Protein AF-0000000081137338 (afdb_homodimer)

Organism: NCBI:txid267567

Solvent-accessible surface area (backbone atoms only — not comparable to full-atom values): 25484 Å² total; per-residue (Å²): 120,76,67,59,69,59,46,53,68,68,58,26,51,50,37,23,50,54,37,22,51,53,42,36,52,47,49,50,51,37,49,53,54,38,64,75,42,70,89,45,94,57,43,48,71,73,66,56,28,25,48,38,14,48,45,33,32,38,65,74,37,45,81,39,66,45,49,21,58,40,13,46,54,48,18,40,53,52,6,40,52,40,2,50,58,48,37,71,50,55,68,22,77,78,57,96,38,72,67,58,49,70,67,39,55,78,93,57,59,39,44,31,51,59,55,47,26,17,49,22,32,11,52,26,45,22,48,21,36,46,70,25,19,48,23,44,37,25,26,8,39,3,22,48,29,29,67,40,84,69,61,50,75,60,27,51,53,46,51,50,51,44,49,53,50,47,52,53,48,44,35,53,59,39,48,70,37,90,90,46,64,36,68,79,40,52,82,68,59,79,72,79,62,83,64,71,64,58,54,50,52,54,48,46,51,47,44,50,48,46,50,47,48,48,50,47,51,50,51,51,50,62,61,61,49,66,78,72,71,64,73,74,73,76,71,76,74,72,74,72,80,71,83,121,119,77,67,60,69,59,47,54,68,68,56,24,52,49,38,22,50,54,36,23,52,53,43,36,51,47,48,51,51,38,50,53,52,38,65,74,48,69,85,52,95,65,43,49,72,74,67,56,27,26,49,38,13,48,46,33,31,39,62,73,38,46,80,41,67,46,48,21,58,41,13,46,53,48,17,38,53,52,8,41,51,41,2,52,59,46,38,70,51,54,68,20,76,77,55,95,38,70,68,56,48,70,65,38,54,78,92,55,58,40,43,32,51,59,55,46,26,16,47,23,31,10,51,26,45,21,47,22,36,46,69,24,18,48,23,43,38,26,26,7,40,3,22,47,28,28,68,38,85,68,62,48,75,59,26,51,52,47,51,50,51,45,48,53,51,47,52,52,50,44,34,53,60,39,47,69,37,90,92,43,64,37,68,78,39,54,82,69,60,77,71,79,61,83,64,69,65,58,52,51,51,55,45,44,52,45,43,49,47,46,50,46,48,49,50,47,51,50,51,52,52,61,61,61,48,67,78,70,73,67,77,73,73,75,72,76,74,73,75,68,81,70,82,120

Secondary structure (DSSP, 8-state):
-PPPPPPPHHHHHHHHHHHHHHHHHHHHHHHHHHHH-TT-SS-----HHHHHHHHHHHHHSTT-GGGSHHHHHHHHHHHHHHHHHHHTSPEE---SSHHHHHTS-GGG--EEHHHHHHHHHHHHHHHHHHHT---GGGHHHHHHHHH-TT--HHHHHHHHHHHHHHHHHHHHHHHTSTT--S-S--SS------THHHHHHHHHHHHHHHHHHHHHHHHHHHHHS-------------------/-PPPPPPPHHHHHHHHHHHHHHHHHHHHHHHHHHHHSTTSS------HHHHHHHHHHHHHSTT-GGGSHHHHHHHHHHHHHHHHHHHTSPEE---SSHHHHHTS-GGG--EEHHHHHHHHHHHHHHHHHHHT---GGGHHHHHHHHH-TT--HHHHHHHHHHHHHHHHHHHHHHHTSTT--S-S--SS------THHHHHHHHHHHHHHHHHHHHHHHHHHHHHS-------------------

Structure (mmCIF, N/CA/C/O backbone):
data_AF-0000000081137338-model_v1
#
loop_
_entity.id
_entity.type
_entity.pdbx_description
1 polymer 'HPP family transmembrane protein'
#
loop_
_atom_site.group_PDB
_atom_site.id
_atom_site.type_symbol
_atom_site.label_atom_id
_atom_site.label_alt_id
_atom_site.label_comp_id
_atom_site.label_asym_id
_atom_site.label_entity_id
_atom_site.label_seq_id
_atom_site.pdbx_PDB_ins_code
_atom_site.Cartn_x
_atom_site.Cartn_y
_atom_site.Cartn_z
_atom_site.occupancy
_atom_site.B_iso_or_equiv
_atom_site.auth_seq_id
_atom_site.auth_comp_id
_atom_site.auth_asym_id
_atom_site.auth_atom_id
_atom_site.pdbx_PDB_model_num
ATOM 1 N N . MET A 1 1 ? 0.788 13.891 21.281 1 36.94 1 MET A N 1
ATOM 2 C CA . MET A 1 1 ? 0.123 13.703 19.984 1 36.94 1 MET A CA 1
ATOM 3 C C . MET A 1 1 ? -0.801 12.484 20.031 1 36.94 1 MET A C 1
ATOM 5 O O . MET A 1 1 ? -0.457 11.461 20.609 1 36.94 1 MET A O 1
ATOM 9 N N . LYS A 1 2 ? -2.055 12.695 20.094 1 49.38 2 LYS A N 1
ATOM 10 C CA . LYS A 1 2 ? -3.078 11.656 20.125 1 49.38 2 LYS A CA 1
ATOM 11 C C . LYS A 1 2 ? -3.23 10.977 18.766 1 49.38 2 LYS A C 1
ATOM 13 O O . LYS A 1 2 ? -2.863 11.547 17.75 1 49.38 2 LYS A O 1
ATOM 18 N N . GLY A 1 3 ? -3.32 9.703 18.734 1 53.94 3 GLY A N 1
ATOM 19 C CA . GLY A 1 3 ? -3.621 8.953 17.531 1 53.94 3 GLY A CA 1
ATOM 20 C C . GLY A 1 3 ? -4.82 9.5 16.781 1 53.94 3 GLY A C 1
ATOM 21 O O . GLY A 1 3 ? -5.57 10.32 17.312 1 53.94 3 GLY A O 1
ATOM 22 N N . PRO A 1 4 ? -4.891 9.227 15.492 1 61.97 4 PRO A N 1
ATOM 23 C CA . PRO A 1 4 ? -6.004 9.742 14.688 1 61.97 4 PRO A CA 1
ATOM 24 C C . PRO A 1 4 ? -7.367 9.469 15.328 1 61.97 4 PRO A C 1
ATOM 26 O O . PRO A 1 4 ? -7.555 8.43 15.961 1 61.97 4 PRO A O 1
ATOM 29 N N . ALA A 1 5 ? -8.117 10.445 15.25 1 70 5 ALA A N 1
ATOM 30 C CA . ALA A 1 5 ? -9.453 10.422 15.844 1 70 5 ALA A CA 1
ATOM 31 C C . ALA A 1 5 ? -10.375 9.484 15.07 1 70 5 ALA A C 1
ATOM 33 O O . ALA A 1 5 ? -10.219 9.305 13.859 1 70 5 ALA A O 1
ATOM 34 N N . ARG A 1 6 ? -11.266 8.922 15.805 1 84.25 6 ARG A N 1
ATOM 35 C CA . ARG A 1 6 ? -12.344 8.133 15.219 1 84.25 6 ARG A CA 1
ATOM 36 C C . ARG A 1 6 ? -13.273 9 14.375 1 84.25 6 ARG A C 1
ATOM 38 O O . ARG A 1 6 ? -13.547 10.148 14.734 1 84.25 6 ARG A O 1
ATOM 45 N N . MET A 1 7 ? -13.672 8.438 13.25 1 85.25 7 MET A N 1
ATOM 46 C CA . MET A 1 7 ? -14.633 9.141 12.406 1 85.25 7 MET A CA 1
ATOM 47 C C . MET A 1 7 ? -16.062 8.719 12.734 1 85.25 7 MET A C 1
ATOM 49 O O . MET A 1 7 ? -16.281 7.66 13.328 1 85.25 7 MET A O 1
ATOM 53 N N . SER A 1 8 ? -17.016 9.562 12.367 1 90 8 SER A N 1
ATOM 54 C CA . SER A 1 8 ? -18.422 9.297 12.641 1 90 8 SER A CA 1
ATOM 55 C C . SER A 1 8 ? -18.953 8.156 11.773 1 90 8 SER A C 1
ATOM 57 O O . SER A 1 8 ? -18.422 7.898 10.688 1 90 8 SER A O 1
ATOM 59 N N . ALA A 1 9 ? -19.984 7.512 12.258 1 92.75 9 ALA A N 1
ATOM 60 C CA . ALA A 1 9 ? -20.562 6.367 11.547 1 92.75 9 ALA A CA 1
ATOM 61 C C . ALA A 1 9 ? -21.031 6.766 10.148 1 92.75 9 ALA A C 1
ATOM 63 O O . ALA A 1 9 ? -20.781 6.055 9.172 1 92.75 9 ALA A O 1
ATOM 64 N N . PRO A 1 10 ? -21.688 7.918 9.984 1 93.75 10 PRO A N 1
ATOM 65 C CA . PRO A 1 10 ? -22.094 8.32 8.633 1 93.75 10 PRO A CA 1
ATOM 66 C C . PRO A 1 10 ? -20.891 8.555 7.711 1 93.75 10 PRO A C 1
ATOM 68 O O . PRO A 1 10 ? -20.938 8.188 6.535 1 93.75 10 PRO A O 1
ATOM 71 N N . ASP A 1 11 ? -19.875 9.172 8.289 1 93.69 11 ASP A N 1
ATOM 72 C CA . ASP A 1 11 ? -18.672 9.383 7.5 1 93.69 11 ASP A CA 1
ATOM 73 C C . ASP A 1 11 ? -18.062 8.055 7.066 1 93.69 11 ASP A C 1
ATOM 75 O O . ASP A 1 11 ? -17.609 7.914 5.926 1 93.69 11 ASP A O 1
ATOM 79 N N . CYS A 1 12 ? -18.062 7.09 7.973 1 96.88 12 CYS A N 1
ATOM 80 C CA . CYS A 1 12 ? -17.531 5.77 7.66 1 96.88 12 CYS A CA 1
ATOM 81 C C . CYS A 1 12 ? -18.359 5.078 6.594 1 96.88 12 CYS A C 1
ATOM 83 O O . CYS A 1 12 ? -17.828 4.375 5.734 1 96.88 12 CYS A O 1
ATOM 85 N N . ALA A 1 13 ? -19.672 5.273 6.645 1 97.62 13 ALA A N 1
ATOM 86 C CA . ALA A 1 13 ? -20.547 4.688 5.637 1 97.62 13 ALA A CA 1
ATOM 87 C C . ALA A 1 13 ? -20.281 5.289 4.262 1 97.62 13 ALA A C 1
ATOM 89 O O . ALA A 1 13 ? -20.281 4.574 3.256 1 97.62 13 ALA A O 1
ATOM 90 N N . ILE A 1 14 ? -20.078 6.551 4.246 1 97.5 14 ILE A N 1
ATOM 91 C CA . ILE A 1 14 ? -19.781 7.23 2.986 1 97.5 14 ILE A CA 1
ATOM 92 C C . ILE A 1 14 ? -18.453 6.746 2.43 1 97.5 14 ILE A C 1
ATOM 94 O O . ILE A 1 14 ? -18.328 6.477 1.231 1 97.5 14 ILE A O 1
ATOM 98 N N . ILE A 1 15 ? -17.484 6.637 3.299 1 97.62 15 ILE A N 1
ATOM 99 C CA . ILE A 1 15 ? -16.188 6.109 2.906 1 97.62 15 ILE A CA 1
ATOM 100 C C . ILE A 1 15 ? -16.344 4.707 2.324 1 97.62 15 ILE A C 1
ATOM 102 O O . ILE A 1 15 ? -15.789 4.398 1.268 1 97.62 15 ILE A O 1
ATOM 106 N N . PHE A 1 16 ? -17.125 3.889 3.006 1 98.69 16 PHE A N 1
ATOM 107 C CA . PHE A 1 16 ? -17.391 2.533 2.537 1 98.69 16 PHE A CA 1
ATOM 108 C C . PHE A 1 16 ? -17.953 2.549 1.121 1 98.69 16 PHE A C 1
ATOM 110 O O . PHE A 1 16 ? -17.484 1.812 0.251 1 98.69 16 PHE A O 1
ATOM 117 N N . ILE A 1 17 ? -18.859 3.367 0.874 1 98.5 17 ILE A N 1
ATOM 118 C CA . ILE A 1 17 ? -19.547 3.428 -0.413 1 98.5 17 ILE A CA 1
ATOM 119 C C . ILE A 1 17 ? -18.578 3.914 -1.489 1 98.5 17 ILE A C 1
ATOM 121 O O . ILE A 1 17 ? -18.484 3.311 -2.561 1 98.5 17 ILE A O 1
ATOM 125 N N . MET A 1 18 ? -17.859 4.977 -1.233 1 98.56 18 MET A N 1
ATOM 126 C CA . MET A 1 18 ? -16.969 5.559 -2.23 1 98.56 18 MET A CA 1
ATOM 127 C C . MET A 1 18 ? -15.844 4.59 -2.58 1 98.56 18 MET A C 1
ATOM 129 O O . MET A 1 18 ? -15.555 4.367 -3.758 1 98.56 18 MET A O 1
ATOM 133 N N . VAL A 1 19 ? -15.289 3.986 -1.556 1 98.62 19 VAL A N 1
ATOM 134 C CA . VAL A 1 19 ? -14.18 3.061 -1.764 1 98.62 19 VAL A CA 1
ATOM 135 C C . VAL A 1 19 ? -14.664 1.843 -2.547 1 98.62 19 VAL A C 1
ATOM 137 O O . VAL A 1 19 ? -14.008 1.41 -3.5 1 98.62 19 VAL A O 1
ATOM 140 N N . THR A 1 20 ? -15.789 1.317 -2.141 1 98.5 20 THR A N 1
ATOM 141 C CA . THR A 1 20 ? -16.328 0.125 -2.791 1 98.5 20 THR A CA 1
ATOM 142 C C . THR A 1 20 ? -16.672 0.413 -4.246 1 98.5 20 THR A C 1
ATOM 144 O O . THR A 1 20 ? -16.312 -0.36 -5.141 1 98.5 20 THR A O 1
ATOM 147 N N . LEU A 1 21 ? -17.266 1.521 -4.512 1 98.12 21 LEU A N 1
ATOM 148 C CA . LEU A 1 21 ? -17.641 1.889 -5.871 1 98.12 21 LEU A CA 1
ATOM 149 C C . LEU A 1 21 ? -16.406 2.09 -6.746 1 98.12 21 LEU A C 1
ATOM 151 O O . LEU A 1 21 ? -16.375 1.62 -7.883 1 98.12 21 LEU A O 1
ATOM 155 N N . ALA A 1 22 ? -15.508 2.824 -6.246 1 98.19 22 ALA A N 1
ATOM 156 C CA . ALA A 1 22 ? -14.289 3.096 -7.012 1 98.19 22 ALA A CA 1
ATOM 157 C C . ALA A 1 22 ? -13.523 1.808 -7.297 1 98.19 22 ALA A C 1
ATOM 159 O O . ALA A 1 22 ? -13.07 1.584 -8.422 1 98.19 22 ALA A O 1
ATOM 160 N N . MET A 1 23 ? -13.375 0.953 -6.285 1 97 23 MET A N 1
ATOM 161 C CA . MET A 1 23 ? -12.656 -0.308 -6.449 1 97 23 MET A CA 1
ATOM 162 C C . MET A 1 23 ? -13.375 -1.216 -7.445 1 97 23 MET A C 1
ATOM 164 O O . MET A 1 23 ? -12.734 -1.84 -8.297 1 97 23 MET A O 1
ATOM 168 N N . LEU A 1 24 ? -14.703 -1.301 -7.352 1 95.12 24 LEU A N 1
ATOM 169 C CA . LEU A 1 24 ? -15.5 -2.09 -8.281 1 95.12 24 LEU A CA 1
ATOM 170 C C . LEU A 1 24 ? -15.281 -1.625 -9.719 1 95.12 24 LEU A C 1
ATOM 172 O O . LEU A 1 24 ? -15.086 -2.445 -10.617 1 95.12 24 LEU A O 1
ATOM 176 N N . THR A 1 25 ? -15.312 -0.366 -9.906 1 95.81 25 THR A N 1
ATOM 177 C CA . THR A 1 25 ? -15.172 0.207 -11.242 1 95.81 25 THR A CA 1
ATOM 178 C C . THR A 1 25 ? -13.789 -0.104 -11.82 1 95.81 25 THR A C 1
ATOM 180 O O . THR A 1 25 ? -13.672 -0.537 -12.969 1 95.81 25 THR A O 1
ATOM 183 N N . ILE A 1 26 ? -12.812 0.064 -11.055 1 94.94 26 ILE A N 1
ATOM 184 C CA . ILE A 1 26 ? -11.438 -0.099 -11.516 1 94.94 26 ILE A CA 1
ATOM 185 C C . ILE A 1 26 ? -11.156 -1.576 -11.781 1 94.94 26 ILE A C 1
ATOM 187 O O . ILE A 1 26 ? -10.531 -1.925 -12.789 1 94.94 26 ILE A O 1
ATOM 191 N N . LEU A 1 27 ? -11.602 -2.453 -10.898 1 91.38 27 LEU A N 1
ATOM 192 C CA . LEU A 1 27 ? -11.383 -3.879 -11.102 1 91.38 27 LEU A CA 1
ATOM 193 C C . LEU A 1 27 ? -12.172 -4.391 -12.305 1 91.38 27 LEU A C 1
ATOM 195 O O . LEU A 1 27 ? -11.695 -5.25 -13.047 1 91.38 27 LEU A O 1
ATOM 199 N N . ARG A 1 28 ? -13.344 -3.871 -12.469 1 88.38 28 ARG A N 1
ATOM 200 C CA . ARG A 1 28 ? -14.133 -4.246 -13.641 1 88.38 28 ARG A CA 1
ATOM 201 C C . ARG A 1 28 ? -13.461 -3.77 -14.922 1 88.38 28 ARG A C 1
ATOM 203 O O . ARG A 1 28 ? -13.461 -4.477 -15.938 1 88.38 28 ARG A O 1
ATOM 210 N N . MET A 1 29 ? -13 -2.582 -14.891 1 87.94 29 MET A N 1
ATOM 211 C CA . MET A 1 29 ? -12.242 -2.062 -16.031 1 87.94 29 MET A CA 1
ATOM 212 C C . MET A 1 29 ? -11.039 -2.953 -16.344 1 87.94 29 MET A C 1
ATOM 214 O O . MET A 1 29 ? -10.758 -3.234 -17.5 1 87.94 29 MET A O 1
ATOM 218 N N . ASN A 1 30 ? -10.359 -3.346 -15.289 1 85.5 30 ASN A N 1
ATOM 219 C CA . ASN A 1 30 ? -9.211 -4.223 -15.469 1 85.5 30 ASN A CA 1
ATOM 220 C C . ASN A 1 30 ? -9.609 -5.551 -16.109 1 85.5 30 ASN A C 1
ATOM 222 O O . ASN A 1 30 ? -8.914 -6.055 -16.984 1 85.5 30 ASN A O 1
ATOM 226 N N . ASP A 1 31 ? -10.664 -6.117 -15.68 1 81.81 31 ASP A N 1
ATOM 227 C CA . ASP A 1 31 ? -11.164 -7.367 -16.25 1 81.81 31 ASP A CA 1
ATOM 228 C C . ASP A 1 31 ? -11.516 -7.195 -17.719 1 81.81 31 ASP A C 1
ATOM 230 O O . ASP A 1 31 ? -11.242 -8.078 -18.531 1 81.81 31 ASP A O 1
ATOM 234 N N . ALA A 1 32 ? -12.18 -6.141 -18.016 1 79.56 32 ALA A N 1
ATOM 235 C CA . ALA A 1 32 ? -12.57 -5.867 -19.391 1 79.56 32 ALA A CA 1
ATOM 236 C C . ALA A 1 32 ? -11.344 -5.746 -20.297 1 79.56 32 ALA A C 1
ATOM 238 O O . ALA A 1 32 ? -11.367 -6.184 -21.438 1 79.56 32 ALA A O 1
ATOM 239 N N . PHE A 1 33 ? -10.359 -5.129 -19.703 1 77.44 33 PHE A N 1
ATOM 240 C CA . PHE A 1 33 ? -9.117 -4.969 -20.453 1 77.44 33 PHE A CA 1
ATOM 241 C C . PHE A 1 33 ? -8.453 -6.32 -20.703 1 77.44 33 PHE A C 1
ATOM 243 O O . PHE A 1 33 ? -7.914 -6.562 -21.781 1 77.44 33 PHE A O 1
ATOM 250 N N . GLU A 1 34 ? -8.461 -7.203 -19.766 1 76.75 34 GLU A N 1
ATOM 251 C CA . GLU A 1 34 ? -7.887 -8.539 -19.891 1 76.75 34 GLU A CA 1
ATOM 252 C C . GLU A 1 34 ? -8.672 -9.383 -20.891 1 76.75 34 GLU A C 1
ATOM 254 O O . GLU A 1 34 ? -8.086 -10.133 -21.672 1 76.75 34 GLU A O 1
ATOM 259 N N . ASP A 1 35 ? -9.938 -9.273 -20.828 1 75.44 35 ASP A N 1
ATOM 260 C CA . ASP A 1 35 ? -10.797 -10.016 -21.75 1 75.44 35 ASP A CA 1
ATOM 261 C C . ASP A 1 35 ? -10.562 -9.578 -23.188 1 75.44 35 ASP A C 1
ATOM 263 O O . ASP A 1 35 ? -10.648 -10.391 -24.125 1 75.44 35 ASP A O 1
ATOM 267 N N . ALA A 1 36 ? -10.344 -8.383 -23.344 1 75.62 36 ALA A N 1
ATOM 268 C CA . ALA A 1 36 ? -10.172 -7.824 -24.688 1 75.62 36 ALA A CA 1
ATOM 269 C C . ALA A 1 36 ? -8.828 -8.242 -25.281 1 75.62 36 ALA A C 1
ATOM 271 O O . ALA A 1 36 ? -8.617 -8.141 -26.5 1 75.62 36 ALA A O 1
ATOM 272 N N . HIS A 1 37 ? -7.969 -8.672 -24.422 1 72.62 37 HIS A N 1
ATOM 273 C CA . HIS A 1 37 ? -6.645 -9.07 -24.891 1 72.62 37 HIS A CA 1
ATOM 274 C C . HIS A 1 37 ? -6.281 -10.461 -24.391 1 72.62 37 HIS A C 1
ATOM 276 O O . HIS A 1 37 ? -5.32 -10.625 -23.641 1 72.62 37 HIS A O 1
ATOM 282 N N . PRO A 1 38 ? -7.035 -11.602 -24.859 1 62.25 38 PRO A N 1
ATOM 283 C CA . PRO A 1 38 ? -6.82 -12.953 -24.328 1 62.25 38 PRO A CA 1
ATOM 284 C C . PRO A 1 38 ? -5.453 -13.516 -24.703 1 62.25 38 PRO A C 1
ATOM 286 O O . PRO A 1 38 ? -4.918 -14.367 -23.969 1 62.25 38 PRO A O 1
ATOM 289 N N . ASP A 1 39 ? -5.25 -13.445 -25.984 1 55.47 39 ASP A N 1
ATOM 290 C CA . ASP A 1 39 ? -4.062 -14.07 -26.562 1 55.47 39 ASP A CA 1
ATOM 291 C C . ASP A 1 39 ? -2.789 -13.539 -25.906 1 55.47 39 ASP A C 1
ATOM 293 O O . ASP A 1 39 ? -1.696 -14.055 -26.156 1 55.47 39 ASP A O 1
ATOM 297 N N . ASN A 1 40 ? -2.869 -12.703 -24.797 1 52.69 40 ASN A N 1
ATOM 298 C CA . ASN A 1 40 ? -2.039 -11.508 -24.906 1 52.69 40 ASN A CA 1
ATOM 299 C C . ASN A 1 40 ? -0.723 -11.672 -24.141 1 52.69 40 ASN A C 1
ATOM 301 O O . ASN A 1 40 ? -0.701 -12.203 -23.031 1 52.69 40 ASN A O 1
ATOM 305 N N . ILE A 1 41 ? 0.275 -11.742 -24.953 1 53.69 41 ILE A N 1
ATOM 306 C CA . ILE A 1 41 ? 1.7 -11.5 -24.75 1 53.69 41 ILE A CA 1
ATOM 307 C C . ILE A 1 41 ? 1.901 -10.484 -23.625 1 53.69 41 ILE A C 1
ATOM 309 O O . ILE A 1 41 ? 2.883 -10.562 -22.875 1 53.69 41 ILE A O 1
ATOM 313 N N . TYR A 1 42 ? 0.778 -9.68 -23.547 1 55.03 42 TYR A N 1
ATOM 314 C CA . TYR A 1 42 ? 0.918 -8.625 -22.547 1 55.03 42 TYR A CA 1
ATOM 315 C C . TYR A 1 42 ? 0.084 -8.93 -21.312 1 55.03 42 TYR A C 1
ATOM 317 O O . TYR A 1 42 ? -0.995 -9.516 -21.406 1 55.03 42 TYR A O 1
ATOM 325 N N . LYS A 1 43 ? 0.688 -8.82 -20.172 1 63.5 43 LYS A N 1
ATOM 326 C CA . LYS A 1 43 ? 0.023 -9.016 -18.891 1 63.5 43 LYS A CA 1
ATOM 327 C C . LYS A 1 43 ? -0.669 -7.734 -18.422 1 63.5 43 LYS A C 1
ATOM 329 O O . LYS A 1 43 ? -0.032 -6.688 -18.297 1 63.5 43 LYS A O 1
ATOM 334 N N . TRP A 1 44 ? -1.94 -7.727 -18.375 1 60.5 44 TRP A N 1
ATOM 335 C CA . TRP A 1 44 ? -2.721 -6.523 -18.094 1 60.5 44 TRP A CA 1
ATOM 336 C C . TRP A 1 44 ? -3.299 -6.559 -16.688 1 60.5 44 TRP A C 1
ATOM 338 O O . TRP A 1 44 ? -4.207 -5.789 -16.359 1 60.5 44 TRP A O 1
ATOM 348 N N . HIS A 1 45 ? -2.717 -7.293 -15.969 1 75.12 45 HIS A N 1
ATOM 349 C CA . HIS A 1 45 ? -3.295 -7.496 -14.648 1 75.12 45 HIS A CA 1
ATOM 350 C C . HIS A 1 45 ? -2.889 -6.383 -13.695 1 75.12 45 HIS A C 1
ATOM 352 O O . HIS A 1 45 ? -1.709 -6.031 -13.602 1 75.12 45 HIS A O 1
ATOM 358 N N . LEU A 1 46 ? -3.873 -5.727 -13.141 1 79 46 LEU A N 1
ATOM 359 C CA . LEU A 1 46 ? -3.664 -4.805 -12.023 1 79 46 LEU A CA 1
ATOM 360 C C . LEU A 1 46 ? -3.707 -5.543 -10.695 1 79 46 LEU A C 1
ATOM 362 O O . LEU A 1 46 ? -4.684 -6.238 -10.391 1 79 46 LEU A O 1
ATOM 366 N N . ASN A 1 47 ? -2.611 -5.441 -9.984 1 80.38 47 ASN A N 1
ATOM 367 C CA . ASN A 1 47 ? -2.625 -6 -8.641 1 80.38 47 ASN A CA 1
ATOM 368 C C . ASN A 1 47 ? -3.379 -5.102 -7.664 1 80.38 47 ASN A C 1
ATOM 370 O O . ASN A 1 47 ? -2.895 -4.027 -7.305 1 80.38 47 ASN A O 1
ATOM 374 N N . GLY A 1 48 ? -4.477 -5.574 -7.246 1 87.06 48 GLY A N 1
ATOM 375 C CA . GLY A 1 48 ? -5.316 -4.801 -6.348 1 87.06 48 GLY A CA 1
ATOM 376 C C . GLY A 1 48 ? -4.766 -4.73 -4.934 1 87.06 48 GLY A C 1
ATOM 377 O O . GLY A 1 48 ? -5.207 -3.902 -4.133 1 87.06 48 GLY A O 1
ATOM 378 N N . GLY A 1 49 ? -3.793 -5.527 -4.664 1 87.38 49 GLY A N 1
ATOM 379 C CA . GLY A 1 49 ? -3.229 -5.559 -3.326 1 87.38 49 GLY A CA 1
ATOM 380 C C . GLY A 1 49 ? -2.568 -4.254 -2.926 1 87.38 49 GLY A C 1
ATOM 381 O O . GLY A 1 49 ? -3.01 -3.592 -1.982 1 87.38 49 GLY A O 1
ATOM 382 N N . TRP A 1 50 ? -1.61 -3.883 -3.695 1 90.38 50 TRP A N 1
ATOM 383 C CA . TRP A 1 50 ? -0.94 -2.637 -3.34 1 90.38 50 TRP A CA 1
ATOM 384 C C . TRP A 1 50 ? -1.764 -1.431 -3.781 1 90.38 50 TRP A C 1
ATOM 386 O O . TRP A 1 50 ? -1.661 -0.353 -3.191 1 90.38 50 TRP A O 1
ATOM 396 N N . TYR A 1 51 ? -2.688 -1.587 -4.711 1 95.5 51 TYR A N 1
ATOM 397 C CA . TYR A 1 51 ? -3.48 -0.465 -5.203 1 95.5 51 TYR A CA 1
ATOM 398 C C . TYR A 1 51 ? -4.559 -0.078 -4.195 1 95.5 51 TYR A C 1
ATOM 400 O O . TYR A 1 51 ? -5 1.073 -4.16 1 95.5 51 TYR A O 1
ATOM 408 N N . ALA A 1 52 ? -5.051 -1.053 -3.398 1 96.88 52 ALA A N 1
ATOM 409 C CA . ALA A 1 52 ? -6.09 -0.808 -2.4 1 96.88 52 ALA A CA 1
ATOM 410 C C . ALA A 1 52 ? -5.68 0.312 -1.448 1 96.88 52 ALA A C 1
ATOM 412 O O . ALA A 1 52 ? -6.523 1.083 -0.988 1 96.88 52 ALA A O 1
ATOM 413 N N . SER A 1 53 ? -4.41 0.413 -1.168 1 97.44 53 SER A N 1
ATOM 414 C CA . SER A 1 53 ? -3.896 1.466 -0.297 1 97.44 53 SER A CA 1
ATOM 415 C C . SER A 1 53 ? -4.168 2.848 -0.882 1 97.44 53 SER A C 1
ATOM 417 O O . SER A 1 53 ? -4.422 3.801 -0.144 1 97.44 53 SER A O 1
ATOM 419 N N . THR A 1 54 ? -4.102 3.014 -2.189 1 97.88 54 THR A N 1
ATOM 420 C CA . THR A 1 54 ? -4.414 4.266 -2.867 1 97.88 54 THR A CA 1
ATOM 421 C C . THR A 1 54 ? -5.863 4.672 -2.609 1 97.88 54 THR A C 1
ATOM 423 O O . THR A 1 54 ? -6.152 5.848 -2.377 1 97.88 54 THR A O 1
ATOM 426 N N . MET A 1 55 ? -6.77 3.703 -2.559 1 97.62 55 MET A N 1
ATOM 427 C CA . MET A 1 55 ? -8.18 3.965 -2.281 1 97.62 55 MET A CA 1
ATOM 428 C C . MET A 1 55 ? -8.359 4.562 -0.889 1 97.62 55 MET A C 1
ATOM 430 O O . MET A 1 55 ? -9.117 5.512 -0.71 1 97.62 55 MET A O 1
ATOM 434 N N . CYS A 1 56 ? -7.652 3.988 -0.011 1 97.81 56 CYS A N 1
ATOM 435 C CA . CYS A 1 56 ? -7.746 4.43 1.376 1 97.81 56 CYS A CA 1
ATOM 436 C C . CYS A 1 56 ? -7.262 5.867 1.521 1 97.81 56 CYS A C 1
ATOM 438 O O . CYS A 1 56 ? -7.934 6.695 2.143 1 97.81 56 CYS A O 1
ATOM 440 N N . ILE A 1 57 ? -6.168 6.18 0.948 1 97.44 57 ILE A N 1
ATOM 441 C CA . ILE A 1 57 ? -5.602 7.52 1.06 1 97.44 57 ILE A CA 1
ATOM 442 C C . ILE A 1 57 ? -6.535 8.531 0.4 1 97.44 57 ILE A C 1
ATOM 444 O O . ILE A 1 57 ? -6.852 9.562 0.989 1 97.44 57 ILE A O 1
ATOM 448 N N . VAL A 1 58 ? -7.008 8.227 -0.739 1 97.94 58 VAL A N 1
ATOM 449 C CA . VAL A 1 58 ? -7.73 9.203 -1.551 1 97.94 58 VAL A CA 1
ATOM 450 C C . VAL A 1 58 ? -9.109 9.453 -0.946 1 97.94 58 VAL A C 1
ATOM 452 O O . VAL A 1 58 ? -9.562 10.602 -0.881 1 97.94 58 VAL A O 1
ATOM 455 N N . PHE A 1 59 ? -9.742 8.445 -0.442 1 97.88 59 PHE A N 1
ATOM 456 C CA . PHE A 1 59 ? -11.133 8.625 -0.047 1 97.88 59 PHE A CA 1
ATOM 457 C C . PHE A 1 59 ? -11.242 8.859 1.455 1 97.88 59 PHE A C 1
ATOM 459 O O . PHE A 1 59 ? -12.156 9.547 1.917 1 97.88 59 PHE A O 1
ATOM 466 N N . ALA A 1 60 ? -10.367 8.266 2.268 1 96.38 60 ALA A N 1
ATOM 467 C CA . ALA A 1 60 ? -10.453 8.43 3.715 1 96.38 60 ALA A CA 1
ATOM 468 C C . ALA A 1 60 ? -9.531 9.547 4.199 1 96.38 60 ALA A C 1
ATOM 470 O O . ALA A 1 60 ? -9.766 10.141 5.254 1 96.38 60 ALA A O 1
ATOM 471 N N . LEU A 1 61 ? -8.477 9.773 3.488 1 94.88 61 LEU A N 1
ATOM 472 C CA . LEU A 1 61 ? -7.531 10.844 3.791 1 94.88 61 LEU A CA 1
ATOM 473 C C . LEU A 1 61 ? -7.406 11.805 2.613 1 94.88 61 LEU A C 1
ATOM 475 O O . LEU A 1 61 ? -6.297 12.102 2.164 1 94.88 61 LEU A O 1
ATOM 479 N N . SER A 1 62 ? -8.508 12.344 2.191 1 94.25 62 SER A N 1
ATOM 480 C CA . SER A 1 62 ? -8.648 13.016 0.902 1 94.25 62 SER A CA 1
ATOM 481 C C . SER A 1 62 ? -7.84 14.312 0.866 1 94.25 62 SER A C 1
ATOM 483 O O . SER A 1 62 ? -7.527 14.82 -0.211 1 94.25 62 SER A O 1
ATOM 485 N N . SER A 1 63 ? -7.492 14.883 2.012 1 90.56 63 SER A N 1
ATOM 486 C CA . SER A 1 63 ? -6.734 16.125 2.055 1 90.56 63 SER A CA 1
ATOM 487 C C . SER A 1 63 ? -5.234 15.867 2.086 1 90.56 63 SER A C 1
ATOM 489 O O . SER A 1 63 ? -4.43 16.797 1.971 1 90.56 63 SER A O 1
ATOM 491 N N . ALA A 1 64 ? -4.859 14.578 2.236 1 91 64 ALA A N 1
ATOM 492 C CA . ALA A 1 64 ? -3.439 14.234 2.314 1 91 64 ALA A CA 1
ATOM 493 C C . ALA A 1 64 ? -2.717 14.594 1.018 1 91 64 ALA A C 1
ATOM 495 O O . ALA A 1 64 ? -3.164 14.227 -0.071 1 91 64 ALA A O 1
ATOM 496 N N . PRO A 1 65 ? -1.58 15.258 1.115 1 91.69 65 PRO A N 1
ATOM 497 C CA . PRO A 1 65 ? -0.842 15.633 -0.093 1 91.69 65 PRO A CA 1
ATOM 498 C C . PRO A 1 65 ? -0.416 14.43 -0.925 1 91.69 65 PRO A C 1
ATOM 500 O O . PRO A 1 65 ? -0.384 14.5 -2.156 1 91.69 65 PRO A O 1
ATOM 503 N N . VAL A 1 66 ? -0.176 13.344 -0.303 1 94.25 66 VAL A N 1
ATOM 504 C CA . VAL A 1 66 ? 0.363 12.172 -0.986 1 94.25 66 VAL A CA 1
ATOM 505 C C . VAL A 1 66 ? -0.736 11.5 -1.806 1 94.25 66 VAL A C 1
ATOM 507 O O . VAL A 1 66 ? -0.464 10.586 -2.59 1 94.25 66 VAL A O 1
ATOM 510 N N . GLY A 1 67 ? -1.969 11.953 -1.646 1 96.5 67 GLY A N 1
ATOM 511 C CA . GLY A 1 67 ? -3.1 11.375 -2.355 1 96.5 67 GLY A CA 1
ATOM 512 C C . GLY A 1 67 ? -3.566 12.227 -3.523 1 96.5 67 GLY A C 1
ATOM 513 O O . GLY A 1 67 ? -4.57 11.914 -4.164 1 96.5 67 GLY A O 1
ATOM 514 N N . GLN A 1 68 ? -2.82 13.297 -3.834 1 95.38 68 GLN A N 1
ATOM 515 C CA . GLN A 1 68 ? -3.203 14.211 -4.906 1 95.38 68 GLN A CA 1
ATOM 516 C C . GLN A 1 68 ? -2.715 13.703 -6.262 1 95.38 68 GLN A C 1
ATOM 518 O O . GLN A 1 68 ? -1.794 12.891 -6.328 1 95.38 68 GLN A O 1
ATOM 523 N N . PRO A 1 69 ? -3.307 14.164 -7.352 1 96.5 69 PRO A N 1
ATOM 524 C CA . PRO A 1 69 ? -3.088 13.586 -8.68 1 96.5 69 PRO A CA 1
ATOM 525 C C . PRO A 1 69 ? -1.613 13.555 -9.078 1 96.5 69 PRO A C 1
ATOM 527 O O . PRO A 1 69 ? -1.126 12.547 -9.594 1 96.5 69 PRO A O 1
ATOM 530 N N . ARG A 1 70 ? -0.862 14.57 -8.812 1 94.62 70 ARG A N 1
ATOM 531 C CA . ARG A 1 70 ? 0.549 14.633 -9.18 1 94.62 70 ARG A CA 1
ATOM 532 C C . ARG A 1 70 ? 1.347 13.547 -8.453 1 94.62 70 ARG A C 1
ATOM 534 O O . ARG A 1 70 ? 2.221 12.914 -9.047 1 94.62 70 ARG A O 1
ATOM 541 N N . GLN A 1 71 ? 1.032 13.398 -7.238 1 96.31 71 GLN A N 1
ATOM 542 C CA . GLN A 1 71 ? 1.737 12.406 -6.438 1 96.31 71 GLN A CA 1
ATOM 543 C C . GLN A 1 71 ? 1.403 10.992 -6.898 1 96.31 71 GLN A C 1
ATOM 545 O O . GLN A 1 71 ? 2.295 10.148 -7.031 1 96.31 71 GLN A O 1
ATOM 550 N N . ILE A 1 72 ? 0.137 10.773 -7.176 1 97.69 72 ILE A N 1
ATOM 551 C CA . ILE A 1 72 ? -0.34 9.445 -7.566 1 97.69 72 ILE A CA 1
ATOM 552 C C . ILE A 1 72 ? 0.29 9.039 -8.898 1 97.69 72 ILE A C 1
ATOM 554 O O . ILE A 1 72 ? 0.93 7.992 -8.992 1 97.69 72 ILE A O 1
ATOM 558 N N . ILE A 1 73 ? 0.195 9.883 -9.844 1 97.5 73 ILE A N 1
ATOM 559 C CA . ILE A 1 73 ? 0.667 9.578 -11.195 1 97.5 73 ILE A CA 1
ATOM 560 C C . ILE A 1 73 ? 2.191 9.508 -11.203 1 97.5 73 ILE A C 1
ATOM 562 O O . ILE A 1 73 ? 2.773 8.539 -11.703 1 97.5 73 ILE A O 1
ATOM 566 N N . GLY A 1 74 ? 2.83 10.516 -10.648 1 96.56 74 GLY A N 1
ATOM 567 C CA . GLY A 1 74 ? 4.285 10.562 -10.633 1 96.56 74 GLY A CA 1
ATOM 568 C C . GLY A 1 74 ? 4.906 9.375 -9.922 1 96.56 74 GLY A C 1
ATOM 569 O O . GLY A 1 74 ? 5.852 8.766 -10.43 1 96.56 74 GLY A O 1
ATOM 570 N N . ALA A 1 75 ? 4.426 9.062 -8.789 1 97.81 75 ALA A N 1
ATOM 571 C CA . ALA A 1 75 ? 5.008 7.988 -7.992 1 97.81 75 ALA A CA 1
ATOM 572 C C . ALA A 1 75 ? 4.816 6.633 -8.672 1 97.81 75 ALA A C 1
ATOM 574 O O . ALA A 1 75 ? 5.703 5.781 -8.633 1 97.81 75 ALA A O 1
ATOM 575 N N . HIS A 1 76 ? 3.633 6.391 -9.258 1 98.38 76 HIS A N 1
ATOM 576 C CA . HIS A 1 76 ? 3.406 5.113 -9.922 1 98.38 76 HIS A CA 1
ATOM 577 C C . HIS A 1 76 ? 4.32 4.949 -11.133 1 98.38 76 HIS A C 1
ATOM 579 O O . HIS A 1 76 ? 4.82 3.854 -11.398 1 98.38 76 HIS A O 1
ATOM 585 N N . ILE A 1 77 ? 4.547 6.023 -11.828 1 98 77 ILE A N 1
ATOM 586 C CA . ILE A 1 77 ? 5.469 5.957 -12.961 1 98 77 ILE A CA 1
ATOM 587 C C . ILE A 1 77 ? 6.871 5.617 -12.461 1 98 77 ILE A C 1
ATOM 589 O O . ILE A 1 77 ? 7.512 4.695 -12.977 1 98 77 ILE A O 1
ATOM 593 N N . ILE A 1 78 ? 7.348 6.281 -11.469 1 97.75 78 ILE A N 1
ATOM 594 C CA . ILE A 1 78 ? 8.688 6.102 -10.93 1 97.75 78 ILE A CA 1
ATOM 595 C C . ILE A 1 78 ? 8.859 4.664 -10.438 1 97.75 78 ILE A C 1
ATOM 597 O O . ILE A 1 78 ? 9.836 3.994 -10.789 1 97.75 78 ILE A O 1
ATOM 601 N N . ASN A 1 79 ? 7.973 4.195 -9.688 1 98.31 79 ASN A N 1
ATOM 602 C CA . ASN A 1 79 ? 8.117 2.887 -9.062 1 98.31 79 ASN A CA 1
ATOM 603 C C . ASN A 1 79 ? 7.938 1.755 -10.07 1 98.31 79 ASN A C 1
ATOM 605 O O . ASN A 1 79 ? 8.562 0.701 -9.945 1 98.31 79 ASN A O 1
ATOM 609 N N . ALA A 1 80 ? 7.051 2.002 -11.078 1 97 80 ALA A N 1
ATOM 610 C CA . ALA A 1 80 ? 6.961 1.019 -12.156 1 97 80 ALA A CA 1
ATOM 611 C C . ALA A 1 80 ? 8.297 0.883 -12.883 1 97 80 ALA A C 1
ATOM 613 O O . ALA A 1 80 ? 8.758 -0.23 -13.148 1 97 80 ALA A O 1
ATOM 614 N N . LEU A 1 81 ? 8.898 1.991 -13.195 1 97.75 81 LEU A N 1
ATOM 615 C CA . LEU A 1 81 ? 10.156 1.979 -13.93 1 97.75 81 LEU A CA 1
ATOM 616 C C . LEU A 1 81 ? 11.273 1.364 -13.086 1 97.75 81 LEU A C 1
ATOM 618 O O . LEU A 1 81 ? 12.094 0.599 -13.594 1 97.75 81 LEU A O 1
ATOM 622 N N . VAL A 1 82 ? 11.312 1.689 -11.82 1 98.38 82 VAL A N 1
ATOM 623 C CA . VAL A 1 82 ? 12.297 1.101 -10.914 1 98.38 82 VAL A CA 1
ATOM 624 C C . VAL A 1 82 ? 12.109 -0.415 -10.867 1 98.38 82 VAL A C 1
ATOM 626 O O . VAL A 1 82 ? 13.078 -1.168 -11.008 1 98.38 82 VAL A O 1
ATOM 629 N N . GLY A 1 83 ? 10.875 -0.836 -10.641 1 97.25 83 GLY A N 1
ATOM 630 C CA . GLY A 1 83 ? 10.602 -2.264 -10.609 1 97.25 83 GLY A CA 1
ATOM 631 C C . GLY A 1 83 ? 11 -2.979 -11.883 1 97.25 83 GLY A C 1
ATOM 632 O O . GLY A 1 83 ? 11.625 -4.039 -11.836 1 97.25 83 GLY A O 1
ATOM 633 N N . LEU A 1 84 ? 10.641 -2.412 -13.031 1 95.94 84 LEU A N 1
ATOM 634 C CA . LEU A 1 84 ? 10.977 -3.01 -14.32 1 95.94 84 LEU A CA 1
ATOM 635 C C . LEU A 1 84 ? 12.492 -3.049 -14.523 1 95.94 84 LEU A C 1
ATOM 637 O O . LEU A 1 84 ? 13.016 -3.998 -15.102 1 95.94 84 LEU A O 1
ATOM 641 N N . ALA A 1 85 ? 13.211 -2.033 -14.094 1 96.88 85 ALA A N 1
ATOM 642 C CA . ALA A 1 85 ? 14.672 -2.012 -14.188 1 96.88 85 ALA A CA 1
ATOM 643 C C . ALA A 1 85 ? 15.289 -3.15 -13.383 1 96.88 85 ALA A C 1
ATOM 645 O O . ALA A 1 85 ? 16.188 -3.846 -13.867 1 96.88 85 ALA A O 1
ATOM 646 N N . PHE A 1 86 ? 14.805 -3.393 -12.211 1 96.56 86 PHE A N 1
ATOM 647 C CA . PHE A 1 86 ? 15.359 -4.445 -11.367 1 96.56 86 PHE A CA 1
ATOM 648 C C . PHE A 1 86 ? 14.945 -5.82 -11.867 1 96.56 86 PHE A C 1
ATOM 650 O O . PHE A 1 86 ? 15.641 -6.809 -11.633 1 96.56 86 PHE A O 1
ATOM 657 N N . GLN A 1 87 ? 13.789 -5.82 -12.477 1 92.94 87 GLN A N 1
ATOM 658 C CA . GLN A 1 87 ? 13.32 -7.066 -13.07 1 92.94 87 GLN A CA 1
ATOM 659 C C . GLN A 1 87 ? 14.344 -7.617 -14.062 1 92.94 87 GLN A C 1
ATOM 661 O O . GLN A 1 87 ? 14.453 -8.836 -14.234 1 92.94 87 GLN A O 1
ATOM 666 N N . GLN A 1 88 ? 15.141 -6.781 -14.695 1 92.94 88 GLN A N 1
ATOM 667 C CA . GLN A 1 88 ? 16.094 -7.184 -15.719 1 92.94 88 GLN A CA 1
ATOM 668 C C . GLN A 1 88 ? 17.312 -7.875 -15.094 1 92.94 88 GLN A C 1
ATOM 670 O O . GLN A 1 88 ? 18.094 -8.516 -15.797 1 92.94 88 GLN A O 1
ATOM 675 N N . ILE A 1 89 ? 17.469 -7.723 -13.781 1 91.12 89 ILE A N 1
ATOM 676 C CA . ILE A 1 89 ? 18.578 -8.383 -13.094 1 91.12 89 ILE A CA 1
ATOM 677 C C . ILE A 1 89 ? 18.203 -9.836 -12.805 1 91.12 89 ILE A C 1
ATOM 679 O O . ILE A 1 89 ? 17.219 -10.102 -12.117 1 91.12 89 ILE A O 1
ATOM 683 N N . PRO A 1 90 ? 19 -10.758 -13.383 1 86 90 PRO A N 1
ATOM 684 C CA . PRO A 1 90 ? 18.688 -12.164 -13.109 1 86 90 PRO A CA 1
ATOM 685 C C . PRO A 1 90 ? 18.703 -12.484 -11.617 1 86 90 PRO A C 1
ATOM 687 O O . PRO A 1 90 ? 19.516 -11.938 -10.867 1 86 90 PRO A O 1
ATOM 690 N N . SER A 1 91 ? 17.609 -13.258 -11.234 1 81.81 91 SER A N 1
ATOM 691 C CA . SER A 1 91 ? 17.531 -13.672 -9.844 1 81.81 91 SER A CA 1
ATOM 692 C C . SER A 1 91 ? 18.234 -15.008 -9.617 1 81.81 91 SER A C 1
ATOM 694 O O . SER A 1 91 ? 18.203 -15.891 -10.477 1 81.81 91 SER A O 1
ATOM 696 N N . THR A 1 92 ? 18.969 -15.07 -8.547 1 76.38 92 THR A N 1
ATOM 697 C CA . THR A 1 92 ? 19.594 -16.312 -8.133 1 76.38 92 THR A CA 1
ATOM 698 C C . THR A 1 92 ? 18.906 -16.891 -6.898 1 76.38 92 THR A C 1
ATOM 700 O O . THR A 1 92 ? 18.297 -16.156 -6.121 1 76.38 92 THR A O 1
ATOM 703 N N . PRO A 1 93 ? 18.859 -18.281 -6.914 1 64.81 93 PRO A N 1
ATOM 704 C CA . PRO A 1 93 ? 18.297 -18.844 -5.688 1 64.81 93 PRO A CA 1
ATOM 705 C C . PRO A 1 93 ? 18.922 -18.266 -4.422 1 64.81 93 PRO A C 1
ATOM 707 O O . PRO A 1 93 ? 20.078 -17.844 -4.438 1 64.81 93 PRO A O 1
ATOM 710 N N . ALA A 1 94 ? 18.016 -18.031 -3.484 1 58.41 94 ALA A N 1
ATOM 711 C CA . ALA A 1 94 ? 18.453 -17.5 -2.197 1 58.41 94 ALA A CA 1
ATOM 712 C C . ALA A 1 94 ? 19.641 -18.297 -1.653 1 58.41 94 ALA A C 1
ATOM 714 O O . ALA A 1 94 ? 19.625 -19.531 -1.713 1 58.41 94 ALA A O 1
ATOM 715 N N . MET A 1 95 ? 20.734 -17.797 -1.741 1 56.56 95 MET A N 1
ATOM 716 C CA . MET A 1 95 ? 21.891 -18.5 -1.202 1 56.56 95 MET A CA 1
ATOM 717 C C . MET A 1 95 ? 22.125 -18.125 0.254 1 56.56 95 MET A C 1
ATOM 719 O O . MET A 1 95 ? 21.922 -16.969 0.64 1 56.56 95 MET A O 1
ATOM 723 N N . ASP A 1 96 ? 22.078 -19.078 1.234 1 52.34 96 ASP A N 1
ATOM 724 C CA . ASP A 1 96 ? 22.281 -18.938 2.672 1 52.34 96 ASP A CA 1
ATOM 725 C C . ASP A 1 96 ? 23.625 -18.25 2.969 1 52.34 96 ASP A C 1
ATOM 727 O O . ASP A 1 96 ? 23.766 -17.578 3.994 1 52.34 96 ASP A O 1
ATOM 731 N N . ASN A 1 97 ? 24.547 -18.656 2.127 1 53.56 97 ASN A N 1
ATOM 732 C CA . ASN A 1 97 ? 25.906 -18.203 2.395 1 53.56 97 ASN A CA 1
ATOM 733 C C . ASN A 1 97 ? 26.5 -17.484 1.191 1 53.56 97 ASN A C 1
ATOM 735 O O . ASN A 1 97 ? 26.203 -17.828 0.046 1 53.56 97 ASN A O 1
ATOM 739 N N . PHE A 1 98 ? 26.938 -16.312 1.544 1 55.59 98 PHE A N 1
ATOM 740 C CA . PHE A 1 98 ? 27.672 -15.562 0.542 1 55.59 98 PHE A CA 1
ATOM 741 C C . PHE A 1 98 ? 28.641 -16.469 -0.209 1 55.59 98 PHE A C 1
ATOM 743 O O . PHE A 1 98 ? 28.891 -16.281 -1.402 1 55.59 98 PHE A O 1
ATOM 750 N N . SER A 1 99 ? 29.156 -17.391 0.531 1 57.47 99 SER A N 1
ATOM 751 C CA . SER A 1 99 ? 30.125 -18.312 -0.041 1 57.47 99 SER A CA 1
ATOM 752 C C . SER A 1 99 ? 29.516 -19.109 -1.194 1 57.47 99 SER A C 1
ATOM 754 O O . SER A 1 99 ? 30.188 -19.359 -2.199 1 57.47 99 SER A O 1
ATOM 756 N N . ASP A 1 100 ? 28.297 -19.422 -1.001 1 60.78 100 ASP A N 1
ATOM 757 C CA . ASP A 1 100 ? 27.625 -20.203 -2.051 1 60.78 100 ASP A CA 1
ATOM 758 C C . ASP A 1 100 ? 27.359 -19.328 -3.279 1 60.78 100 ASP A C 1
ATOM 760 O O . ASP A 1 100 ? 27.422 -19.812 -4.41 1 60.78 100 ASP A O 1
ATOM 764 N N . PHE A 1 101 ? 27.203 -18.109 -2.98 1 61.19 101 PHE A N 1
ATOM 765 C CA . PHE A 1 101 ? 27.047 -17.156 -4.07 1 61.19 101 PHE A CA 1
ATOM 766 C C . PHE A 1 101 ? 28.297 -17.094 -4.93 1 61.19 101 PHE A C 1
ATOM 768 O O . PHE A 1 101 ? 28.219 -17.078 -6.16 1 61.19 101 PHE A O 1
ATOM 775 N N . ALA A 1 102 ? 29.422 -17.094 -4.223 1 59.19 102 ALA A N 1
ATOM 776 C CA . ALA A 1 102 ? 30.703 -16.969 -4.902 1 59.19 102 ALA A CA 1
ATOM 777 C C . ALA A 1 102 ? 30.984 -18.203 -5.758 1 59.19 102 ALA A C 1
ATOM 779 O O . ALA A 1 102 ? 31.766 -18.125 -6.711 1 59.19 102 ALA A O 1
ATOM 780 N N . LYS A 1 103 ? 30.391 -19.234 -5.359 1 63.53 103 LYS A N 1
ATOM 781 C CA . LYS A 1 103 ? 30.641 -20.484 -6.066 1 63.53 103 LYS A CA 1
ATOM 782 C C . LYS A 1 103 ? 29.797 -20.594 -7.336 1 63.53 103 LYS A C 1
ATOM 784 O O . LYS A 1 103 ? 30.016 -21.469 -8.164 1 63.53 103 LYS A O 1
ATOM 789 N N . LEU A 1 104 ? 28.859 -19.672 -7.367 1 64.19 104 LEU A N 1
ATOM 790 C CA . LEU A 1 104 ? 27.984 -19.75 -8.531 1 64.19 104 LEU A CA 1
ATOM 791 C C . LEU A 1 104 ? 28.734 -19.344 -9.797 1 64.19 104 LEU A C 1
ATOM 793 O O . LEU A 1 104 ? 29.578 -18.453 -9.766 1 64.19 104 LEU A O 1
ATOM 797 N N . PRO A 1 105 ? 28.484 -20.172 -10.859 1 64.88 105 PRO A N 1
ATOM 798 C CA . PRO A 1 105 ? 29.094 -19.766 -12.133 1 64.88 105 PRO A CA 1
ATOM 799 C C . PRO A 1 105 ? 28.734 -18.328 -12.523 1 64.88 105 PRO A C 1
ATOM 801 O O . PRO A 1 105 ? 27.688 -17.828 -12.125 1 64.88 105 PRO A O 1
ATOM 804 N N . PRO A 1 106 ? 29.719 -17.641 -13.148 1 58.97 106 PRO A N 1
ATOM 805 C CA . PRO A 1 106 ? 29.531 -16.234 -13.5 1 58.97 106 PRO A CA 1
ATOM 806 C C . PRO A 1 106 ? 28.156 -15.961 -14.109 1 58.97 106 PRO A C 1
ATOM 808 O O . PRO A 1 106 ? 27.547 -14.93 -13.828 1 58.97 106 PRO A O 1
ATOM 811 N N . GLY A 1 107 ? 27.609 -16.703 -14.984 1 59.06 107 GLY A N 1
ATOM 812 C CA . GLY A 1 107 ? 26.328 -16.5 -15.648 1 59.06 107 GLY A CA 1
ATOM 813 C C . GLY A 1 107 ? 25.141 -16.641 -14.719 1 59.06 107 GLY A C 1
ATOM 814 O O . GLY A 1 107 ? 24.031 -16.188 -15.031 1 59.06 107 GLY A O 1
ATOM 815 N N . GLN A 1 108 ? 25.469 -17.203 -13.664 1 60.25 108 GLN A N 1
ATOM 816 C CA . GLN A 1 108 ? 24.375 -17.516 -12.758 1 60.25 108 GLN A CA 1
ATOM 817 C C . GLN A 1 108 ? 24.391 -16.594 -11.539 1 60.25 108 GLN A C 1
ATOM 819 O O . GLN A 1 108 ? 23.625 -16.781 -10.594 1 60.25 108 GLN A O 1
ATOM 824 N N . ARG A 1 109 ? 25.438 -15.719 -11.719 1 63 109 ARG A N 1
ATOM 825 C CA . ARG A 1 109 ? 25.578 -14.781 -10.602 1 63 109 ARG A CA 1
ATOM 826 C C . ARG A 1 109 ? 24.531 -13.68 -10.672 1 63 109 ARG A C 1
ATOM 828 O O . ARG A 1 109 ? 24.562 -12.82 -11.555 1 63 109 ARG A O 1
ATOM 835 N N . GLY A 1 110 ? 23.359 -13.914 -10.133 1 76.12 110 GLY A N 1
ATOM 836 C CA . GLY A 1 110 ? 22.281 -12.945 -10.016 1 76.12 110 GLY A CA 1
ATOM 837 C C . GLY A 1 110 ? 22.078 -12.453 -8.594 1 76.12 110 GLY A C 1
ATOM 838 O O . GLY A 1 110 ? 22.969 -12.578 -7.754 1 76.12 110 GLY A O 1
ATOM 839 N N . MET A 1 111 ? 21.234 -11.664 -8.508 1 86.19 111 MET A N 1
ATOM 840 C CA . MET A 1 111 ? 20.891 -11.117 -7.203 1 86.19 111 MET A CA 1
ATOM 841 C C . MET A 1 111 ? 19.797 -11.945 -6.535 1 86.19 111 MET A C 1
ATOM 843 O O . MET A 1 111 ? 18.781 -12.258 -7.16 1 86.19 111 MET A O 1
ATOM 847 N N . PRO A 1 112 ? 20.172 -12.398 -5.305 1 85.38 112 PRO A N 1
ATOM 848 C CA . PRO A 1 112 ? 19.062 -13.062 -4.617 1 85.38 112 PRO A CA 1
ATOM 849 C C . PRO A 1 112 ? 17.781 -12.219 -4.613 1 85.38 112 PRO A C 1
ATOM 851 O O . PRO A 1 112 ? 17.844 -10.992 -4.543 1 85.38 112 PRO A O 1
ATOM 854 N N . LEU A 1 113 ? 16.672 -12.875 -4.648 1 87.62 113 LEU A N 1
ATOM 855 C CA . LEU A 1 113 ? 15.383 -12.227 -4.84 1 87.62 113 LEU A CA 1
ATOM 856 C C . LEU A 1 113 ? 15.117 -11.211 -3.734 1 87.62 113 LEU A C 1
ATOM 858 O O . LEU A 1 113 ? 14.68 -10.094 -4.004 1 87.62 113 LEU A O 1
ATOM 862 N N . PHE A 1 114 ? 15.375 -11.578 -2.479 1 88.69 114 PHE A N 1
ATOM 863 C CA . PHE A 1 114 ? 15.055 -10.664 -1.386 1 88.69 114 PHE A CA 1
ATOM 864 C C . PHE A 1 114 ? 15.945 -9.43 -1.433 1 88.69 114 PHE A C 1
ATOM 866 O O . PHE A 1 114 ? 15.531 -8.344 -1.002 1 88.69 114 PHE A O 1
ATOM 873 N N . TRP A 1 115 ? 17.156 -9.508 -2.045 1 92.06 115 TRP A N 1
ATOM 874 C CA . TRP A 1 115 ? 17.969 -8.32 -2.287 1 92.06 115 TRP A CA 1
ATOM 875 C C . TRP A 1 115 ? 17.344 -7.449 -3.369 1 92.06 115 TRP A C 1
ATOM 877 O O . TRP A 1 115 ? 17.203 -6.234 -3.189 1 92.06 115 TRP A O 1
ATOM 887 N N . LYS A 1 116 ? 17 -8.102 -4.395 1 93.69 116 LYS A N 1
ATOM 888 C CA . LYS A 1 116 ? 16.406 -7.391 -5.523 1 93.69 116 LYS A CA 1
ATOM 889 C C . LYS A 1 116 ? 15.156 -6.629 -5.102 1 93.69 116 LYS A C 1
ATOM 891 O O . LYS A 1 116 ? 15.008 -5.445 -5.418 1 93.69 116 LYS A O 1
ATOM 896 N N . GLU A 1 117 ? 14.281 -7.277 -4.395 1 94.81 117 GLU A N 1
ATOM 897 C CA . GLU A 1 117 ? 13.039 -6.676 -3.904 1 94.81 117 GLU A CA 1
ATOM 898 C C . GLU A 1 117 ? 13.328 -5.516 -2.957 1 94.81 117 GLU A C 1
ATOM 900 O O . GLU A 1 117 ? 12.711 -4.453 -3.062 1 94.81 117 GLU A O 1
ATOM 905 N N . SER A 1 118 ? 14.273 -5.723 -2.045 1 96.88 118 SER A N 1
ATOM 906 C CA . SER A 1 118 ? 14.594 -4.715 -1.037 1 96.88 118 SER A CA 1
ATOM 907 C C . SER A 1 118 ? 15.234 -3.482 -1.669 1 96.88 118 SER A C 1
ATOM 909 O O . SER A 1 118 ? 14.914 -2.352 -1.306 1 96.88 118 SER A O 1
ATOM 911 N N . PHE A 1 119 ? 16.109 -3.684 -2.633 1 97.75 119 PHE A N 1
ATOM 912 C CA . PHE A 1 119 ? 16.734 -2.564 -3.324 1 97.75 119 PHE A CA 1
ATOM 913 C C . PHE A 1 119 ? 15.711 -1.801 -4.16 1 97.75 119 PHE A C 1
ATOM 915 O O . PHE A 1 119 ? 15.742 -0.569 -4.211 1 97.75 119 PHE A O 1
ATOM 922 N N . ALA A 1 120 ? 14.859 -2.52 -4.801 1 98.19 120 ALA A N 1
ATOM 923 C CA . ALA A 1 120 ? 13.82 -1.872 -5.598 1 98.19 120 ALA A CA 1
ATOM 924 C C . ALA A 1 120 ? 12.945 -0.971 -4.727 1 98.19 120 ALA A C 1
ATOM 926 O O . ALA A 1 120 ? 12.664 0.172 -5.094 1 98.19 120 ALA A O 1
ATOM 927 N N . VAL A 1 121 ? 12.555 -1.463 -3.611 1 98.44 121 VAL A N 1
ATOM 928 C CA . VAL A 1 121 ? 11.727 -0.697 -2.689 1 98.44 121 VAL A CA 1
ATOM 929 C C . VAL A 1 121 ? 12.508 0.51 -2.172 1 98.44 121 VAL A C 1
ATOM 931 O O . VAL A 1 121 ? 11.984 1.629 -2.148 1 98.44 121 VAL A O 1
ATOM 934 N N . GLY A 1 122 ? 13.734 0.293 -1.774 1 98.75 122 GLY A N 1
ATOM 935 C CA . GLY A 1 122 ? 14.57 1.387 -1.298 1 98.75 122 GLY A CA 1
ATOM 936 C C . GLY A 1 122 ? 14.773 2.477 -2.332 1 98.75 122 GLY A C 1
ATOM 937 O O . GLY A 1 122 ? 14.633 3.662 -2.027 1 98.75 122 GLY A O 1
ATOM 938 N N . VAL A 1 123 ? 15.109 2.088 -3.555 1 98.75 123 VAL A N 1
ATOM 939 C CA . VAL A 1 123 ? 15.305 3.045 -4.641 1 98.75 123 VAL A CA 1
ATOM 940 C C . VAL A 1 123 ? 13.992 3.758 -4.945 1 98.75 123 VAL A C 1
ATOM 942 O O . VAL A 1 123 ? 13.969 4.977 -5.137 1 98.75 123 VAL A O 1
ATOM 945 N N . GLY A 1 124 ? 12.914 2.982 -4.988 1 98.69 124 GLY A N 1
ATOM 946 C CA . GLY A 1 124 ? 11.609 3.566 -5.258 1 98.69 124 GLY A CA 1
ATOM 947 C C . GLY A 1 124 ? 11.219 4.648 -4.266 1 98.69 124 GLY A C 1
ATOM 948 O O . GLY A 1 124 ? 10.805 5.738 -4.66 1 98.69 124 GLY A O 1
ATOM 949 N N . VAL A 1 125 ? 11.383 4.387 -3.014 1 98.5 125 VAL A N 1
ATOM 950 C CA . VAL A 1 125 ? 11.016 5.336 -1.97 1 98.5 125 VAL A CA 1
ATOM 951 C C . VAL A 1 125 ? 11.93 6.555 -2.035 1 98.5 125 VAL A C 1
ATOM 953 O O . VAL A 1 125 ? 11.469 7.695 -1.938 1 98.5 125 VAL A O 1
ATOM 956 N N . SER A 1 126 ? 13.211 6.348 -2.176 1 98.44 126 SER A N 1
ATOM 957 C CA . SER A 1 126 ? 14.164 7.449 -2.18 1 98.44 126 SER A CA 1
ATOM 958 C C . SER A 1 126 ? 13.969 8.344 -3.396 1 98.44 126 SER A C 1
ATOM 960 O O . SER A 1 126 ? 14.133 9.562 -3.307 1 98.44 126 SER A O 1
ATOM 962 N N . LEU A 1 127 ? 13.633 7.797 -4.523 1 97.88 127 LEU A N 1
ATOM 963 C CA . LEU A 1 127 ? 13.391 8.602 -5.719 1 97.88 127 LEU A CA 1
ATOM 964 C C . LEU A 1 127 ? 12.094 9.398 -5.582 1 97.88 127 LEU A C 1
ATOM 966 O O . LEU A 1 127 ? 12.016 10.531 -6.047 1 97.88 127 LEU A O 1
ATOM 970 N N . GLN A 1 128 ? 11.055 8.758 -5.035 1 97 128 GLN A N 1
ATOM 971 C CA . GLN A 1 128 ? 9.852 9.531 -4.738 1 97 128 GLN A CA 1
ATOM 972 C C . GLN A 1 128 ? 10.18 10.766 -3.904 1 97 128 GLN A C 1
ATOM 974 O O . GLN A 1 128 ? 9.703 11.867 -4.199 1 97 128 GLN A O 1
ATOM 979 N N . ALA A 1 129 ? 10.977 10.539 -2.879 1 95 129 ALA A N 1
ATOM 980 C CA . ALA A 1 129 ? 11.359 11.617 -1.977 1 95 129 ALA A CA 1
ATOM 981 C C . ALA A 1 129 ? 12.164 12.688 -2.709 1 95 129 ALA A C 1
ATOM 983 O O . ALA A 1 129 ? 11.922 13.883 -2.533 1 95 129 ALA A O 1
ATOM 984 N N . TRP A 1 130 ? 13.078 12.227 -3.512 1 95.31 130 TRP A N 1
ATOM 985 C CA . TRP A 1 130 ? 13.969 13.141 -4.219 1 95.31 130 TRP A CA 1
ATOM 986 C C . TRP A 1 130 ? 13.203 13.992 -5.227 1 95.31 130 TRP A C 1
ATOM 988 O O . TRP A 1 130 ? 13.492 15.172 -5.398 1 95.31 130 TRP A O 1
ATOM 998 N N . LEU A 1 131 ? 12.203 13.453 -5.863 1 94.38 131 LEU A N 1
ATOM 999 C CA . LEU A 1 131 ? 11.469 14.133 -6.93 1 94.38 131 LEU A CA 1
ATOM 1000 C C . LEU A 1 131 ? 10.242 14.844 -6.371 1 94.38 131 LEU A C 1
ATOM 1002 O O . LEU A 1 131 ? 9.539 15.555 -7.102 1 94.38 131 LEU A O 1
ATOM 1006 N N . GLY A 1 132 ? 9.969 14.648 -5.141 1 92.56 132 GLY A N 1
ATOM 1007 C CA . GLY A 1 132 ? 8.852 15.336 -4.508 1 92.56 132 GLY A CA 1
ATOM 1008 C C . GLY A 1 132 ? 7.5 14.805 -4.941 1 92.56 132 GLY A C 1
ATOM 1009 O O . GLY A 1 132 ? 6.555 15.578 -5.129 1 92.56 132 GLY A O 1
ATOM 1010 N N . VAL A 1 133 ? 7.387 13.539 -5.215 1 94.38 133 VAL A N 1
ATOM 1011 C CA . VAL A 1 133 ? 6.133 12.914 -5.629 1 94.38 133 VAL A CA 1
ATOM 1012 C C . VAL A 1 133 ? 5.848 11.695 -4.75 1 94.38 133 VAL A C 1
ATOM 1014 O O . VAL A 1 133 ? 5.578 10.609 -5.258 1 94.38 133 VAL A O 1
ATOM 1017 N N . MET A 1 134 ? 5.777 11.961 -3.441 1 95 134 MET A N 1
ATOM 1018 C CA . MET A 1 134 ? 5.586 10.875 -2.48 1 95 134 MET A CA 1
ATOM 1019 C C . MET A 1 134 ? 4.172 10.312 -2.578 1 95 134 MET A C 1
ATOM 1021 O O . MET A 1 134 ? 3.193 11.055 -2.523 1 95 134 MET A O 1
ATOM 1025 N N . HIS A 1 135 ? 3.982 9.125 -2.775 1 97.31 135 HIS A N 1
ATOM 1026 C CA . HIS A 1 135 ? 2.777 8.305 -2.719 1 97.31 135 HIS A CA 1
ATOM 1027 C C . HIS A 1 135 ? 3.098 6.883 -2.26 1 97.31 135 HIS A C 1
ATOM 1029 O O . HIS A 1 135 ? 3.322 5.996 -3.086 1 97.31 135 HIS A O 1
ATOM 1035 N N . PRO A 1 136 ? 3.029 6.652 -0.972 1 97.5 136 PRO A N 1
ATOM 1036 C CA . PRO A 1 136 ? 3.533 5.414 -0.367 1 97.5 136 PRO A CA 1
ATOM 1037 C C . PRO A 1 136 ? 2.984 4.16 -1.044 1 97.5 136 PRO A C 1
ATOM 1039 O O . PRO A 1 136 ? 3.738 3.225 -1.319 1 97.5 136 PRO A O 1
ATOM 1042 N N . PRO A 1 137 ? 1.767 4.137 -1.488 1 97.12 137 PRO A N 1
ATOM 1043 C CA . PRO A 1 137 ? 1.238 2.918 -2.104 1 97.12 137 PRO A CA 1
ATOM 1044 C C . PRO A 1 137 ? 2.008 2.508 -3.357 1 97.12 137 PRO A C 1
ATOM 1046 O O . PRO A 1 137 ? 2.07 1.321 -3.688 1 97.12 137 PRO A O 1
ATOM 1049 N N . ALA A 1 138 ? 2.578 3.447 -4.051 1 97.75 138 ALA A N 1
ATOM 1050 C CA . ALA A 1 138 ? 3.268 3.18 -5.309 1 97.75 138 ALA A CA 1
ATOM 1051 C C . ALA A 1 138 ? 4.504 2.316 -5.086 1 97.75 138 ALA A C 1
ATOM 1053 O O . ALA A 1 138 ? 5.008 1.689 -6.02 1 97.75 138 ALA A O 1
ATOM 1054 N N . THR A 1 139 ? 5.004 2.318 -3.879 1 97.62 139 THR A N 1
ATOM 1055 C CA . THR A 1 139 ? 6.18 1.518 -3.553 1 97.62 139 THR A CA 1
ATOM 1056 C C . THR A 1 139 ? 5.891 0.031 -3.74 1 97.62 139 THR A C 1
ATOM 1058 O O . THR A 1 139 ? 6.793 -0.748 -4.055 1 97.62 139 THR A O 1
ATOM 1061 N N . GLY A 1 140 ? 4.66 -0.343 -3.582 1 95.88 140 GLY A N 1
ATOM 1062 C CA . GLY A 1 140 ? 4.266 -1.717 -3.852 1 95.88 140 GLY A CA 1
ATOM 1063 C C . GLY A 1 140 ? 4.52 -2.141 -5.285 1 95.88 140 GLY A C 1
ATOM 1064 O O . GLY A 1 140 ? 4.801 -3.311 -5.551 1 95.88 140 GLY A O 1
ATOM 1065 N N . LEU A 1 141 ? 4.41 -1.165 -6.172 1 94.88 141 LEU A N 1
ATOM 1066 C CA . LEU A 1 141 ? 4.672 -1.425 -7.586 1 94.88 141 LEU A CA 1
ATOM 1067 C C . LEU A 1 141 ? 6.133 -1.79 -7.809 1 94.88 141 LEU A C 1
ATOM 1069 O O . LEU A 1 141 ? 6.441 -2.703 -8.578 1 94.88 141 LEU A O 1
ATOM 1073 N N . ALA A 1 142 ? 7.012 -1.075 -7.168 1 97.12 142 ALA A N 1
ATOM 1074 C CA . ALA A 1 142 ? 8.438 -1.374 -7.297 1 97.12 142 ALA A CA 1
ATOM 1075 C C . ALA A 1 142 ? 8.742 -2.793 -6.824 1 97.12 142 ALA A C 1
ATOM 1077 O O . ALA A 1 142 ? 9.469 -3.531 -7.488 1 97.12 142 ALA A O 1
ATOM 1078 N N . PHE A 1 143 ? 8.195 -3.178 -5.727 1 96.5 143 PHE A N 1
ATOM 1079 C CA . PHE A 1 143 ? 8.375 -4.52 -5.188 1 96.5 143 PHE A CA 1
ATOM 1080 C C . PHE A 1 143 ? 7.816 -5.566 -6.141 1 96.5 143 PHE A C 1
ATOM 1082 O O . PHE A 1 143 ? 8.508 -6.527 -6.492 1 96.5 143 PHE A O 1
ATOM 1089 N N . SER A 1 144 ? 6.551 -5.344 -6.535 1 93.06 144 SER A N 1
ATOM 1090 C CA . SER A 1 144 ? 5.836 -6.344 -7.328 1 93.06 144 SER A CA 1
ATOM 1091 C C . SER A 1 144 ? 6.508 -6.559 -8.68 1 93.06 144 SER A C 1
ATOM 1093 O O . SER A 1 144 ? 6.648 -7.695 -9.133 1 93.06 144 SER A O 1
ATOM 1095 N N . PHE A 1 145 ? 6.879 -5.484 -9.359 1 93.12 145 PHE A N 1
ATOM 1096 C CA . PHE A 1 145 ? 7.48 -5.598 -10.68 1 93.12 145 PHE A CA 1
ATOM 1097 C C . PHE A 1 145 ? 8.875 -6.211 -10.586 1 93.12 145 PHE A C 1
ATOM 1099 O O . PHE A 1 145 ? 9.305 -6.918 -11.5 1 93.12 145 PHE A O 1
ATOM 1106 N N . ALA A 1 146 ? 9.562 -6.027 -9.445 1 94.19 146 ALA A N 1
ATOM 1107 C CA . ALA A 1 146 ? 10.891 -6.602 -9.266 1 94.19 146 ALA A CA 1
ATOM 1108 C C . ALA A 1 146 ? 10.805 -8.078 -8.898 1 94.19 146 ALA A C 1
ATOM 1110 O O . ALA A 1 146 ? 11.742 -8.844 -9.141 1 94.19 146 ALA A O 1
ATOM 1111 N N . ASN A 1 147 ? 9.758 -8.445 -8.273 1 90.12 147 ASN A N 1
ATOM 1112 C CA . ASN A 1 147 ? 9.578 -9.766 -7.691 1 90.12 147 ASN A CA 1
ATOM 1113 C C . ASN A 1 147 ? 9.406 -10.836 -8.766 1 90.12 147 ASN A C 1
ATOM 1115 O O . ASN A 1 147 ? 9.828 -11.977 -8.586 1 90.12 147 ASN A O 1
ATOM 1119 N N . THR A 1 148 ? 8.703 -10.523 -9.859 1 83.75 148 THR A N 1
ATOM 1120 C CA . THR A 1 148 ? 8.398 -11.516 -10.891 1 83.75 148 THR A CA 1
ATOM 1121 C C . THR A 1 148 ? 8.641 -10.938 -12.281 1 83.75 148 THR A C 1
ATOM 1123 O O . THR A 1 148 ? 8.727 -9.719 -12.445 1 83.75 148 THR A O 1
ATOM 1126 N N . ASP A 1 149 ? 8.797 -11.828 -13.164 1 81 149 ASP A N 1
ATOM 1127 C CA . ASP A 1 149 ? 9.031 -11.398 -14.539 1 81 149 ASP A CA 1
ATOM 1128 C C . ASP A 1 149 ? 7.719 -11.336 -15.328 1 81 149 ASP A C 1
ATOM 1130 O O . ASP A 1 149 ? 7.73 -11.305 -16.562 1 81 149 ASP A O 1
ATOM 1134 N N . ARG A 1 150 ? 6.711 -11.234 -14.633 1 81.06 150 ARG A N 1
ATOM 1135 C CA . ARG A 1 150 ? 5.41 -11.312 -15.289 1 81.06 150 ARG A CA 1
ATOM 1136 C C . ARG A 1 150 ? 4.934 -9.93 -15.727 1 81.06 150 ARG A C 1
ATOM 1138 O O . ARG A 1 150 ? 3.965 -9.812 -16.484 1 81.06 150 ARG A O 1
ATOM 1145 N N . TYR A 1 151 ? 5.59 -8.898 -15.25 1 86.56 151 TYR A N 1
ATOM 1146 C CA . TYR A 1 151 ? 5.129 -7.547 -15.547 1 86.56 151 TYR A CA 1
ATOM 1147 C C . TYR A 1 151 ? 5.922 -6.941 -16.688 1 86.56 151 TYR A C 1
ATOM 1149 O O . TYR A 1 151 ? 7.098 -7.262 -16.891 1 86.56 151 TYR A O 1
ATOM 1157 N N . GLN A 1 152 ? 5.223 -6.152 -17.484 1 89.19 152 GLN A N 1
ATOM 1158 C CA . GLN A 1 152 ? 5.785 -5.434 -18.625 1 89.19 152 GLN A CA 1
ATOM 1159 C C . GLN A 1 152 ? 5.328 -3.979 -18.641 1 89.19 152 GLN A C 1
ATOM 1161 O O . GLN A 1 152 ? 4.598 -3.545 -17.75 1 89.19 152 GLN A O 1
ATOM 1166 N N . LEU A 1 153 ? 5.82 -3.264 -19.625 1 88.5 153 LEU A N 1
ATOM 1167 C CA . LEU A 1 153 ? 5.469 -1.855 -19.766 1 88.5 153 LEU A CA 1
ATOM 1168 C C . LEU A 1 153 ? 3.963 -1.688 -19.953 1 88.5 153 LEU A C 1
ATOM 1170 O O . LEU A 1 153 ? 3.389 -0.68 -19.531 1 88.5 153 LEU A O 1
ATOM 1174 N N . SER A 1 154 ? 3.359 -2.664 -20.484 1 86.69 154 SER A N 1
ATOM 1175 C CA . SER A 1 154 ? 1.913 -2.613 -20.672 1 86.69 154 SER A CA 1
ATOM 1176 C C . SER A 1 154 ? 1.185 -2.537 -19.328 1 86.69 154 SER A C 1
ATOM 1178 O O . SER A 1 154 ? 0.109 -1.941 -19.234 1 86.69 154 SER A O 1
ATOM 1180 N N . ASN A 1 155 ? 1.781 -3.146 -18.281 1 89.25 155 ASN A N 1
ATOM 1181 C CA . ASN A 1 155 ? 1.175 -3.055 -16.969 1 89.25 155 ASN A CA 1
ATOM 1182 C C . ASN A 1 155 ? 1.194 -1.623 -16.438 1 89.25 155 ASN A C 1
ATOM 1184 O O . ASN A 1 155 ? 0.304 -1.222 -15.688 1 89.25 155 ASN A O 1
ATOM 1188 N N . LEU A 1 156 ? 2.195 -0.9 -16.812 1 91.5 156 LEU A N 1
ATOM 1189 C CA . LEU A 1 156 ? 2.223 0.513 -16.438 1 91.5 156 LEU A CA 1
ATOM 1190 C C . LEU A 1 156 ? 1.049 1.258 -17.062 1 91.5 156 LEU A C 1
ATOM 1192 O O . LEU A 1 156 ? 0.471 2.15 -16.438 1 91.5 156 LEU A O 1
ATOM 1196 N N . VAL A 1 157 ? 0.713 0.917 -18.281 1 89.94 157 VAL A N 1
ATOM 1197 C CA . VAL A 1 157 ? -0.418 1.545 -18.953 1 89.94 157 VAL A CA 1
ATOM 1198 C C . VAL A 1 157 ? -1.702 1.265 -18.172 1 89.94 157 VAL A C 1
ATOM 1200 O O . VAL A 1 157 ? -2.525 2.162 -17.969 1 89.94 157 VAL A O 1
ATOM 1203 N N . VAL A 1 158 ? -1.822 0.027 -17.766 1 91.25 158 VAL A N 1
ATOM 1204 C CA . VAL A 1 158 ? -3.002 -0.364 -17 1 91.25 158 VAL A CA 1
ATOM 1205 C C . VAL A 1 158 ? -3.053 0.425 -15.688 1 91.25 158 VAL A C 1
ATOM 1207 O O . VAL A 1 158 ? -4.121 0.878 -15.266 1 91.25 158 VAL A O 1
ATOM 1210 N N . VAL A 1 159 ? -1.924 0.582 -15.016 1 95 159 VAL A N 1
ATOM 1211 C CA . VAL A 1 159 ? -1.85 1.324 -13.766 1 95 159 VAL A CA 1
ATOM 1212 C C . VAL A 1 159 ? -2.209 2.789 -14.008 1 95 159 VAL A C 1
ATOM 1214 O O . VAL A 1 159 ? -2.939 3.395 -13.219 1 95 159 VAL A O 1
ATOM 1217 N N . MET A 1 160 ? -1.738 3.35 -15.141 1 95.81 160 MET A N 1
ATOM 1218 C CA . MET A 1 160 ? -2.039 4.738 -15.469 1 95.81 160 MET A CA 1
ATOM 1219 C C . MET A 1 160 ? -3.529 4.926 -15.734 1 95.81 160 MET A C 1
ATOM 1221 O O . MET A 1 160 ? -4.117 5.922 -15.312 1 95.81 160 MET A O 1
ATOM 1225 N N . LEU A 1 161 ? -4.082 4.004 -16.406 1 94.31 161 LEU A N 1
ATOM 1226 C CA . LEU A 1 161 ? -5.52 4.07 -16.656 1 94.31 161 LEU A CA 1
ATOM 1227 C C . LEU A 1 161 ? -6.309 3.979 -15.359 1 94.31 161 LEU A C 1
ATOM 1229 O O . LEU A 1 161 ? -7.297 4.691 -15.172 1 94.31 161 LEU A O 1
ATOM 1233 N N . ALA A 1 162 ? -5.875 3.102 -14.5 1 96.69 162 ALA A N 1
ATOM 1234 C CA . ALA A 1 162 ? -6.508 2.986 -13.188 1 96.69 162 ALA A CA 1
ATOM 1235 C C . ALA A 1 162 ? -6.391 4.293 -12.406 1 96.69 162 ALA A C 1
ATOM 1237 O O . ALA A 1 162 ? -7.348 4.723 -11.758 1 96.69 162 ALA A O 1
ATOM 1238 N N . ASP A 1 163 ? -5.219 4.918 -12.469 1 97.75 163 ASP A N 1
ATOM 1239 C CA . ASP A 1 163 ? -4.992 6.184 -11.781 1 97.75 163 ASP A CA 1
ATOM 1240 C C . ASP A 1 163 ? -5.93 7.27 -12.305 1 97.75 163 ASP A C 1
ATOM 1242 O O . ASP A 1 163 ? -6.516 8.023 -11.531 1 97.75 163 ASP A O 1
ATOM 1246 N N . VAL A 1 164 ? -5.98 7.371 -13.602 1 97.44 164 VAL A N 1
ATOM 1247 C CA . VAL A 1 164 ? -6.832 8.383 -14.211 1 97.44 164 VAL A CA 1
ATOM 1248 C C . VAL A 1 164 ? -8.289 8.148 -13.805 1 97.44 164 VAL A C 1
ATOM 1250 O O . VAL A 1 164 ? -8.992 9.086 -13.43 1 97.44 164 VAL A O 1
ATOM 1253 N N . MET A 1 165 ? -8.734 6.926 -13.883 1 97.56 165 MET A N 1
ATOM 1254 C CA . MET A 1 165 ? -10.094 6.586 -13.484 1 97.56 165 MET A CA 1
ATOM 1255 C C . MET A 1 165 ? -10.328 6.922 -12.016 1 97.56 165 MET A C 1
ATOM 1257 O O . MET A 1 165 ? -11.367 7.484 -11.656 1 97.56 165 MET A O 1
ATOM 1261 N N . LEU A 1 166 ? -9.414 6.578 -11.188 1 98.12 166 LEU A N 1
ATOM 1262 C CA . LEU A 1 166 ? -9.516 6.879 -9.766 1 98.12 166 LEU A CA 1
ATOM 1263 C C . LEU A 1 166 ? -9.656 8.383 -9.531 1 98.12 166 LEU A C 1
ATOM 1265 O O . LEU A 1 166 ? -10.508 8.812 -8.75 1 98.12 166 LEU A O 1
ATOM 1269 N N . ILE A 1 167 ? -8.812 9.141 -10.172 1 98.12 167 ILE A N 1
ATOM 1270 C CA . ILE A 1 167 ? -8.797 10.594 -9.977 1 98.12 167 ILE A CA 1
ATOM 1271 C C . ILE A 1 167 ? -10.125 11.188 -10.438 1 98.12 167 ILE A C 1
ATOM 1273 O O . ILE A 1 167 ? -10.688 12.062 -9.773 1 98.12 167 ILE A O 1
ATOM 1277 N N . VAL A 1 168 ? -10.617 10.719 -11.547 1 98.12 168 VAL A N 1
ATOM 1278 C CA . VAL A 1 168 ? -11.906 11.18 -12.047 1 98.12 168 VAL A CA 1
ATOM 1279 C C . VAL A 1 168 ? -13.008 10.844 -11.047 1 98.12 168 VAL A C 1
ATOM 1281 O O . VAL A 1 168 ? -13.789 11.711 -10.664 1 98.12 168 VAL A O 1
ATOM 1284 N N . LEU A 1 169 ? -13.07 9.617 -10.586 1 98.5 169 LEU A N 1
ATOM 1285 C CA . LEU A 1 169 ? -14.086 9.18 -9.625 1 98.5 169 LEU A CA 1
ATOM 1286 C C . LEU A 1 169 ? -13.961 9.953 -8.32 1 98.5 169 LEU A C 1
ATOM 1288 O O . LEU A 1 169 ? -14.969 10.367 -7.738 1 98.5 169 LEU A O 1
ATOM 1292 N N . ALA A 1 170 ? -12.75 10.07 -7.867 1 98.5 170 ALA A N 1
ATOM 1293 C CA . ALA A 1 170 ? -12.523 10.789 -6.621 1 98.5 170 ALA A CA 1
ATOM 1294 C C . ALA A 1 170 ? -12.977 12.242 -6.738 1 98.5 170 ALA A C 1
ATOM 1296 O O . ALA A 1 170 ? -13.57 12.797 -5.809 1 98.5 170 ALA A O 1
ATOM 1297 N N . THR A 1 171 ? -12.648 12.875 -7.867 1 97.69 171 THR A N 1
ATOM 1298 C CA . THR A 1 171 ? -13.062 14.258 -8.094 1 97.69 171 THR A CA 1
ATOM 1299 C C . THR A 1 171 ? -14.578 14.375 -8.062 1 97.69 171 THR A C 1
ATOM 1301 O O . THR A 1 171 ? -15.125 15.312 -7.473 1 97.69 171 THR A O 1
ATOM 1304 N N . VAL A 1 172 ? -15.258 13.469 -8.594 1 97.94 172 VAL A N 1
ATOM 1305 C CA . VAL A 1 172 ? -16.719 13.516 -8.656 1 97.94 172 VAL A CA 1
ATOM 1306 C C . VAL A 1 172 ? -17.297 13.164 -7.293 1 97.94 172 VAL A C 1
ATOM 1308 O O . VAL A 1 172 ? -18.078 13.93 -6.727 1 97.94 172 VAL A O 1
ATOM 1311 N N . LEU A 1 173 ? -16.938 12.062 -6.688 1 98.06 173 LEU A N 1
ATOM 1312 C CA . LEU A 1 173 ? -17.562 11.508 -5.492 1 98.06 173 LEU A CA 1
ATOM 1313 C C . LEU A 1 173 ? -17.25 12.367 -4.27 1 98.06 173 LEU A C 1
ATOM 1315 O O . LEU A 1 173 ? -18.109 12.57 -3.41 1 98.06 173 LEU A O 1
ATOM 1319 N N . LEU A 1 174 ? -16.062 12.805 -4.211 1 97.5 174 LEU A N 1
ATOM 1320 C CA . LEU A 1 174 ? -15.68 13.578 -3.033 1 97.5 174 LEU A CA 1
ATOM 1321 C C . LEU A 1 174 ? -16.281 14.977 -3.078 1 97.5 174 LEU A C 1
ATOM 1323 O O . LEU A 1 174 ? -16.641 15.539 -2.041 1 97.5 174 LEU A O 1
ATOM 1327 N N . ASN A 1 175 ? -16.391 15.508 -4.242 1 96 175 ASN A N 1
ATOM 1328 C CA . ASN A 1 175 ? -16.938 16.844 -4.352 1 96 175 ASN A CA 1
ATOM 1329 C C . ASN A 1 175 ? -18.469 16.844 -4.262 1 96 175 ASN A C 1
ATOM 1331 O O . ASN A 1 175 ? -19.094 17.891 -4.191 1 96 175 ASN A O 1
ATOM 1335 N N . LEU A 1 176 ? -19.047 15.703 -4.242 1 95.69 176 LEU A N 1
ATOM 1336 C CA . LEU A 1 176 ? -20.469 15.578 -3.945 1 95.69 176 LEU A CA 1
ATOM 1337 C C . LEU A 1 176 ? -20.734 15.734 -2.451 1 95.69 176 LEU A C 1
ATOM 1339 O O . LEU A 1 176 ? -21.875 15.953 -2.033 1 95.69 176 LEU A O 1
ATOM 1343 N N . GLN A 1 177 ? -19.672 15.602 -1.698 1 92.94 177 GLN A N 1
ATOM 1344 C CA . GLN A 1 177 ? -19.781 15.773 -0.253 1 92.94 177 GLN A CA 1
ATOM 1345 C C . GLN A 1 177 ? -19.656 17.234 0.145 1 92.94 177 GLN A C 1
ATOM 1347 O O . GLN A 1 177 ? -18.844 17.969 -0.428 1 92.94 177 GLN A O 1
ATOM 1352 N N . LYS A 1 178 ? -20.438 17.781 0.917 1 86.25 178 LYS A N 1
ATOM 1353 C CA . LYS A 1 178 ? -20.547 19.203 1.259 1 86.25 178 LYS A CA 1
ATOM 1354 C C . LYS A 1 178 ? -19.234 19.719 1.843 1 86.25 178 LYS A C 1
ATOM 1356 O O . LYS A 1 178 ? -18.828 20.844 1.562 1 86.25 178 LYS A O 1
ATOM 1361 N N . ASN A 1 179 ? -18.469 18.938 2.566 1 85.06 179 ASN A N 1
ATOM 1362 C CA . ASN A 1 179 ? -17.312 19.469 3.275 1 85.06 179 ASN A CA 1
ATOM 1363 C C . ASN A 1 179 ? -16.016 18.844 2.758 1 85.06 179 ASN A C 1
ATOM 1365 O O . ASN A 1 179 ? -15.047 18.703 3.51 1 85.06 179 ASN A O 1
ATOM 1369 N N . LYS A 1 180 ? -16.094 18.547 1.474 1 88.56 180 LYS A N 1
ATOM 1370 C CA . LYS A 1 180 ? -14.883 17.969 0.907 1 88.56 180 LYS A CA 1
ATOM 1371 C C . LYS A 1 180 ? -14.516 18.625 -0.42 1 88.56 180 LYS A C 1
ATOM 1373 O O . LYS A 1 180 ? -15.391 19.156 -1.113 1 88.56 180 LYS A O 1
ATOM 1378 N N . GLN A 1 181 ? -13.266 18.75 -0.627 1 90.56 181 GLN A N 1
ATOM 1379 C CA . GLN A 1 181 ? -12.711 19.188 -1.906 1 90.56 181 GLN A CA 1
ATOM 1380 C C . GLN A 1 181 ? -11.578 18.266 -2.357 1 90.56 181 GLN A C 1
ATOM 1382 O O . GLN A 1 181 ? -10.656 17.984 -1.59 1 90.56 181 GLN A O 1
ATOM 1387 N N . TYR A 1 182 ? -11.664 17.844 -3.486 1 93.44 182 TYR A N 1
ATOM 1388 C CA . TYR A 1 182 ? -10.633 17.031 -4.121 1 93.44 182 TYR A CA 1
ATOM 1389 C C . TYR A 1 182 ? -10.609 17.266 -5.629 1 93.44 182 TYR A C 1
ATOM 1391 O O . TYR A 1 182 ? -11.656 17.297 -6.277 1 93.44 182 TYR A O 1
ATOM 1399 N N . PRO A 1 183 ? -9.508 17.484 -6.242 1 93.69 183 PRO A N 1
ATOM 1400 C CA . PRO A 1 183 ? -8.227 17.562 -5.539 1 93.69 183 PRO A CA 1
ATOM 1401 C C . PRO A 1 183 ? -7.996 18.938 -4.898 1 93.69 183 PRO A C 1
ATOM 1403 O O . PRO A 1 183 ? -8.688 19.906 -5.227 1 93.69 183 PRO A O 1
ATOM 1406 N N . ILE A 1 184 ? -7.094 18.938 -3.971 1 89 184 ILE A N 1
ATOM 1407 C CA . ILE A 1 184 ? -6.66 20.203 -3.371 1 89 184 ILE A CA 1
ATOM 1408 C C . ILE A 1 184 ? -5.648 20.875 -4.285 1 89 184 ILE A C 1
ATOM 1410 O O . ILE A 1 184 ? -5.605 22.109 -4.367 1 89 184 ILE A O 1
ATOM 1414 N N . PHE A 1 185 ? -4.77 20.094 -4.984 1 83.75 185 PHE A N 1
ATOM 1415 C CA . PHE A 1 185 ? -3.873 20.609 -6.012 1 83.75 185 PHE A CA 1
ATOM 1416 C C . PHE A 1 185 ? -3.668 19.578 -7.117 1 83.75 185 PHE A C 1
ATOM 1418 O O . PHE A 1 185 ? -3.822 18.375 -6.887 1 83.75 185 PHE A O 1
ATOM 1425 N N . TRP A 1 186 ? -3.359 20.062 -8.234 1 84.44 186 TRP A N 1
ATOM 1426 C CA . TRP A 1 186 ? -3.148 19.188 -9.391 1 84.44 186 TRP A CA 1
ATOM 1427 C C . TRP A 1 186 ? -1.663 19.078 -9.719 1 84.44 186 TRP A C 1
ATOM 1429 O O . TRP A 1 186 ? -0.855 18.75 -8.844 1 84.44 186 TRP A O 1
ATOM 1439 N N . PHE A 1 187 ? -1.128 19.297 -10.891 1 74.94 187 PHE A N 1
ATOM 1440 C CA . PHE A 1 187 ? 0.256 19.141 -11.328 1 74.94 187 PHE A CA 1
ATOM 1441 C C . PHE A 1 187 ? 1.038 20.438 -11.102 1 74.94 187 PHE A C 1
ATOM 1443 O O . PHE A 1 187 ? 1.975 20.734 -11.844 1 74.94 187 PHE A O 1
ATOM 1450 N N . GLY A 1 188 ? 0.979 21.016 -9.758 1 59.72 188 GLY A N 1
ATOM 1451 C CA . GLY A 1 188 ? 1.733 22.219 -9.445 1 59.72 188 GLY A CA 1
ATOM 1452 C C . GLY A 1 188 ? 1.036 23.484 -9.883 1 59.72 188 GLY A C 1
ATOM 1453 O O . GLY A 1 188 ? 1.586 24.578 -9.742 1 59.72 188 GLY A O 1
ATOM 1454 N N . MET A 1 189 ? 0.193 23.375 -10.883 1 42.75 189 MET A N 1
ATOM 1455 C CA . MET A 1 189 ? -0.356 24.688 -11.211 1 42.75 189 MET A CA 1
ATOM 1456 C C . MET A 1 189 ? -1.096 25.281 -10.008 1 42.75 189 MET A C 1
ATOM 1458 O O . MET A 1 189 ? -1.827 24.578 -9.32 1 42.75 189 MET A O 1
ATOM 1462 N N . ASN A 1 190 ? -0.597 26.359 -9.461 1 37.94 190 ASN A N 1
ATOM 1463 C CA . ASN A 1 190 ? -1.232 27.25 -8.484 1 37.94 190 ASN A CA 1
ATOM 1464 C C . ASN A 1 190 ? -2.738 27.328 -8.711 1 37.94 190 ASN A C 1
ATOM 1466 O O . ASN A 1 190 ? -3.189 27.797 -9.766 1 37.94 190 ASN A O 1
ATOM 1470 N N . TRP A 1 191 ? -3.586 26.406 -8.672 1 32.31 191 TRP A N 1
ATOM 1471 C CA . TRP A 1 191 ? -4.98 26.828 -8.75 1 32.31 191 TRP A CA 1
ATOM 1472 C C . TRP A 1 191 ? -5.309 27.844 -7.652 1 32.31 191 TRP A C 1
ATOM 1474 O O . TRP A 1 191 ? -5.133 27.562 -6.465 1 32.31 191 TRP A O 1
ATOM 1484 N N . ASN A 1 192 ? -5.223 29.078 -7.875 1 32.75 192 ASN A N 1
ATOM 1485 C CA . ASN A 1 192 ? -5.777 30.172 -7.094 1 32.75 192 ASN A CA 1
ATOM 1486 C C . ASN A 1 192 ? -7.184 29.859 -6.598 1 32.75 192 ASN A C 1
ATOM 1488 O O . ASN A 1 192 ? -8.148 29.922 -7.363 1 32.75 192 ASN A O 1
ATOM 1492 N N . TYR A 1 193 ? -7.508 28.812 -6.031 1 33.28 193 TYR A N 1
ATOM 1493 C CA . TYR A 1 193 ? -8.852 28.844 -5.469 1 33.28 193 TYR A CA 1
ATOM 1494 C C . TYR A 1 193 ? -9.047 30.062 -4.574 1 33.28 193 TYR A C 1
ATOM 1496 O O . TYR A 1 193 ? -8.125 30.484 -3.883 1 33.28 193 TYR A O 1
ATOM 1504 N N . PRO A 1 194 ? -10.18 30.844 -4.695 1 31.25 194 PRO A N 1
ATOM 1505 C CA . PRO A 1 194 ? -10.477 31.984 -3.822 1 31.25 194 PRO A CA 1
ATOM 1506 C C . PRO A 1 194 ? -10.289 31.656 -2.344 1 31.25 194 PRO A C 1
ATOM 1508 O O . PRO A 1 194 ? -10.742 30.609 -1.878 1 31.25 194 PRO A O 1
ATOM 1511 N N . SER A 1 195 ? -9.266 32.031 -1.687 1 32.41 195 SER A N 1
ATOM 1512 C CA . SER A 1 195 ? -8.672 31.938 -0.358 1 32.41 195 SER A CA 1
ATOM 1513 C C . SER A 1 195 ? -9.719 32.125 0.733 1 32.41 195 SER A C 1
ATOM 1515 O O . SER A 1 195 ? -9.398 32.062 1.923 1 32.41 195 SER A O 1
ATOM 1517 N N . GLY A 1 196 ? -10.867 32.656 0.494 1 32.22 196 GLY A N 1
ATOM 1518 C CA . GLY A 1 196 ? -11.727 33.125 1.576 1 32.22 196 GLY A CA 1
ATOM 1519 C C . GLY A 1 196 ? -12.172 32 2.502 1 32.22 196 GLY A C 1
ATOM 1520 O O . GLY A 1 196 ? -12.297 32.219 3.711 1 32.22 196 GLY A O 1
ATOM 1521 N N . LYS A 1 197 ? -12.648 30.984 1.968 1 34.31 197 LYS A N 1
ATOM 1522 C CA . LYS A 1 197 ? -13.336 30.031 2.84 1 34.31 197 LYS A CA 1
ATOM 1523 C C . LYS A 1 197 ? -12.344 29.094 3.523 1 34.31 197 LYS A C 1
ATOM 1525 O O . LYS A 1 197 ? -12.688 28.422 4.5 1 34.31 197 LYS A O 1
ATOM 1530 N N . MET A 1 198 ? -11.234 28.922 3.02 1 33.78 198 MET A N 1
ATOM 1531 C CA . MET A 1 198 ? -10.266 28 3.611 1 33.78 198 MET A CA 1
ATOM 1532 C C . MET A 1 198 ? -9.617 28.609 4.844 1 33.78 198 MET A C 1
ATOM 1534 O O . MET A 1 198 ? -9.039 27.906 5.668 1 33.78 198 MET A O 1
ATOM 1538 N N . HIS A 1 199 ? -9.492 29.906 4.891 1 32.78 199 HIS A N 1
ATOM 1539 C CA . HIS A 1 199 ? -9.078 30.625 6.086 1 32.78 199 HIS A CA 1
ATOM 1540 C C . HIS A 1 199 ? -10.023 30.359 7.254 1 32.78 199 HIS A C 1
ATOM 1542 O O . HIS A 1 199 ? -9.602 30.344 8.414 1 32.78 199 HIS A O 1
ATOM 1548 N N . GLN A 1 200 ? -11.25 30.156 6.969 1 34.69 200 GLN A N 1
ATOM 1549 C CA . GLN A 1 200 ? -12.219 29.906 8.031 1 34.69 200 GLN A CA 1
ATOM 1550 C C . GLN A 1 200 ? -12.07 28.484 8.578 1 34.69 200 GLN A C 1
ATOM 1552 O O . GLN A 1 200 ? -12.211 28.266 9.789 1 34.69 200 GLN A O 1
ATOM 1557 N N . LEU A 1 201 ? -11.734 27.562 7.742 1 34.72 201 LEU A N 1
ATOM 1558 C CA . LEU A 1 201 ? -11.609 26.188 8.219 1 34.72 201 LEU A CA 1
ATOM 155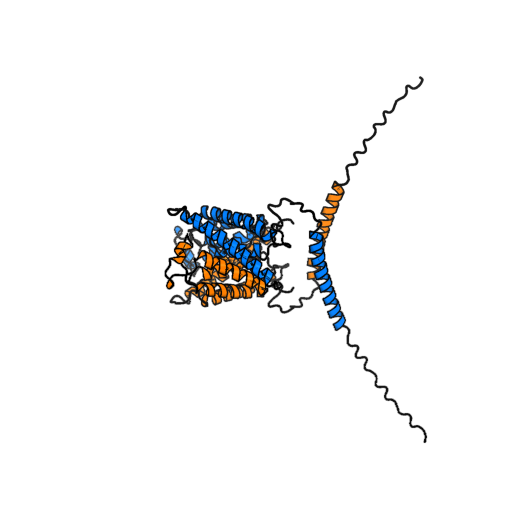9 C C . LEU A 1 201 ? -10.281 25.969 8.938 1 34.72 201 LEU A C 1
ATOM 1561 O O . LEU A 1 201 ? -10.234 25.328 9.984 1 34.72 201 LEU A O 1
ATOM 1565 N N . THR A 1 202 ? -9.227 26.547 8.469 1 37.56 202 THR A N 1
ATOM 1566 C CA . THR A 1 202 ? -7.973 26.531 9.219 1 37.56 202 THR A CA 1
ATOM 1567 C C . THR A 1 202 ? -8.102 27.375 10.492 1 37.56 202 THR A C 1
ATOM 1569 O O . THR A 1 202 ? -7.57 27 11.539 1 37.56 202 THR A O 1
ATOM 1572 N N . SER A 1 203 ? -8.836 28.5 10.461 1 41 203 SER A N 1
ATOM 1573 C CA . SER A 1 203 ? -9.125 29.281 11.648 1 41 203 SER A CA 1
ATOM 1574 C C . SER A 1 203 ? -10.047 28.531 12.602 1 41 203 SER A C 1
ATOM 1576 O O . SER A 1 203 ? -9.859 28.562 13.82 1 41 203 SER A O 1
ATOM 1578 N N . LYS A 1 204 ? -10.938 27.797 12.094 1 41.69 204 LYS A N 1
ATOM 1579 C CA . LYS A 1 204 ? -11.844 27 12.922 1 41.69 204 LYS A CA 1
ATOM 1580 C C . LYS A 1 204 ? -11.125 25.781 13.508 1 41.69 204 LYS A C 1
ATOM 1582 O O . LYS A 1 204 ? -11.305 25.453 14.68 1 41.69 204 LYS A O 1
ATOM 1587 N N . THR A 1 205 ? -10.344 25.219 12.766 1 40.97 205 THR A N 1
ATOM 1588 C CA . THR A 1 205 ? -9.531 24.125 13.289 1 40.97 205 THR A CA 1
ATOM 1589 C C . THR A 1 205 ? -8.469 24.656 14.242 1 40.97 205 THR A C 1
ATOM 1591 O O . THR A 1 205 ? -8.211 24.062 15.297 1 40.97 205 THR A O 1
ATOM 1594 N N . ARG A 1 206 ? -7.938 25.797 13.969 1 41.16 206 ARG A N 1
ATOM 1595 C CA . ARG A 1 206 ? -7.059 26.469 14.922 1 41.16 206 ARG A CA 1
ATOM 1596 C C . ARG A 1 206 ? -7.832 26.938 16.141 1 41.16 206 ARG A C 1
ATOM 1598 O O . ARG A 1 206 ? -7.359 26.797 17.281 1 41.16 206 ARG A O 1
ATOM 1605 N N . ASN A 1 207 ? -9.023 27.453 15.938 1 45.28 207 ASN A N 1
ATOM 1606 C CA . ASN A 1 207 ? -9.875 27.844 17.062 1 45.28 207 ASN A CA 1
ATOM 1607 C C . ASN A 1 207 ? -10.359 26.625 17.844 1 45.28 207 ASN A C 1
ATOM 1609 O O . ASN A 1 207 ? -10.398 26.656 19.078 1 45.28 207 ASN A O 1
ATOM 1613 N N . THR A 1 208 ? -10.68 25.625 17.203 1 46.34 208 THR A N 1
ATOM 1614 C CA . THR A 1 208 ? -11.055 24.406 17.906 1 46.34 208 THR A CA 1
ATOM 1615 C C . THR A 1 208 ? -9.852 23.781 18.594 1 46.34 208 THR A C 1
ATOM 1617 O O . THR A 1 208 ? -9.945 23.344 19.734 1 46.34 208 THR A O 1
ATOM 1620 N N . THR A 1 209 ? -8.734 23.859 17.984 1 46.12 209 THR A N 1
ATOM 1621 C CA . THR A 1 209 ? -7.516 23.406 18.656 1 46.12 209 THR A CA 1
ATOM 1622 C C . THR A 1 209 ? -7.105 24.375 19.75 1 46.12 209 THR A C 1
ATOM 1624 O O . THR A 1 209 ? -6.695 23.953 20.844 1 46.12 209 THR A O 1
ATOM 1627 N N . ALA A 1 210 ? -7.207 25.672 19.484 1 48.22 210 ALA A N 1
ATOM 1628 C CA . ALA A 1 210 ? -6.953 26.672 20.516 1 48.22 210 ALA A CA 1
ATOM 1629 C C . ALA A 1 210 ? -7.98 26.578 21.641 1 48.22 210 ALA A C 1
ATOM 1631 O O . ALA A 1 210 ? -7.629 26.656 22.812 1 48.22 210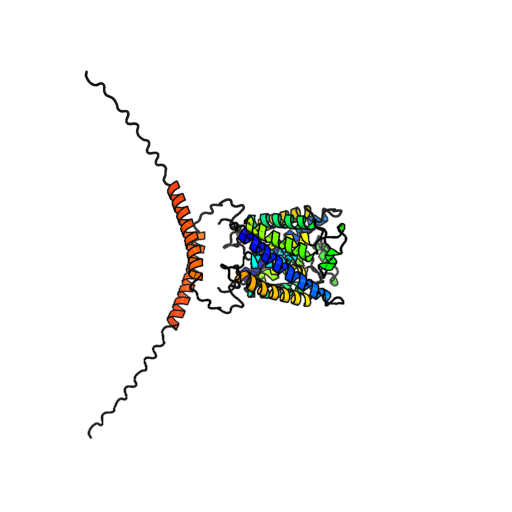 ALA A O 1
ATOM 1632 N N . GLU A 1 211 ? -9.273 26.438 21.344 1 49.38 211 GLU A N 1
ATOM 1633 C CA . GLU A 1 211 ? -10.312 26.219 22.344 1 49.38 211 GLU A CA 1
ATOM 1634 C C . GLU A 1 211 ? -10.062 24.938 23.125 1 49.38 211 GLU A C 1
ATOM 1636 O O . GLU A 1 211 ? -10.203 24.922 24.359 1 49.38 211 GLU A O 1
ATOM 1641 N N . LEU A 1 212 ? -9.641 24.031 22.484 1 48 212 LEU A N 1
ATOM 1642 C CA . LEU A 1 212 ? -9.312 22.75 23.125 1 48 212 LEU A CA 1
ATOM 1643 C C . LEU A 1 212 ? -8.039 22.875 23.953 1 48 212 LEU A C 1
ATOM 1645 O O . LEU A 1 212 ? -7.98 22.391 25.078 1 48 212 LEU A O 1
ATOM 1649 N N . THR A 1 213 ? -7.051 23.516 23.438 1 49.5 213 THR A N 1
ATOM 1650 C CA . THR A 1 213 ? -5.848 23.812 24.203 1 49.5 213 THR A CA 1
ATOM 1651 C C . THR A 1 213 ? -6.18 24.703 25.406 1 49.5 213 THR A C 1
ATOM 1653 O O . THR A 1 213 ? -5.68 24.469 26.516 1 49.5 213 THR A O 1
ATOM 1656 N N . GLU A 1 214 ? -7.043 25.719 25.172 1 50.09 214 GLU A N 1
ATOM 1657 C CA . GLU A 1 214 ? -7.504 26.578 26.25 1 50.09 214 GLU A CA 1
ATOM 1658 C C . GLU A 1 214 ? -8.297 25.781 27.281 1 50.09 214 GLU A C 1
ATOM 1660 O O . GLU A 1 214 ? -8.109 25.953 28.484 1 50.09 214 GLU A O 1
ATOM 1665 N N . ARG A 1 215 ? -9.078 24.875 26.828 1 53.88 215 ARG A N 1
ATOM 1666 C CA . ARG A 1 215 ? -9.836 24.031 27.75 1 53.88 215 ARG A CA 1
ATOM 1667 C C . ARG A 1 215 ? -8.914 23.094 28.516 1 53.88 215 ARG A C 1
ATOM 1669 O O . ARG A 1 215 ? -9.086 22.891 29.719 1 53.88 215 ARG A O 1
ATOM 1676 N N . ILE A 1 216 ? -7.949 22.688 27.906 1 51 216 ILE A N 1
ATOM 1677 C CA . ILE A 1 216 ? -6.977 21.797 28.531 1 51 216 ILE A CA 1
ATOM 1678 C C . ILE A 1 216 ? -6.102 22.594 29.484 1 51 216 ILE A C 1
ATOM 1680 O O . ILE A 1 216 ? -5.836 22.141 30.609 1 51 216 ILE A O 1
ATOM 1684 N N . THR A 1 217 ? -5.586 23.734 29.078 1 49.5 217 THR A N 1
ATOM 1685 C CA . THR A 1 217 ? -4.809 24.609 29.953 1 49.5 217 THR A CA 1
ATOM 1686 C C . THR A 1 217 ? -5.641 25.047 31.156 1 49.5 217 THR A C 1
ATOM 1688 O O . THR A 1 217 ? -5.148 25.047 32.281 1 49.5 217 THR A O 1
ATOM 1691 N N . ARG A 1 218 ? -6.91 25.344 30.953 1 52.06 218 ARG A N 1
ATOM 1692 C CA . ARG A 1 218 ? -7.801 25.719 32.031 1 52.06 218 ARG A CA 1
ATOM 1693 C C . ARG A 1 218 ? -8.023 24.547 33 1 52.06 218 ARG A C 1
ATOM 1695 O O . ARG A 1 218 ? -8.055 24.734 34.219 1 52.06 218 ARG A O 1
ATOM 1702 N N . ARG A 1 219 ? -8.156 23.391 32.438 1 51.75 219 ARG A N 1
ATOM 1703 C CA . ARG A 1 219 ? -8.344 22.203 33.281 1 51.75 219 ARG A CA 1
ATOM 1704 C C . ARG A 1 219 ? -7.074 21.891 34.062 1 51.75 219 ARG A C 1
ATOM 1706 O O . ARG A 1 219 ? -7.145 21.469 35.219 1 51.75 219 ARG A O 1
ATOM 1713 N N . ASN A 1 220 ? -5.941 22.016 33.438 1 46.94 220 ASN A N 1
ATOM 1714 C CA . ASN A 1 220 ? -4.672 21.781 34.125 1 46.94 220 ASN A CA 1
ATOM 1715 C C . ASN A 1 220 ? -4.375 22.859 35.156 1 46.94 220 ASN A C 1
ATOM 1717 O O . ASN A 1 220 ? -3.805 22.578 36.188 1 46.94 220 ASN A O 1
ATOM 1721 N N . ILE A 1 221 ? -4.66 24.109 34.875 1 47.41 221 ILE A N 1
ATOM 1722 C CA . ILE A 1 221 ? -4.52 25.188 35.844 1 47.41 221 ILE A CA 1
ATOM 1723 C C . ILE A 1 221 ? -5.512 25 37 1 47.41 221 ILE A C 1
ATOM 1725 O O . ILE A 1 221 ? -5.176 25.219 38.156 1 47.41 221 ILE A O 1
ATOM 1729 N N . GLY A 1 222 ? -6.766 24.562 36.594 1 48.25 222 GLY A N 1
ATOM 1730 C CA . GLY A 1 222 ? -7.695 24.281 37.688 1 48.25 222 GLY A CA 1
ATOM 1731 C C . GLY A 1 222 ? -7.203 23.188 38.625 1 48.25 222 GLY A C 1
ATOM 1732 O O . GLY A 1 222 ? -7.512 23.203 39.812 1 48.25 222 GLY A O 1
ATOM 1733 N N . LYS A 1 223 ? -6.477 22.25 38.031 1 48.91 223 LYS A N 1
ATOM 1734 C CA . LYS A 1 223 ? -5.996 21.172 38.875 1 48.91 223 LYS A CA 1
ATOM 1735 C C . LYS A 1 223 ? -4.777 21.609 39.688 1 48.91 223 LYS A C 1
ATOM 1737 O O . LYS A 1 223 ? -4.477 21.047 40.75 1 48.91 223 LYS A O 1
ATOM 1742 N N . ARG A 1 224 ? -3.881 22.438 39.094 1 43.66 224 ARG A N 1
ATOM 1743 C CA . ARG A 1 224 ? -2.707 22.859 39.875 1 43.66 224 ARG A CA 1
ATOM 1744 C C . ARG A 1 224 ? -3.088 23.859 40.938 1 43.66 224 ARG A C 1
ATOM 1746 O O . ARG A 1 224 ? -2.219 24.375 41.656 1 43.66 224 ARG A O 1
ATOM 1753 N N . GLN A 1 225 ? -4.34 24.344 40.844 1 40.66 225 GLN A N 1
ATOM 1754 C CA . GLN A 1 225 ? -4.547 25.125 42.062 1 40.66 225 GLN A CA 1
ATOM 1755 C C . GLN A 1 225 ? -4.344 24.25 43.312 1 40.66 225 GLN A C 1
ATOM 1757 O O . GLN A 1 225 ? -4.992 23.219 43.469 1 40.66 225 GLN A O 1
ATOM 1762 N N . PRO A 1 226 ? -3.074 24.219 43.719 1 39.25 226 PRO A N 1
ATOM 1763 C CA . PRO A 1 226 ? -2.861 23.594 45.031 1 39.25 226 PRO A CA 1
ATOM 1764 C C . PRO A 1 226 ? -4.047 23.781 45.969 1 39.25 226 PRO A C 1
ATOM 1766 O O . PRO A 1 226 ? -4.621 24.875 46.062 1 39.25 226 PRO A O 1
ATOM 1769 N N . GLN A 1 227 ? -4.965 22.797 46.031 1 37.78 227 GLN A N 1
ATOM 1770 C CA . GLN A 1 227 ? -5.828 22.875 47.219 1 37.78 227 GLN A CA 1
ATOM 1771 C C . GLN A 1 227 ? -5.07 23.406 48.438 1 37.78 227 GLN A C 1
ATOM 1773 O O . GLN A 1 227 ? -4.113 22.781 48.906 1 37.78 227 GLN A O 1
ATOM 1778 N N . ASP A 1 228 ? -4.605 24.672 48.406 1 35.59 228 ASP A N 1
ATOM 1779 C CA . ASP A 1 228 ? -4.184 25.344 49.625 1 35.59 228 ASP A CA 1
ATOM 1780 C C . ASP A 1 228 ? -5.055 24.922 50.812 1 35.59 228 ASP A C 1
ATOM 1782 O O . ASP A 1 228 ? -6.23 25.281 50.875 1 35.59 228 ASP A O 1
ATOM 1786 N N . HIS A 1 229 ? -5.094 23.531 51.062 1 37 229 HIS A N 1
ATOM 1787 C CA . HIS A 1 229 ? -5.621 23.172 52.375 1 37 229 HIS A CA 1
ATOM 1788 C C . HIS A 1 229 ? -5.098 24.109 53.469 1 37 229 HIS A C 1
ATOM 1790 O O . HIS A 1 229 ? -3.906 24.078 53.781 1 37 229 HIS A O 1
ATOM 1796 N N . THR A 1 230 ? -5.414 25.422 53.344 1 34.75 230 THR A N 1
ATOM 1797 C CA . THR A 1 230 ? -5.219 26.281 54.5 1 34.75 230 THR A CA 1
ATOM 1798 C C . THR A 1 230 ? -5.574 25.562 55.781 1 34.75 230 THR A C 1
ATOM 1800 O O . THR A 1 230 ? -6.695 25.078 55.938 1 34.75 230 THR A O 1
ATOM 1803 N N . PRO A 1 231 ? -4.555 24.859 56.344 1 37.12 231 PRO A N 1
ATOM 1804 C CA . PRO A 1 231 ? -4.801 24.234 57.656 1 37.12 231 PRO A CA 1
ATOM 1805 C C . PRO A 1 231 ? -5.641 25.125 58.594 1 37.12 231 PRO A C 1
ATOM 1807 O O . PRO A 1 231 ? -5.336 26.297 58.75 1 37.12 231 PRO A O 1
ATOM 1810 N N . THR A 1 232 ? -6.977 25.109 58.406 1 32.06 232 THR A N 1
ATOM 1811 C CA . THR A 1 232 ? -7.852 25.812 59.344 1 32.06 232 THR A CA 1
ATOM 1812 C C . THR A 1 232 ? -7.383 25.594 60.781 1 32.06 232 THR A C 1
ATOM 1814 O O . THR A 1 232 ? -7.258 24.469 61.219 1 32.06 232 THR A O 1
ATOM 1817 N N . SER A 1 233 ? -6.352 26.406 61.156 1 32.06 233 SER A N 1
ATOM 1818 C CA . SER A 1 233 ? -5.949 26.547 62.562 1 32.06 233 SER A CA 1
ATOM 1819 C C . SER A 1 233 ? -7.16 26.516 63.5 1 32.06 233 SER A C 1
ATOM 1821 O O . SER A 1 233 ? -8.039 27.375 63.406 1 32.06 233 SER A O 1
ATOM 1823 N N . THR A 1 234 ?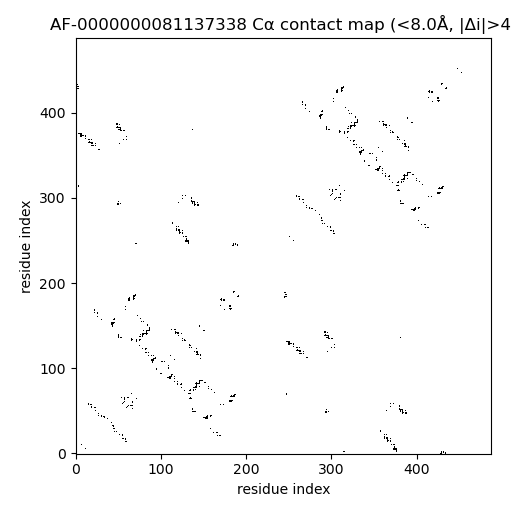 -7.762 25.266 63.719 1 31.75 234 THR A N 1
ATOM 1824 C CA . THR A 1 234 ? -8.766 25.141 64.75 1 31.75 234 THR A CA 1
ATOM 1825 C C . THR A 1 234 ? -8.359 25.938 66 1 31.75 234 THR A C 1
ATOM 1827 O O . THR A 1 234 ? -7.324 25.656 66.625 1 31.75 234 THR A O 1
ATOM 1830 N N . ALA A 1 235 ? -8.523 27.266 65.938 1 30.48 235 ALA A N 1
ATOM 1831 C CA . ALA A 1 235 ? -8.43 28.141 67.125 1 30.48 235 ALA A CA 1
ATOM 1832 C C . ALA A 1 235 ? -9.039 27.469 68.312 1 30.48 235 ALA A C 1
ATOM 1834 O O . ALA A 1 235 ? -10.188 27.031 68.312 1 30.48 235 ALA A O 1
ATOM 1835 N N . ALA A 1 236 ? -8.148 26.688 69.062 1 30.89 236 ALA A N 1
ATOM 1836 C CA . ALA A 1 236 ? -8.438 26.188 70.375 1 30.89 236 ALA A CA 1
ATOM 1837 C C . ALA A 1 236 ? -9.141 27.266 71.25 1 30.89 236 ALA A C 1
ATOM 1839 O O . ALA A 1 236 ? -8.594 28.344 71.438 1 30.89 236 ALA A O 1
ATOM 1840 N N . ASN A 1 237 ? -10.477 27.516 70.875 1 27.83 237 ASN A N 1
ATOM 1841 C CA . ASN A 1 237 ? -11.281 28.375 71.75 1 27.83 237 ASN A CA 1
ATOM 1842 C C . ASN A 1 237 ? -11.039 28.078 73.25 1 27.83 237 ASN A C 1
ATOM 1844 O O . ASN A 1 237 ? -11.312 26.969 73.688 1 27.83 237 ASN A O 1
ATOM 1848 N N . SER A 1 238 ? -9.781 28.484 73.75 1 29.69 238 SER A N 1
ATOM 1849 C CA . SER A 1 238 ? -9.57 28.562 75.188 1 29.69 238 SER A CA 1
ATOM 1850 C C . SER A 1 238 ? -10.797 29.125 75.875 1 29.69 238 SER A C 1
ATOM 1852 O O . SER A 1 238 ? -11.219 30.25 75.625 1 29.69 238 SER A O 1
ATOM 1854 N N . GLY A 1 239 ? -11.875 28.297 75.938 1 27.97 239 GLY A N 1
ATOM 1855 C CA . GLY A 1 239 ? -12.953 28.609 76.875 1 27.97 239 GLY A CA 1
ATOM 1856 C C . GLY A 1 239 ? -12.461 29.203 78.188 1 27.97 239 GLY A C 1
ATOM 1857 O O . GLY A 1 239 ? -11.57 28.656 78.812 1 27.97 239 GLY A O 1
ATOM 1858 N N . GLY A 1 240 ? -12.266 30.531 78.125 1 27.28 240 GLY A N 1
ATOM 1859 C CA . GLY A 1 240 ? -12.102 31.375 79.312 1 27.28 240 GLY A CA 1
ATOM 1860 C C . GLY A 1 240 ? -12.883 30.891 80.5 1 27.28 240 GLY A C 1
ATOM 1861 O O . GLY A 1 240 ? -13.984 30.359 80.375 1 27.28 240 GLY A O 1
ATOM 1862 N N . VAL A 1 241 ? -12.117 30.359 81.5 1 30.3 241 VAL A N 1
ATOM 1863 C CA . VAL A 1 241 ? -12.484 30.109 82.875 1 30.3 241 VAL A CA 1
ATOM 1864 C C . VAL A 1 241 ? -13.289 31.281 83.438 1 30.3 241 VAL A C 1
ATOM 1866 O O . VAL A 1 241 ? -12.789 32.406 83.5 1 30.3 241 VAL A O 1
ATOM 1869 N N . GLU A 1 242 ? -14.508 31.547 82.875 1 23.86 242 GLU A N 1
ATOM 1870 C CA . GLU A 1 242 ? -15.305 32.5 83.625 1 23.86 242 GLU A CA 1
ATOM 1871 C C . GLU A 1 242 ? -15.289 32.125 85.125 1 23.86 242 GLU A C 1
ATOM 1873 O O . GLU A 1 242 ? -15.367 30.938 85.438 1 23.86 242 GLU A O 1
ATOM 1878 N N . ASN A 1 243 ? -14.781 33.031 85.938 1 26.55 243 ASN A N 1
ATOM 1879 C CA . ASN A 1 243 ? -14.742 33.312 87.375 1 26.55 243 ASN A CA 1
ATOM 1880 C C . ASN A 1 243 ? -16.094 33.094 88 1 26.55 243 ASN A C 1
ATOM 1882 O O . ASN A 1 243 ? -17.062 33.781 87.688 1 26.55 243 ASN A O 1
ATOM 1886 N N . VAL A 1 244 ? -16.922 32.031 87.75 1 24.95 244 VAL A N 1
ATOM 1887 C CA . VAL A 1 244 ? -17.641 31.953 89 1 24.95 244 VAL A CA 1
ATOM 1888 C C . VAL A 1 244 ? -16.703 31.391 90.062 1 24.95 244 VAL A C 1
ATOM 1890 O O . VAL A 1 244 ? -15.914 30.484 89.812 1 24.95 244 VAL A O 1
ATOM 1893 N N . MET B 1 1 ? -1.816 25.281 -2.182 1 37.19 1 MET B N 1
ATOM 1894 C CA . MET B 1 1 ? -1.123 24.172 -1.521 1 37.19 1 MET B CA 1
ATOM 1895 C C . MET B 1 1 ? -0.15 23.484 -2.477 1 37.19 1 MET B C 1
ATOM 1897 O O . MET B 1 1 ? -0.464 23.297 -3.652 1 37.19 1 MET B O 1
ATOM 1901 N N . LYS B 1 2 ? 1.087 23.766 -2.336 1 49.97 2 LYS B N 1
ATOM 1902 C CA . LYS B 1 2 ? 2.156 23.203 -3.154 1 49.97 2 LYS B CA 1
ATOM 1903 C C . LYS B 1 2 ? 2.373 21.719 -2.832 1 49.97 2 LYS B C 1
ATOM 1905 O O . LYS B 1 2 ? 2.004 21.25 -1.751 1 49.97 2 LYS B O 1
ATOM 1910 N N . GLY B 1 3 ? 2.529 20.906 -3.805 1 54.59 3 GLY B N 1
ATOM 1911 C CA . GLY B 1 3 ? 2.889 19.5 -3.623 1 54.59 3 GLY B CA 1
ATOM 1912 C C . GLY B 1 3 ? 4.074 19.312 -2.695 1 54.59 3 GLY B C 1
ATOM 1913 O O . GLY B 1 3 ? 4.77 20.266 -2.359 1 54.59 3 GLY B O 1
ATOM 1914 N N . PRO B 1 4 ? 4.176 18.141 -2.082 1 62.12 4 PRO B N 1
ATOM 1915 C CA . PRO B 1 4 ? 5.277 17.891 -1.149 1 62.12 4 PRO B CA 1
ATOM 1916 C C . PRO B 1 4 ? 6.637 18.281 -1.722 1 62.12 4 PRO B C 1
ATOM 1918 O O . PRO B 1 4 ? 6.863 18.156 -2.928 1 62.12 4 PRO B O 1
ATOM 1921 N N . ALA B 1 5 ? 7.363 18.875 -0.88 1 69.69 5 ALA B N 1
ATOM 1922 C CA . ALA B 1 5 ? 8.688 19.391 -1.227 1 69.69 5 ALA B CA 1
ATOM 1923 C C . ALA B 1 5 ? 9.672 18.25 -1.471 1 69.69 5 ALA B C 1
ATOM 1925 O O . ALA B 1 5 ? 9.539 17.172 -0.882 1 69.69 5 ALA B O 1
ATOM 1926 N N . ARG B 1 6 ? 10.57 18.516 -2.33 1 84.44 6 ARG B N 1
ATOM 1927 C CA . ARG B 1 6 ? 11.695 17.625 -2.57 1 84.44 6 ARG B CA 1
ATOM 1928 C C . ARG B 1 6 ? 12.594 17.531 -1.345 1 84.44 6 ARG B C 1
ATOM 1930 O O . ARG B 1 6 ? 12.805 18.531 -0.648 1 84.44 6 ARG B O 1
ATOM 1937 N N . MET B 1 7 ? 13.047 16.328 -1.085 1 85.81 7 MET B N 1
ATOM 1938 C CA . MET B 1 7 ? 13.992 16.141 0.01 1 85.81 7 MET B CA 1
ATOM 1939 C C . MET B 1 7 ? 15.43 16.219 -0.495 1 85.81 7 MET B C 1
ATOM 1941 O O . MET B 1 7 ? 15.688 16.047 -1.689 1 85.81 7 MET B O 1
ATOM 1945 N N . SER B 1 8 ? 16.344 16.484 0.412 1 90.31 8 SER B N 1
ATOM 1946 C CA . SER B 1 8 ? 17.75 16.609 0.06 1 90.31 8 SER B CA 1
ATOM 1947 C C . SER B 1 8 ? 18.359 15.266 -0.288 1 90.31 8 SER B C 1
ATOM 1949 O O . SER B 1 8 ? 17.875 14.227 0.161 1 90.31 8 SER B O 1
ATOM 1951 N N . ALA B 1 9 ? 19.438 15.297 -1.066 1 93 9 ALA B N 1
ATOM 1952 C CA . ALA B 1 9 ? 20.078 14.07 -1.521 1 93 9 ALA B CA 1
ATOM 1953 C C . ALA B 1 9 ? 20.562 13.234 -0.34 1 93 9 ALA B C 1
ATOM 1955 O O . ALA B 1 9 ? 20.375 12.016 -0.31 1 93 9 ALA B O 1
ATOM 1956 N N . PRO B 1 10 ? 21.172 13.844 0.69 1 94 10 PRO B N 1
ATOM 1957 C CA . PRO B 1 10 ? 21.578 13.039 1.845 1 94 10 PRO B CA 1
ATOM 1958 C C . PRO B 1 10 ? 20.406 12.391 2.566 1 94 10 PRO B C 1
ATOM 1960 O O . PRO B 1 10 ? 20.5 11.242 3 1 94 10 PRO B O 1
ATOM 1963 N N . ASP B 1 11 ? 19.344 13.18 2.676 1 93.88 11 ASP B N 1
ATOM 1964 C CA . ASP B 1 11 ? 18.156 12.625 3.301 1 93.88 11 ASP B CA 1
ATOM 1965 C C . ASP B 1 11 ? 17.625 11.438 2.502 1 93.88 11 ASP B C 1
ATOM 1967 O O . ASP B 1 11 ? 17.219 10.422 3.08 1 93.88 11 ASP B O 1
ATOM 1971 N N . CYS B 1 12 ? 17.641 11.562 1.194 1 96.94 12 CYS B N 1
ATOM 1972 C CA . CYS B 1 12 ? 17.188 10.484 0.328 1 96.94 12 CYS B CA 1
ATOM 1973 C C . CYS B 1 12 ? 18.078 9.258 0.455 1 96.94 12 CYS B C 1
ATOM 1975 O O . CYS B 1 12 ? 17.609 8.125 0.41 1 96.94 12 CYS B O 1
ATOM 1977 N N . ALA B 1 13 ? 19.375 9.484 0.596 1 97.69 13 ALA B N 1
ATOM 1978 C CA . ALA B 1 13 ? 20.312 8.375 0.775 1 97.69 13 ALA B CA 1
ATOM 1979 C C . ALA B 1 13 ? 20.047 7.645 2.086 1 97.69 13 ALA B C 1
ATOM 1981 O O . ALA B 1 13 ? 20.109 6.414 2.141 1 97.69 13 ALA B O 1
ATOM 1982 N N . ILE B 1 14 ? 19.781 8.391 3.094 1 97.56 14 ILE B N 1
ATOM 1983 C CA . ILE B 1 14 ? 19.484 7.797 4.395 1 97.56 14 ILE B CA 1
ATOM 1984 C C . ILE B 1 14 ? 18.203 6.988 4.316 1 97.56 14 ILE B C 1
ATOM 1986 O O . ILE B 1 14 ? 18.125 5.871 4.836 1 97.56 14 ILE B O 1
ATOM 1990 N N . ILE B 1 15 ? 17.219 7.559 3.68 1 97.62 15 ILE B N 1
ATOM 1991 C CA . ILE B 1 15 ? 15.953 6.859 3.473 1 97.62 15 ILE B CA 1
ATOM 1992 C C . ILE B 1 15 ? 16.203 5.551 2.725 1 97.62 15 ILE B C 1
ATOM 1994 O O . ILE B 1 15 ? 15.688 4.5 3.111 1 97.62 15 ILE B O 1
ATOM 1998 N N . PHE B 1 16 ? 17 5.633 1.676 1 98.69 16 PHE B N 1
ATOM 1999 C CA . PHE B 1 16 ? 17.344 4.449 0.897 1 98.69 16 PHE B CA 1
ATOM 2000 C C . PHE B 1 16 ? 17.953 3.369 1.79 1 98.69 16 PHE B C 1
ATOM 2002 O O . PHE B 1 16 ? 17.547 2.207 1.728 1 98.69 16 PHE B O 1
ATOM 2009 N N . ILE B 1 17 ? 18.828 3.725 2.607 1 98.5 17 ILE B N 1
ATOM 2010 C CA . ILE B 1 17 ? 19.547 2.781 3.461 1 98.5 17 ILE B CA 1
ATOM 2011 C C . ILE B 1 17 ? 18.578 2.178 4.48 1 98.5 17 ILE B C 1
ATOM 2013 O O . ILE B 1 17 ? 18.531 0.957 4.656 1 98.5 17 ILE B O 1
ATOM 2017 N N . MET B 1 18 ? 17.797 2.986 5.141 1 98.62 18 MET B N 1
ATOM 2018 C CA . MET B 1 18 ? 16.906 2.506 6.188 1 98.62 18 MET B CA 1
ATOM 2019 C C . MET B 1 18 ? 15.836 1.582 5.609 1 98.62 18 MET B C 1
ATOM 2021 O O . MET B 1 18 ? 15.586 0.501 6.148 1 98.62 18 MET B O 1
ATOM 2025 N N . VAL B 1 19 ? 15.281 1.995 4.504 1 98.62 19 VAL B N 1
ATOM 2026 C CA . VAL B 1 19 ? 14.227 1.208 3.871 1 98.62 19 VAL B CA 1
ATOM 2027 C C . VAL B 1 19 ? 14.789 -0.131 3.402 1 98.62 19 VAL B C 1
ATOM 2029 O O . VAL B 1 19 ? 14.188 -1.182 3.629 1 98.62 19 VAL B O 1
ATOM 2032 N N . THR B 1 20 ? 15.938 -0.071 2.758 1 98.5 20 THR B N 1
ATOM 2033 C CA . THR B 1 20 ? 16.547 -1.285 2.227 1 98.5 20 THR B CA 1
ATOM 2034 C C . THR B 1 20 ? 16.922 -2.242 3.355 1 98.5 20 THR B C 1
ATOM 2036 O O . THR B 1 20 ? 16.625 -3.439 3.283 1 98.5 20 THR B O 1
ATOM 2039 N N . LEU B 1 21 ? 17.469 -1.737 4.406 1 98.19 21 LEU B N 1
ATOM 2040 C CA . LEU B 1 21 ? 17.859 -2.566 5.539 1 98.19 21 LEU B CA 1
ATOM 2041 C C . LEU B 1 21 ? 16.641 -3.197 6.203 1 98.19 21 LEU B C 1
ATOM 2043 O O . LEU B 1 21 ? 16.656 -4.387 6.531 1 98.19 21 LEU B O 1
ATOM 2047 N N . ALA B 1 22 ? 15.688 -2.414 6.453 1 98.25 22 ALA B N 1
ATOM 2048 C CA . ALA B 1 22 ? 14.484 -2.914 7.105 1 98.25 22 ALA B CA 1
ATOM 2049 C C . ALA B 1 22 ? 13.789 -3.967 6.242 1 98.25 22 ALA B C 1
ATOM 2051 O O . ALA B 1 22 ? 13.375 -5.016 6.742 1 98.25 22 ALA B O 1
ATOM 2052 N N . MET B 1 23 ? 13.648 -3.689 4.953 1 97.12 23 MET B N 1
ATOM 2053 C CA . MET B 1 23 ? 13 -4.629 4.039 1 97.12 23 MET B CA 1
ATOM 2054 C C . MET B 1 23 ? 13.781 -5.93 3.949 1 97.12 23 MET B C 1
ATOM 2056 O O . MET B 1 23 ? 13.203 -7.016 3.959 1 97.12 23 MET B O 1
ATOM 2060 N N . LEU B 1 24 ? 15.125 -5.844 3.846 1 95.25 24 LEU B N 1
ATOM 2061 C CA . LEU B 1 24 ? 15.984 -7.023 3.812 1 95.25 24 LEU B CA 1
ATOM 2062 C C . LEU B 1 24 ? 15.773 -7.883 5.055 1 95.25 24 LEU B C 1
ATOM 2064 O O . LEU B 1 24 ? 15.656 -9.102 4.953 1 95.25 24 LEU B O 1
ATOM 2068 N N . THR B 1 25 ? 15.75 -7.266 6.168 1 95.94 25 THR B N 1
ATOM 2069 C CA . THR B 1 25 ? 15.609 -7.977 7.434 1 95.94 25 THR B CA 1
ATOM 2070 C C . THR B 1 25 ? 14.266 -8.695 7.508 1 95.94 25 THR B C 1
ATOM 2072 O O . THR B 1 25 ? 14.203 -9.867 7.863 1 95.94 25 THR B O 1
ATOM 2075 N N . ILE B 1 26 ? 13.258 -8.031 7.148 1 95.19 26 ILE B N 1
ATOM 2076 C CA . ILE B 1 26 ? 11.906 -8.57 7.27 1 95.19 26 ILE B CA 1
ATOM 2077 C C . ILE B 1 26 ? 11.703 -9.695 6.258 1 95.19 26 ILE B C 1
ATOM 2079 O O . ILE B 1 26 ? 11.133 -10.742 6.582 1 95.19 26 ILE B O 1
ATOM 2083 N N . LEU B 1 27 ? 12.172 -9.508 5.039 1 91.69 27 LEU B N 1
ATOM 2084 C CA . LEU B 1 27 ? 12.023 -10.555 4.031 1 91.69 27 LEU B CA 1
ATOM 2085 C C . LEU B 1 27 ? 12.875 -11.773 4.383 1 91.69 27 LEU B C 1
ATOM 2087 O O . LEU B 1 27 ? 12.461 -12.906 4.152 1 91.69 27 LEU B O 1
ATOM 2091 N N . ARG B 1 28 ? 14.039 -11.523 4.914 1 88.56 28 ARG B N 1
ATOM 2092 C CA . ARG B 1 28 ? 14.867 -12.641 5.348 1 88.56 28 ARG B CA 1
ATOM 2093 C C . ARG B 1 28 ? 14.211 -13.391 6.496 1 88.56 28 ARG B C 1
ATOM 2095 O O . ARG B 1 28 ? 14.281 -14.625 6.555 1 88.56 28 ARG B O 1
ATOM 2102 N N . MET B 1 29 ? 13.695 -12.672 7.41 1 88.31 29 MET B N 1
ATOM 2103 C CA . MET B 1 29 ? 12.945 -13.289 8.5 1 88.31 29 MET B CA 1
ATOM 2104 C C . MET B 1 29 ? 11.805 -14.141 7.961 1 88.31 29 MET B C 1
ATOM 2106 O O . MET B 1 29 ? 11.562 -15.25 8.445 1 88.31 29 MET B O 1
ATOM 2110 N N . ASN B 1 30 ? 11.109 -13.594 6.992 1 85.94 30 ASN B N 1
ATOM 2111 C CA . ASN B 1 30 ? 10 -14.336 6.391 1 85.94 30 ASN B CA 1
ATOM 2112 C C . ASN B 1 30 ? 10.484 -15.625 5.73 1 85.94 30 ASN B C 1
ATOM 2114 O O . ASN B 1 30 ? 9.836 -16.672 5.855 1 85.94 30 ASN B O 1
ATOM 2118 N N . ASP B 1 31 ? 11.547 -15.57 5.047 1 82.25 31 ASP B N 1
ATOM 2119 C CA . ASP B 1 31 ? 12.125 -16.75 4.414 1 82.25 31 ASP B CA 1
ATOM 2120 C C . ASP B 1 31 ? 12.516 -17.797 5.461 1 82.25 31 ASP B C 1
ATOM 2122 O O . ASP B 1 31 ? 12.297 -19 5.258 1 82.25 31 ASP B O 1
ATOM 2126 N N . ALA B 1 32 ? 13.141 -17.344 6.477 1 80.12 32 ALA B N 1
ATOM 2127 C CA . ALA B 1 32 ? 13.555 -18.25 7.543 1 80.12 32 ALA B CA 1
ATOM 2128 C C . ALA B 1 32 ? 12.344 -18.953 8.164 1 80.12 32 ALA B C 1
ATOM 2130 O O . ALA B 1 32 ? 12.414 -20.125 8.523 1 80.12 32 ALA B O 1
ATOM 2131 N N . PHE B 1 33 ? 11.312 -18.172 8.273 1 77.94 33 PHE B N 1
ATOM 2132 C CA . PHE B 1 33 ? 10.086 -18.719 8.836 1 77.94 33 PHE B CA 1
ATOM 2133 C C . PHE B 1 33 ? 9.492 -19.781 7.906 1 77.94 33 PHE B C 1
ATOM 2135 O O . PHE B 1 33 ? 8.984 -20.797 8.367 1 77.94 33 PHE B O 1
ATOM 2142 N N . GLU B 1 34 ? 9.508 -19.562 6.645 1 77.31 34 GLU B N 1
ATOM 2143 C CA . GLU B 1 34 ? 8.992 -20.516 5.656 1 77.31 34 GLU B CA 1
ATOM 2144 C C . GLU B 1 34 ? 9.844 -21.781 5.617 1 77.31 34 GLU B C 1
ATOM 2146 O O . GLU B 1 34 ? 9.312 -22.875 5.492 1 77.31 34 GLU B O 1
ATOM 2151 N N . ASP B 1 35 ? 11.117 -21.594 5.684 1 75.69 35 ASP B N 1
ATOM 2152 C CA . ASP B 1 35 ? 12.039 -22.734 5.676 1 75.69 35 ASP B CA 1
ATOM 2153 C C . ASP B 1 35 ? 11.82 -23.609 6.902 1 75.69 35 ASP B C 1
ATOM 2155 O O . ASP B 1 35 ? 11.969 -24.844 6.824 1 75.69 35 ASP B O 1
ATOM 2159 N N . ALA B 1 36 ? 11.555 -23.016 7.949 1 76.06 36 ALA B N 1
ATOM 2160 C CA . ALA B 1 36 ? 11.391 -23.75 9.203 1 76.06 36 ALA B CA 1
ATOM 2161 C C . ALA B 1 36 ? 10.078 -24.531 9.211 1 76.06 36 ALA B C 1
ATOM 2163 O O . ALA B 1 36 ? 9.898 -25.438 10.031 1 76.06 36 ALA B O 1
ATOM 2164 N N . HIS B 1 37 ? 9.234 -24.172 8.32 1 73.12 37 HIS B N 1
ATOM 2165 C CA . HIS B 1 37 ? 7.938 -24.844 8.258 1 73.12 37 HIS B CA 1
ATOM 2166 C C . HIS B 1 37 ? 7.625 -25.328 6.848 1 73.12 37 HIS B C 1
ATOM 2168 O O . HIS B 1 37 ? 6.664 -24.875 6.227 1 73.12 37 HIS B O 1
ATOM 2174 N N . PRO B 1 38 ? 8.539 -26.328 6.238 1 62.31 38 PRO B N 1
ATOM 2175 C CA . PRO B 1 38 ? 8.383 -26.75 4.844 1 62.31 38 PRO B CA 1
ATOM 2176 C C . PRO B 1 38 ? 7.062 -27.469 4.594 1 62.31 38 PRO B C 1
ATOM 2178 O O . PRO B 1 38 ? 6.562 -27.484 3.467 1 62.31 38 PRO B O 1
ATOM 2181 N N . ASP B 1 39 ? 7.039 -28.469 5.496 1 52.22 39 ASP B N 1
ATOM 2182 C CA . ASP B 1 39 ? 5.988 -29.469 5.305 1 52.22 39 ASP B CA 1
ATOM 2183 C C . ASP B 1 39 ? 4.629 -28.797 5.102 1 52.22 39 ASP B C 1
ATOM 2185 O O . ASP B 1 39 ? 3.711 -29.406 4.551 1 52.22 39 ASP B O 1
ATOM 2189 N N . ASN B 1 40 ? 4.199 -27.609 5.367 1 50.5 40 ASN B N 1
ATOM 2190 C CA . ASN B 1 40 ? 2.846 -27.922 5.812 1 50.5 40 ASN B CA 1
ATOM 2191 C C . ASN B 1 40 ? 1.825 -26.938 5.254 1 50.5 40 ASN B C 1
ATOM 2193 O O . ASN B 1 40 ? 2.193 -25.875 4.762 1 50.5 40 ASN B O 1
ATOM 2197 N N . ILE B 1 41 ? 0.791 -27.109 5.945 1 52.59 41 ILE B N 1
ATOM 2198 C CA . ILE B 1 41 ? -0.63 -26.812 6.098 1 52.59 41 ILE B CA 1
ATOM 2199 C C . ILE B 1 41 ? -0.833 -25.312 6.199 1 52.59 41 ILE B C 1
ATOM 2201 O O . ILE B 1 41 ? -1.833 -24.781 5.711 1 52.59 41 ILE B O 1
ATOM 2205 N N . TYR B 1 42 ? 0.405 -24.688 6.77 1 54.59 42 TYR B N 1
ATOM 2206 C CA . TYR B 1 42 ? 0.212 -23.266 7.012 1 54.59 42 TYR B CA 1
ATOM 2207 C C . TYR B 1 42 ? 1.025 -22.438 6.027 1 54.59 42 TYR B C 1
ATOM 2209 O O . TYR B 1 42 ? 2.123 -22.828 5.629 1 54.59 42 TYR B O 1
ATOM 2217 N N . LYS B 1 43 ? 0.394 -21.406 5.438 1 63.69 43 LYS B N 1
ATOM 2218 C CA . LYS B 1 43 ? 1.019 -20.484 4.504 1 63.69 43 LYS B CA 1
ATOM 2219 C C . LYS B 1 43 ? 1.663 -19.312 5.242 1 63.69 43 LYS B C 1
ATOM 2221 O O . LYS B 1 43 ? 0.993 -18.594 5.992 1 63.69 43 LYS B O 1
ATOM 2226 N N . TRP B 1 44 ? 2.943 -19.172 5.211 1 61.16 44 TRP B N 1
ATOM 2227 C CA . TRP B 1 44 ? 3.668 -18.188 6.012 1 61.16 44 TRP B CA 1
ATOM 2228 C C . TRP B 1 44 ? 4.211 -17.062 5.141 1 61.16 44 TRP B C 1
ATOM 2230 O O . TRP B 1 44 ? 5.062 -16.281 5.578 1 61.16 44 TRP B O 1
ATOM 2240 N N . HIS B 1 45 ? 3.666 -16.969 4.094 1 75.94 45 HIS B N 1
ATOM 2241 C CA . HIS B 1 45 ? 4.219 -16.016 3.141 1 75.94 45 HIS B CA 1
ATOM 2242 C C . HIS B 1 45 ? 3.736 -14.602 3.436 1 75.94 45 HIS B C 1
ATOM 2244 O O . HIS B 1 45 ? 2.539 -14.375 3.639 1 75.94 45 HIS B O 1
ATOM 2250 N N . LEU B 1 46 ? 4.676 -13.695 3.613 1 79.62 46 LEU B N 1
ATOM 2251 C CA . LEU B 1 46 ? 4.395 -12.266 3.66 1 79.62 46 LEU B CA 1
ATOM 2252 C C . LEU B 1 46 ? 4.441 -11.656 2.262 1 79.62 46 LEU B C 1
ATOM 2254 O O . LEU B 1 46 ? 5.441 -11.789 1.557 1 79.62 46 LEU B O 1
ATOM 2258 N N . ASN B 1 47 ? 3.326 -11.094 1.886 1 80.44 47 ASN B N 1
ATOM 2259 C CA . ASN B 1 47 ? 3.334 -10.367 0.619 1 80.44 47 ASN B CA 1
ATOM 2260 C C . ASN B 1 47 ? 4.008 -9.008 0.754 1 80.44 47 ASN B C 1
ATOM 2262 O O . ASN B 1 47 ? 3.457 -8.094 1.37 1 80.44 47 ASN B O 1
ATOM 2266 N N . GLY B 1 48 ? 5.125 -8.898 0.158 1 87.19 48 GLY B N 1
ATOM 2267 C CA . GLY B 1 48 ? 5.895 -7.664 0.24 1 87.19 48 GLY B CA 1
ATOM 2268 C C . GLY B 1 48 ? 5.305 -6.535 -0.582 1 87.19 48 GLY B C 1
ATOM 2269 O O . GLY B 1 48 ? 5.676 -5.371 -0.408 1 87.19 48 GLY B O 1
ATOM 2270 N N . GLY B 1 49 ? 4.367 -6.855 -1.409 1 87.38 49 GLY B N 1
ATOM 2271 C CA . GLY B 1 49 ? 3.764 -5.852 -2.268 1 87.38 49 GLY B CA 1
ATOM 2272 C C . GLY B 1 49 ? 3.023 -4.773 -1.496 1 87.38 49 GLY B C 1
ATOM 2273 O O . GLY B 1 49 ? 3.4 -3.602 -1.538 1 87.38 49 GLY B O 1
ATOM 2274 N N . TRP B 1 50 ? 2.072 -5.211 -0.754 1 90.44 50 TRP B N 1
ATOM 2275 C CA . TRP B 1 50 ? 1.326 -4.207 0.001 1 90.44 50 TRP B CA 1
ATOM 2276 C C . TRP B 1 50 ? 2.1 -3.775 1.242 1 90.44 50 TRP B C 1
ATOM 2278 O O . TRP B 1 50 ? 1.927 -2.656 1.73 1 90.44 50 TRP B O 1
ATOM 2288 N N . TYR B 1 51 ? 3.061 -4.547 1.703 1 95.5 51 TYR B N 1
ATOM 2289 C CA . TYR B 1 51 ? 3.805 -4.207 2.91 1 95.5 51 TYR B CA 1
ATOM 2290 C C . TYR B 1 51 ? 4.832 -3.117 2.631 1 95.5 51 TYR B C 1
ATOM 2292 O O . TYR B 1 51 ? 5.199 -2.354 3.527 1 95.5 51 TYR B O 1
ATOM 2300 N N . ALA B 1 52 ? 5.355 -3.059 1.386 1 96.94 52 ALA B N 1
ATOM 2301 C CA . ALA B 1 52 ? 6.355 -2.064 0.996 1 96.94 52 ALA B CA 1
ATOM 2302 C C . ALA B 1 52 ? 5.863 -0.65 1.287 1 96.94 52 ALA B C 1
ATOM 2304 O O . ALA B 1 52 ? 6.652 0.23 1.636 1 96.94 52 ALA B O 1
ATOM 2305 N N . SER B 1 53 ? 4.586 -0.434 1.162 1 97.44 53 SER B N 1
ATOM 2306 C CA . SER B 1 53 ? 3.994 0.869 1.448 1 97.44 53 SER B CA 1
ATOM 2307 C C . SER B 1 53 ? 4.211 1.265 2.906 1 97.44 53 SER B C 1
ATOM 2309 O O . SER B 1 53 ? 4.398 2.443 3.213 1 97.44 53 SER B O 1
ATOM 2311 N N . THR B 1 54 ? 4.172 0.333 3.838 1 97.94 54 THR B N 1
ATOM 2312 C CA . THR B 1 54 ? 4.438 0.578 5.25 1 97.94 54 THR B CA 1
ATOM 2313 C C . THR B 1 54 ? 5.859 1.099 5.449 1 97.94 54 THR B C 1
ATOM 2315 O O . THR B 1 54 ? 6.086 2.016 6.242 1 97.94 54 THR B O 1
ATOM 2318 N N . MET B 1 55 ? 6.809 0.593 4.672 1 97.69 55 MET B N 1
ATOM 2319 C CA . MET B 1 55 ? 8.195 1.042 4.742 1 97.69 55 MET B CA 1
ATOM 2320 C C . MET B 1 55 ? 8.312 2.516 4.363 1 97.69 55 MET B C 1
ATOM 2322 O O . MET B 1 55 ? 9.023 3.275 5.023 1 97.69 55 MET B O 1
ATOM 2326 N N . CYS B 1 56 ? 7.617 2.816 3.35 1 97.88 56 CYS B N 1
ATOM 2327 C CA . CYS B 1 56 ? 7.652 4.188 2.852 1 97.88 56 CYS B CA 1
ATOM 2328 C C . CYS B 1 56 ? 7.094 5.156 3.887 1 97.88 56 CYS B C 1
ATOM 2330 O O . CYS B 1 56 ? 7.707 6.188 4.172 1 97.88 56 CYS B O 1
ATOM 2332 N N . ILE B 1 57 ? 6 4.84 4.457 1 97.44 57 ILE B N 1
ATOM 2333 C CA . ILE B 1 57 ? 5.367 5.719 5.434 1 97.44 57 ILE B CA 1
ATOM 2334 C C . ILE B 1 57 ? 6.266 5.863 6.66 1 97.44 57 ILE B C 1
ATOM 2336 O O . ILE B 1 57 ? 6.52 6.977 7.121 1 97.44 57 ILE B O 1
ATOM 2340 N N . VAL B 1 58 ? 6.773 4.805 7.133 1 98 58 VAL B N 1
ATOM 2341 C CA . VAL B 1 58 ? 7.469 4.797 8.414 1 98 58 VAL B CA 1
ATOM 2342 C C . VAL B 1 58 ? 8.812 5.5 8.281 1 98 58 VAL B C 1
ATOM 2344 O O . VAL B 1 58 ? 9.203 6.277 9.156 1 98 58 VAL B O 1
ATOM 2347 N N . PHE B 1 59 ? 9.484 5.316 7.191 1 97.94 59 PHE B N 1
ATOM 2348 C CA . PHE B 1 59 ? 10.859 5.809 7.125 1 97.94 59 PHE B CA 1
ATOM 2349 C C . PHE B 1 59 ? 10.922 7.145 6.391 1 97.94 59 PHE B C 1
ATOM 2351 O O . PHE B 1 59 ? 11.781 7.977 6.676 1 97.94 59 PHE B O 1
ATOM 2358 N N . ALA B 1 60 ? 10.047 7.379 5.41 1 96.38 60 ALA B N 1
ATOM 2359 C CA . ALA B 1 60 ? 10.094 8.633 4.656 1 96.38 60 ALA B CA 1
ATOM 2360 C C . ALA B 1 60 ? 9.102 9.641 5.219 1 96.38 60 ALA B C 1
ATOM 2362 O O . ALA B 1 60 ? 9.273 10.852 5.055 1 96.38 60 ALA B O 1
ATOM 2363 N N . LEU B 1 61 ? 8.055 9.164 5.801 1 94.88 61 LEU B N 1
ATOM 2364 C CA . LEU B 1 61 ? 7.047 10.008 6.438 1 94.88 61 LEU B CA 1
ATOM 2365 C C . LEU B 1 61 ? 6.902 9.656 7.914 1 94.88 61 LEU B C 1
ATOM 2367 O O . LEU B 1 61 ? 5.793 9.422 8.391 1 94.88 61 LEU B O 1
ATOM 2371 N N . SER B 1 62 ? 7.984 9.711 8.633 1 94.31 62 SER B N 1
ATOM 2372 C CA . SER B 1 62 ? 8.117 9.109 9.953 1 94.31 62 SER B CA 1
ATOM 2373 C C . SER B 1 62 ? 7.25 9.828 10.977 1 94.31 62 SER B C 1
ATOM 2375 O O . SER B 1 62 ? 6.938 9.273 12.031 1 94.31 62 SER B O 1
ATOM 2377 N N . SER B 1 63 ? 6.844 11.062 10.727 1 90.56 63 SER B N 1
ATOM 2378 C CA . SER B 1 63 ? 6.023 11.82 11.664 1 90.56 63 SER B CA 1
ATOM 2379 C C . SER B 1 63 ? 4.535 11.609 11.398 1 90.56 63 SER B C 1
ATOM 2381 O O . SER B 1 63 ? 3.689 12.039 12.18 1 90.56 63 SER B O 1
ATOM 2383 N N . ALA B 1 64 ? 4.219 10.93 10.266 1 91.06 64 ALA B N 1
ATOM 2384 C CA . ALA B 1 64 ? 2.818 10.711 9.914 1 91.06 64 ALA B CA 1
ATOM 2385 C C . ALA B 1 64 ? 2.111 9.867 10.977 1 91.06 64 ALA B C 1
ATOM 2387 O O . ALA B 1 64 ? 2.604 8.805 11.359 1 91.06 64 ALA B O 1
ATOM 2388 N N . PRO B 1 65 ? 0.938 10.289 11.414 1 91.75 65 PRO B N 1
ATOM 2389 C CA . PRO B 1 65 ? 0.213 9.523 12.43 1 91.75 65 PRO B CA 1
ATOM 2390 C C . PRO B 1 65 ? -0.129 8.109 11.977 1 91.75 65 PRO B C 1
ATOM 2392 O O . PRO B 1 65 ? -0.132 7.18 12.789 1 91.75 65 PRO B O 1
ATOM 2395 N N . VAL B 1 66 ? -0.327 7.938 10.734 1 94.25 66 VAL B N 1
ATOM 2396 C CA . VAL B 1 66 ? -0.787 6.652 10.219 1 94.25 66 VAL B CA 1
ATOM 2397 C C . VAL B 1 66 ? 0.367 5.652 10.219 1 94.25 66 VAL B C 1
ATOM 2399 O O . VAL B 1 66 ? 0.164 4.461 9.969 1 94.25 66 VAL B O 1
ATOM 2402 N N . GLY B 1 67 ? 1.572 6.117 10.508 1 96.5 67 GLY B N 1
ATOM 2403 C CA . GLY B 1 67 ? 2.75 5.262 10.516 1 96.5 67 GLY B CA 1
ATOM 2404 C C . GLY B 1 67 ? 3.199 4.887 11.914 1 96.5 67 GLY B C 1
ATOM 2405 O O . GLY B 1 67 ? 4.238 4.242 12.086 1 96.5 67 GLY B O 1
ATOM 2406 N N . GLN B 1 68 ? 2.398 5.238 12.93 1 95.38 68 GLN B N 1
ATOM 2407 C CA . GLN B 1 68 ? 2.762 4.973 14.312 1 95.38 68 GLN B CA 1
ATOM 2408 C C . GLN B 1 68 ? 2.336 3.568 14.734 1 95.38 68 GLN B C 1
ATOM 2410 O O . GLN B 1 68 ? 1.457 2.969 14.109 1 95.38 68 GLN B O 1
ATOM 2415 N N . PRO B 1 69 ? 2.941 3.02 15.781 1 96.5 69 PRO B N 1
ATOM 2416 C CA . PRO B 1 69 ? 2.787 1.606 16.141 1 96.5 69 PRO B CA 1
ATOM 2417 C C . PRO B 1 69 ? 1.327 1.2 16.312 1 96.5 69 PRO B C 1
ATOM 2419 O O . PRO B 1 69 ? 0.907 0.152 15.82 1 96.5 69 PRO B O 1
ATOM 2422 N N . ARG B 1 70 ? 0.515 1.987 16.938 1 94.62 70 ARG B N 1
ATOM 2423 C CA . ARG B 1 70 ? -0.887 1.657 17.172 1 94.62 70 ARG B CA 1
ATOM 2424 C C . ARG B 1 70 ? -1.646 1.527 15.859 1 94.62 70 ARG B C 1
ATOM 2426 O O . ARG B 1 70 ? -2.473 0.626 15.703 1 94.62 70 ARG B O 1
ATOM 2433 N N . GLN B 1 71 ? -1.355 2.418 15.008 1 96.31 71 GLN B N 1
ATOM 2434 C CA . GLN B 1 71 ? -2.027 2.408 13.719 1 96.31 71 GLN B CA 1
ATOM 2435 C C . GLN B 1 71 ? -1.61 1.196 12.891 1 96.31 71 GLN B C 1
ATOM 2437 O O . GLN B 1 71 ? -2.453 0.535 12.273 1 96.31 71 GLN B O 1
ATOM 2442 N N . ILE B 1 72 ? -0.323 0.911 12.914 1 97.75 72 ILE B N 1
ATOM 2443 C CA . ILE B 1 72 ? 0.231 -0.18 12.117 1 97.75 72 ILE B CA 1
ATOM 2444 C C . ILE B 1 72 ? -0.343 -1.511 12.594 1 97.75 72 ILE B C 1
ATOM 2446 O O . ILE B 1 72 ? -0.924 -2.264 11.812 1 97.75 72 ILE B O 1
ATOM 2450 N N . ILE B 1 73 ? -0.267 -1.742 13.836 1 97.56 73 ILE B N 1
ATOM 2451 C CA . ILE B 1 73 ? -0.688 -3.016 14.414 1 97.56 73 ILE B CA 1
ATOM 2452 C C . ILE B 1 73 ? -2.207 -3.145 14.328 1 97.56 73 ILE B C 1
ATOM 2454 O O . ILE B 1 73 ? -2.723 -4.156 13.852 1 97.56 73 ILE B O 1
ATOM 2458 N N . GLY B 1 74 ? -2.906 -2.129 14.773 1 96.62 74 GLY B N 1
ATOM 2459 C CA . GLY B 1 74 ? -4.359 -2.164 14.758 1 96.62 74 GLY B CA 1
ATOM 2460 C C . GLY B 1 74 ? -4.938 -2.357 13.367 1 96.62 74 GLY B C 1
ATOM 2461 O O . GLY B 1 74 ? -5.84 -3.176 13.172 1 96.62 74 GLY B O 1
ATOM 2462 N N . ALA B 1 75 ? -4.48 -1.631 12.445 1 97.81 75 ALA B N 1
ATOM 2463 C CA . ALA B 1 75 ? -5.023 -1.684 11.086 1 97.81 75 ALA B CA 1
ATOM 2464 C C . ALA B 1 75 ? -4.742 -3.035 10.438 1 97.81 75 ALA B C 1
ATOM 2466 O O . ALA B 1 75 ? -5.59 -3.572 9.719 1 97.81 75 ALA B O 1
ATOM 2467 N N . HIS B 1 76 ? -3.535 -3.588 10.633 1 98.44 76 HIS B N 1
ATOM 2468 C CA . HIS B 1 76 ? -3.229 -4.883 10.039 1 98.44 76 HIS B CA 1
ATOM 2469 C C . HIS B 1 76 ? -4.102 -5.984 10.625 1 98.44 76 HIS B C 1
ATOM 2471 O O . HIS B 1 76 ? -4.539 -6.887 9.906 1 98.44 76 HIS B O 1
ATOM 2477 N N . ILE B 1 77 ? -4.359 -5.895 11.891 1 98 77 ILE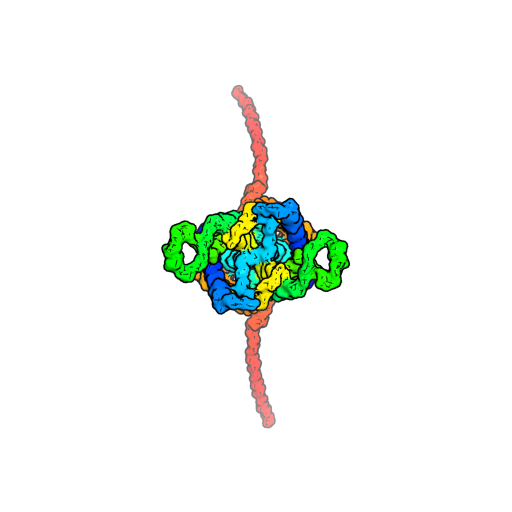 B N 1
ATOM 2478 C CA . ILE B 1 77 ? -5.25 -6.875 12.508 1 98 77 ILE B CA 1
ATOM 2479 C C . ILE B 1 77 ? -6.645 -6.758 11.898 1 98 77 ILE B C 1
ATOM 2481 O O . ILE B 1 77 ? -7.223 -7.758 11.461 1 98 77 ILE B O 1
ATOM 2485 N N . ILE B 1 78 ? -7.18 -5.602 11.812 1 97.75 78 ILE B N 1
ATOM 2486 C CA . ILE B 1 78 ? -8.523 -5.352 11.305 1 97.75 78 ILE B CA 1
ATOM 2487 C C . ILE B 1 78 ? -8.633 -5.852 9.867 1 97.75 78 ILE B C 1
ATOM 2489 O O . ILE B 1 78 ? -9.562 -6.59 9.531 1 97.75 78 ILE B O 1
ATOM 2493 N N . ASN B 1 79 ? -7.75 -5.496 9.055 1 98.31 79 ASN B N 1
ATOM 2494 C CA . ASN B 1 79 ? -7.848 -5.809 7.633 1 98.31 79 ASN B CA 1
ATOM 2495 C C . ASN B 1 79 ? -7.582 -7.285 7.359 1 98.31 79 ASN B C 1
ATOM 2497 O O . ASN B 1 79 ? -8.156 -7.863 6.434 1 98.31 79 ASN B O 1
ATOM 2501 N N . ALA B 1 80 ? -6.676 -7.891 8.188 1 97 80 ALA B N 1
ATOM 2502 C CA . ALA B 1 80 ? -6.508 -9.336 8.078 1 97 80 ALA B CA 1
ATOM 2503 C C . ALA B 1 80 ? -7.812 -10.062 8.383 1 97 80 ALA B C 1
ATOM 2505 O O . ALA B 1 80 ? -8.211 -10.977 7.656 1 97 80 ALA B O 1
ATOM 2506 N N . LEU B 1 81 ? -8.469 -9.656 9.438 1 97.75 81 LEU B N 1
ATOM 2507 C CA . LEU B 1 81 ? -9.703 -10.312 9.852 1 97.75 81 LEU B CA 1
ATOM 2508 C C . LEU B 1 81 ? -10.805 -10.078 8.82 1 97.75 81 LEU B C 1
ATOM 2510 O O . LEU B 1 81 ? -11.578 -10.992 8.508 1 97.75 81 LEU B O 1
ATOM 2514 N N . VAL B 1 82 ? -10.906 -8.891 8.305 1 98.38 82 VAL B N 1
ATOM 2515 C CA . VAL B 1 82 ? -11.883 -8.586 7.262 1 98.38 82 VAL B CA 1
ATOM 2516 C C . VAL B 1 82 ? -11.617 -9.469 6.043 1 98.38 82 VAL B C 1
ATOM 2518 O O . VAL B 1 82 ? -12.539 -10.086 5.508 1 98.38 82 VAL B O 1
ATOM 2521 N N . GLY B 1 83 ? -10.367 -9.469 5.586 1 97.25 83 GLY B N 1
ATOM 2522 C CA . GLY B 1 83 ? -10.016 -10.297 4.445 1 97.25 83 GLY B CA 1
ATOM 2523 C C . GLY B 1 83 ? -10.352 -11.766 4.648 1 97.25 83 GLY B C 1
ATOM 2524 O O . GLY B 1 83 ? -10.93 -12.406 3.768 1 97.25 83 GLY B O 1
ATOM 2525 N N . LEU B 1 84 ? -9.992 -12.312 5.816 1 96 84 LEU B N 1
ATOM 2526 C CA . LEU B 1 84 ? -10.266 -13.711 6.121 1 96 84 LEU B CA 1
ATOM 2527 C C . LEU B 1 84 ? -11.766 -13.969 6.18 1 96 84 LEU B C 1
ATOM 2529 O O . LEU B 1 84 ? -12.234 -15.03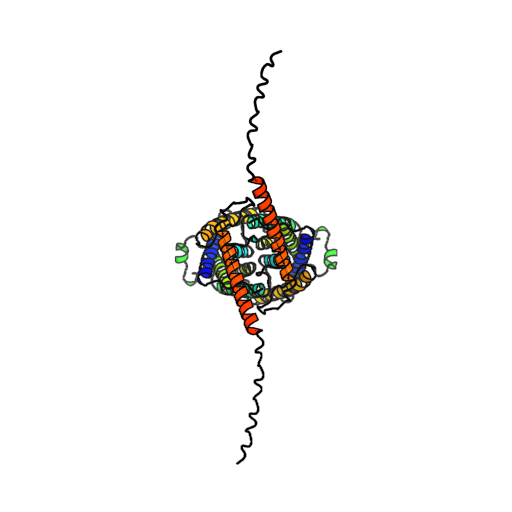1 5.773 1 96 84 LEU B O 1
ATOM 2533 N N . ALA B 1 85 ? -12.547 -13.047 6.703 1 96.88 85 ALA B N 1
ATOM 2534 C CA . ALA B 1 85 ? -14 -13.18 6.742 1 96.88 85 ALA B CA 1
ATOM 2535 C C . ALA B 1 85 ? -14.586 -13.273 5.336 1 96.88 85 ALA B C 1
ATOM 2537 O O . ALA B 1 85 ? -15.43 -14.125 5.059 1 96.88 85 ALA B O 1
ATOM 2538 N N . PHE B 1 86 ? -14.117 -12.477 4.434 1 96.56 86 PHE B N 1
ATOM 2539 C CA . PHE B 1 86 ? -14.641 -12.477 3.072 1 96.56 86 PHE B CA 1
ATOM 2540 C C . PHE B 1 86 ? -14.141 -13.695 2.303 1 96.56 86 PHE B C 1
ATOM 2542 O O . PHE B 1 86 ? -14.789 -14.141 1.357 1 96.56 86 PHE B O 1
ATOM 2549 N N . GLN B 1 87 ? -12.977 -14.109 2.705 1 93.06 87 GLN B N 1
ATOM 2550 C CA . GLN B 1 87 ? -12.438 -15.312 2.094 1 93.06 87 GLN B CA 1
ATOM 2551 C C . GLN B 1 87 ? -13.406 -16.484 2.236 1 93.06 87 GLN B C 1
ATOM 2553 O O . GLN B 1 87 ? -13.445 -17.375 1.383 1 93.06 87 GLN B O 1
ATOM 2558 N N . GLN B 1 88 ? -14.219 -16.516 3.262 1 92.94 88 GLN B N 1
ATOM 2559 C CA . GLN B 1 88 ? -15.133 -17.609 3.547 1 92.94 88 GLN B CA 1
ATOM 2560 C C . GLN B 1 88 ? -16.328 -17.609 2.59 1 92.94 88 GLN B C 1
ATOM 2562 O O . GLN B 1 88 ? -17.062 -18.594 2.492 1 92.94 88 GLN B O 1
ATOM 2567 N N . ILE B 1 89 ? -16.531 -16.5 1.909 1 91.12 89 ILE B N 1
ATOM 2568 C CA . ILE B 1 89 ? -17.609 -16.406 0.936 1 91.12 89 ILE B CA 1
ATOM 2569 C C . ILE B 1 89 ? -17.172 -17.047 -0.382 1 91.12 89 ILE B C 1
ATOM 2571 O O . ILE B 1 89 ? -16.188 -16.609 -0.99 1 91.12 89 ILE B O 1
ATOM 2575 N N . PRO B 1 90 ? -17.906 -18.094 -0.763 1 86.12 90 PRO B N 1
ATOM 2576 C CA . PRO B 1 90 ? -17.531 -18.719 -2.035 1 86.12 90 PRO B CA 1
ATOM 2577 C C . PRO B 1 90 ? -17.562 -17.734 -3.205 1 86.12 90 PRO B C 1
ATOM 2579 O O . PRO B 1 90 ? -18.422 -16.859 -3.252 1 86.12 90 PRO B O 1
ATOM 2582 N N . SER B 1 91 ? -16.453 -17.875 -4.035 1 81.88 91 SER B N 1
ATOM 2583 C CA . SER B 1 91 ? -16.391 -17.016 -5.215 1 81.88 91 SER B CA 1
ATOM 2584 C C . SER B 1 91 ? -17.031 -17.688 -6.422 1 81.88 91 SER B C 1
ATOM 2586 O O . SER B 1 91 ? -16.922 -18.906 -6.59 1 81.88 91 SER B O 1
ATOM 2588 N N . THR B 1 92 ? -17.766 -16.922 -7.152 1 76.38 92 THR B N 1
ATOM 2589 C CA . THR B 1 92 ? -18.344 -17.391 -8.406 1 76.38 92 THR B CA 1
ATOM 2590 C C . THR B 1 92 ? -17.641 -16.719 -9.594 1 76.38 92 THR B C 1
ATOM 2592 O O . THR B 1 92 ? -17.094 -15.633 -9.469 1 76.38 92 THR B O 1
ATOM 2595 N N . PRO B 1 93 ? -17.531 -17.594 -10.672 1 64.88 93 PRO B N 1
ATOM 2596 C CA . PRO B 1 93 ? -16.953 -16.938 -11.859 1 64.88 93 PRO B CA 1
ATOM 2597 C C . PRO B 1 93 ? -17.641 -15.617 -12.188 1 64.88 93 PRO B C 1
ATOM 2599 O O . PRO B 1 93 ? -18.812 -15.43 -11.883 1 64.88 93 PRO B O 1
ATOM 2602 N N . ALA B 1 94 ? -16.766 -14.688 -12.555 1 58.53 94 ALA B N 1
ATOM 2603 C CA . ALA B 1 94 ? -17.281 -13.375 -12.945 1 58.53 94 ALA B CA 1
ATOM 2604 C C . ALA B 1 94 ? -18.406 -13.5 -13.953 1 58.53 94 ALA B C 1
ATOM 2606 O O . ALA B 1 94 ? -18.328 -14.305 -14.891 1 58.53 94 ALA B O 1
ATOM 2607 N N . MET B 1 95 ? -19.531 -13.32 -13.555 1 56.75 95 MET B N 1
ATOM 2608 C CA . MET B 1 95 ? -20.656 -13.391 -14.492 1 56.75 95 MET B CA 1
ATOM 2609 C C . MET B 1 95 ? -20.953 -12.023 -15.094 1 56.75 95 MET B C 1
ATOM 2611 O O . MET B 1 95 ? -20.812 -11 -14.414 1 56.75 95 MET B O 1
ATOM 2615 N N . ASP B 1 96 ? -20.859 -11.844 -16.453 1 52.25 96 ASP B N 1
ATOM 2616 C CA . ASP B 1 96 ? -21.109 -10.625 -17.219 1 52.25 96 ASP B CA 1
ATOM 2617 C C . ASP B 1 96 ? -22.484 -10.039 -16.906 1 52.25 96 ASP B C 1
ATOM 2619 O O . ASP B 1 96 ? -22.672 -8.828 -17 1 52.25 96 ASP B O 1
ATOM 2623 N N . ASN B 1 97 ? -23.344 -10.992 -16.734 1 53.41 97 ASN B N 1
ATOM 2624 C CA . ASN B 1 97 ? -24.734 -10.586 -16.578 1 53.41 97 ASN B CA 1
ATOM 2625 C C . ASN B 1 97 ? -25.344 -11.117 -15.289 1 53.41 97 ASN B C 1
ATOM 2627 O O . ASN B 1 97 ? -25 -12.211 -14.836 1 53.41 97 ASN B O 1
ATOM 2631 N N . PHE B 1 98 ? -25.844 -10.148 -14.609 1 55.66 98 PHE B N 1
ATOM 2632 C CA . PHE B 1 98 ? -26.609 -10.508 -13.422 1 55.66 98 PHE B CA 1
ATOM 2633 C C . PHE B 1 98 ? -27.5 -11.711 -13.703 1 55.66 98 PHE B C 1
ATOM 2635 O O . PHE B 1 98 ? -27.719 -12.547 -12.82 1 55.66 98 PHE B O 1
ATOM 2642 N N . SER B 1 99 ? -27.984 -11.727 -14.906 1 57.38 99 SER B N 1
ATOM 2643 C CA . SER B 1 99 ? -28.891 -12.797 -15.312 1 57.38 99 SER B CA 1
ATOM 2644 C C . SER B 1 99 ? -28.203 -14.156 -15.203 1 57.38 99 SER B C 1
ATOM 2646 O O . SER B 1 99 ? -28.844 -15.141 -14.812 1 57.38 99 SER B O 1
ATOM 2648 N N . ASP B 1 100 ? -26.953 -14.148 -15.523 1 60.69 100 ASP B N 1
ATOM 2649 C CA . ASP B 1 100 ? -26.234 -15.414 -15.469 1 60.69 100 ASP B CA 1
ATOM 2650 C C . ASP B 1 100 ? -25.969 -15.828 -14.023 1 60.69 100 ASP B C 1
ATOM 2652 O O . ASP B 1 100 ? -25.969 -17.016 -13.711 1 60.69 100 ASP B O 1
ATOM 2656 N N . PHE B 1 101 ? -25.922 -14.852 -13.242 1 61.41 101 PHE B N 1
ATOM 2657 C CA . PHE B 1 101 ? -25.781 -15.117 -11.812 1 61.41 101 PHE B CA 1
ATOM 2658 C C . PHE B 1 101 ? -27.016 -15.82 -11.273 1 61.41 101 PHE B C 1
ATOM 2660 O O . PHE B 1 101 ? -26.906 -16.781 -10.5 1 61.41 101 PHE B O 1
ATOM 2667 N N . ALA B 1 102 ? -28.141 -15.312 -11.719 1 59.12 102 ALA B N 1
ATOM 2668 C CA . ALA B 1 102 ? -29.422 -15.852 -11.242 1 59.12 102 ALA B CA 1
ATOM 2669 C C . ALA B 1 102 ? -29.609 -17.297 -11.688 1 59.12 102 ALA B C 1
ATOM 2671 O O . ALA B 1 102 ? -30.359 -18.047 -11.07 1 59.12 102 ALA B O 1
ATOM 2672 N N . LYS B 1 103 ? -28.953 -17.578 -12.734 1 64 103 LYS B N 1
ATOM 2673 C CA . LYS B 1 103 ? -29.125 -18.922 -13.289 1 64 103 LYS B CA 1
ATOM 2674 C C . LYS B 1 103 ? -28.25 -19.938 -12.562 1 64 103 LYS B C 1
ATOM 2676 O O . LYS B 1 103 ? -28.375 -21.141 -12.781 1 64 103 LYS B O 1
ATOM 2681 N N . LEU B 1 104 ? -27.359 -19.359 -11.805 1 64.19 104 LEU B N 1
ATOM 2682 C CA . LEU B 1 104 ? -26.453 -20.281 -11.117 1 64.19 104 LEU B CA 1
ATOM 2683 C C . LEU B 1 104 ? -27.203 -21.078 -10.047 1 64.19 104 LEU B C 1
ATOM 2685 O O . LEU B 1 104 ? -28.094 -20.547 -9.383 1 64.19 104 LEU B O 1
ATOM 2689 N N . PRO B 1 105 ? -26.875 -22.375 -10.023 1 64.94 105 PRO B N 1
ATOM 2690 C CA . PRO B 1 105 ? -27.469 -23.172 -8.938 1 64.94 105 PRO B CA 1
ATOM 2691 C C . PRO B 1 105 ? -27.188 -22.578 -7.559 1 64.94 105 PRO B C 1
ATOM 2693 O O . PRO B 1 105 ? -26.188 -21.891 -7.367 1 64.94 105 PRO B O 1
ATOM 2696 N N . PRO B 1 106 ? -28.219 -22.688 -6.66 1 59.09 106 PRO B N 1
ATOM 2697 C CA . PRO B 1 106 ? -28.094 -22.094 -5.328 1 59.09 106 PRO B CA 1
ATOM 2698 C C . PRO B 1 106 ? -26.734 -22.344 -4.703 1 59.09 106 PRO B C 1
ATOM 2700 O O . PRO B 1 106 ? -26.188 -21.453 -4.027 1 59.09 106 PRO B O 1
ATOM 2703 N N . GLY B 1 107 ? -26.109 -23.453 -4.758 1 59.19 107 GLY B N 1
ATOM 2704 C CA . GLY B 1 107 ? -24.828 -23.766 -4.145 1 59.19 107 GLY B CA 1
ATOM 2705 C C . GLY B 1 107 ? -23.656 -23.062 -4.797 1 59.19 107 GLY B C 1
ATOM 2706 O O . GLY B 1 107 ? -22.562 -22.969 -4.215 1 59.19 107 GLY B O 1
ATOM 2707 N N . GLN B 1 108 ? -23.984 -22.594 -5.887 1 60.66 108 GLN B N 1
ATOM 2708 C CA . GLN B 1 108 ? -22.891 -22 -6.656 1 60.66 108 GLN B CA 1
ATOM 2709 C C . GLN B 1 108 ? -23 -20.484 -6.676 1 60.66 108 GLN B C 1
ATOM 2711 O O . GLN B 1 108 ? -22.25 -19.812 -7.387 1 60.66 108 GLN B O 1
ATOM 2716 N N . ARG B 1 109 ? -24.094 -20.156 -5.91 1 63.25 109 ARG B N 1
ATOM 2717 C CA . ARG B 1 109 ? -24.328 -18.703 -5.852 1 63.25 109 ARG B CA 1
ATOM 2718 C C . ARG B 1 109 ? -23.328 -18.031 -4.914 1 63.25 109 ARG B C 1
ATOM 2720 O O . ARG B 1 109 ? -23.406 -18.219 -3.695 1 63.25 109 ARG B O 1
ATOM 2727 N N . GLY B 1 110 ? -22.156 -17.688 -5.387 1 76.44 110 GLY B N 1
ATOM 2728 C CA . GLY B 1 110 ? -21.141 -16.953 -4.66 1 76.44 110 GLY B CA 1
ATOM 2729 C C . GLY B 1 110 ? -21 -15.516 -5.129 1 76.44 110 GLY B C 1
ATOM 2730 O O . GLY B 1 110 ? -21.906 -14.969 -5.758 1 76.44 110 GLY B O 1
ATOM 2731 N N . MET B 1 111 ? -20.219 -14.93 -4.547 1 86.31 111 MET B N 1
ATOM 2732 C CA . MET B 1 111 ? -19.938 -13.539 -4.902 1 86.31 111 MET B CA 1
ATOM 2733 C C . MET B 1 111 ? -18.812 -13.461 -5.938 1 86.31 111 MET B C 1
ATOM 2735 O O . MET B 1 111 ? -17.766 -14.086 -5.777 1 86.31 111 MET B O 1
ATOM 2739 N N . PRO B 1 112 ? -19.188 -12.789 -7.059 1 85.31 112 PRO B N 1
ATOM 2740 C CA . PRO B 1 112 ? -18.062 -12.594 -7.977 1 85.31 112 PRO B CA 1
ATOM 2741 C C . PRO B 1 112 ? -16.828 -12.016 -7.285 1 85.31 112 PRO B C 1
ATOM 2743 O O . PRO B 1 112 ? -16.953 -11.211 -6.359 1 85.31 112 PRO B O 1
ATOM 2746 N N . LEU B 1 113 ? -15.695 -12.391 -7.75 1 87.5 113 LEU B N 1
ATOM 2747 C CA . LEU B 1 113 ? -14.43 -12.078 -7.086 1 87.5 113 LEU B CA 1
ATOM 2748 C C . LEU B 1 113 ? -14.242 -10.57 -6.953 1 87.5 113 LEU B C 1
ATOM 2750 O O . LEU B 1 113 ? -13.859 -10.078 -5.891 1 87.5 113 LEU B O 1
ATOM 2754 N N . PHE B 1 114 ? -14.516 -9.82 -8.016 1 88.56 114 PHE B N 1
ATOM 2755 C CA . PHE B 1 114 ? -14.266 -8.383 -7.957 1 88.56 114 PHE B CA 1
ATOM 2756 C C . PHE B 1 114 ? -15.211 -7.711 -6.973 1 88.56 114 PHE B C 1
ATOM 2758 O O . PHE B 1 114 ? -14.875 -6.688 -6.375 1 88.56 114 PHE B O 1
ATOM 2765 N N . TRP B 1 115 ? -16.406 -8.305 -6.688 1 92 115 TRP B N 1
ATOM 2766 C CA . TRP B 1 115 ? -17.266 -7.812 -5.625 1 92 115 TRP B CA 1
ATOM 2767 C C . TRP B 1 115 ? -16.672 -8.102 -4.254 1 92 115 TRP B C 1
ATOM 2769 O O . TRP B 1 115 ? -16.594 -7.211 -3.402 1 92 115 TRP B O 1
ATOM 2779 N N . LYS B 1 116 ? -16.25 -9.289 -4.133 1 93.69 116 LYS B N 1
ATOM 2780 C CA . LYS B 1 116 ? -15.68 -9.719 -2.863 1 93.69 116 LYS B CA 1
ATOM 2781 C C . LYS B 1 116 ? -14.484 -8.852 -2.484 1 93.69 116 LYS B C 1
ATOM 2783 O O . LYS B 1 116 ? -14.391 -8.367 -1.354 1 93.69 116 LYS B O 1
ATOM 2788 N N . GLU B 1 117 ? -13.586 -8.641 -3.41 1 94.75 117 GLU B N 1
ATOM 2789 C CA . GLU B 1 117 ? -12.398 -7.824 -3.207 1 94.75 117 GLU B CA 1
ATOM 2790 C C . GLU B 1 117 ? -12.766 -6.383 -2.877 1 94.75 117 GLU B C 1
ATOM 2792 O O . GLU B 1 117 ? -12.203 -5.785 -1.957 1 94.75 117 GLU B O 1
ATOM 2797 N N . SER B 1 118 ? -13.727 -5.844 -3.619 1 96.81 118 SER B N 1
ATOM 2798 C CA . SER B 1 118 ? -14.117 -4.449 -3.447 1 96.81 118 SER B CA 1
ATOM 2799 C C . SER B 1 118 ? -14.805 -4.227 -2.105 1 96.81 118 SER B C 1
ATOM 2801 O O . SER B 1 118 ? -14.547 -3.232 -1.425 1 96.81 118 SER B O 1
ATOM 2803 N N . PHE B 1 119 ? -15.641 -5.156 -1.692 1 97.75 119 PHE B N 1
ATOM 2804 C CA . PHE B 1 119 ? -16.312 -5.047 -0.401 1 97.75 119 PHE B CA 1
ATOM 2805 C C . PHE B 1 119 ? -15.312 -5.191 0.74 1 97.75 119 PHE B C 1
ATOM 2807 O O . PHE B 1 119 ? -15.398 -4.48 1.743 1 97.75 119 PHE B O 1
ATOM 2814 N N . ALA B 1 120 ? -14.414 -6.094 0.585 1 98.19 120 ALA B N 1
ATOM 2815 C CA . ALA B 1 120 ? -13.391 -6.273 1.612 1 98.19 120 ALA B CA 1
ATOM 2816 C C . ALA B 1 120 ? -12.586 -4.992 1.816 1 98.19 120 ALA B C 1
ATOM 2818 O O . ALA B 1 120 ? -12.359 -4.57 2.951 1 98.19 120 ALA B O 1
ATOM 2819 N N . VAL B 1 121 ? -12.195 -4.391 0.75 1 98.44 121 VAL B N 1
ATOM 2820 C CA . VAL B 1 121 ? -11.43 -3.152 0.812 1 98.44 121 VAL B CA 1
ATOM 2821 C C . VAL B 1 121 ? -12.281 -2.045 1.428 1 98.44 121 VAL B C 1
ATOM 2823 O O . VAL B 1 121 ? -11.82 -1.315 2.309 1 98.44 121 VAL B O 1
ATOM 2826 N N . GLY B 1 122 ? -13.508 -1.926 0.98 1 98.75 122 GLY B N 1
ATOM 2827 C CA . GLY B 1 122 ? -14.406 -0.923 1.53 1 98.75 122 GLY B CA 1
ATOM 2828 C C . GLY B 1 122 ? -14.641 -1.084 3.02 1 98.75 122 GLY B C 1
ATOM 2829 O O . GLY B 1 122 ? -14.57 -0.111 3.773 1 98.75 122 GLY B O 1
ATOM 2830 N N . VAL B 1 123 ? -14.922 -2.303 3.457 1 98.75 123 VAL B N 1
ATOM 2831 C CA . VAL B 1 123 ? -15.141 -2.586 4.871 1 98.75 123 VAL B CA 1
ATOM 2832 C C . VAL B 1 123 ? -13.852 -2.328 5.656 1 98.75 123 VAL B C 1
ATOM 2834 O O . VAL B 1 123 ? -13.891 -1.734 6.738 1 98.75 123 VAL B O 1
ATOM 2837 N N . GLY B 1 124 ? -12.742 -2.775 5.098 1 98.69 124 GLY B N 1
ATOM 2838 C CA . GLY B 1 124 ? -11.461 -2.568 5.754 1 98.69 124 GLY B CA 1
ATOM 2839 C C . GLY B 1 124 ? -11.156 -1.104 6.012 1 98.69 124 GLY B C 1
ATOM 2840 O O . GLY B 1 124 ? -10.781 -0.729 7.125 1 98.69 124 GLY B O 1
ATOM 2841 N N . VAL B 1 125 ? -11.336 -0.278 5.031 1 98.5 125 VAL B N 1
ATOM 2842 C CA . VAL B 1 125 ? -11.039 1.146 5.152 1 98.5 125 VAL B CA 1
ATOM 2843 C C . VAL B 1 125 ? -12.016 1.794 6.137 1 98.5 125 VAL B C 1
ATOM 2845 O O . VAL B 1 125 ? -11.609 2.588 6.988 1 98.5 125 VAL B O 1
ATOM 2848 N N . SER B 1 126 ? -13.281 1.485 6.023 1 98.38 126 SER B N 1
ATOM 2849 C CA . SER B 1 126 ? -14.289 2.107 6.875 1 98.38 126 SER B CA 1
ATOM 2850 C C . SER B 1 126 ? -14.109 1.705 8.336 1 98.38 126 SER B C 1
ATOM 2852 O O . SER B 1 126 ? -14.336 2.514 9.234 1 98.38 126 SER B O 1
ATOM 2854 N N . LEU B 1 127 ? -13.719 0.494 8.602 1 97.88 127 LEU B N 1
ATOM 2855 C CA . LEU B 1 127 ? -13.484 0.051 9.977 1 97.88 127 LEU B CA 1
ATOM 2856 C C . LEU B 1 127 ? -12.234 0.707 10.555 1 97.88 127 LEU B C 1
ATOM 2858 O O . LEU B 1 127 ? -12.203 1.038 11.742 1 97.88 127 LEU B O 1
ATOM 2862 N N . GLN B 1 128 ? -11.172 0.807 9.742 1 97.06 128 GLN B N 1
ATOM 2863 C CA . GLN B 1 128 ? -10.023 1.57 10.203 1 97.06 128 GLN B CA 1
ATOM 2864 C C . GLN B 1 128 ? -10.43 2.967 10.656 1 97.06 128 GLN B C 1
ATOM 2866 O O . GLN B 1 128 ? -10.008 3.43 11.719 1 97.06 128 GLN B O 1
ATOM 2871 N N . ALA B 1 129 ? -11.25 3.596 9.82 1 94.94 129 ALA B N 1
ATOM 2872 C CA . ALA B 1 129 ? -11.703 4.953 10.117 1 94.94 129 ALA B CA 1
ATOM 2873 C C . ALA B 1 129 ? -12.539 4.984 11.391 1 94.94 129 ALA B C 1
ATOM 2875 O O . ALA B 1 129 ? -12.367 5.867 12.234 1 94.94 129 ALA B O 1
ATOM 2876 N N . TRP B 1 130 ? -13.414 4.023 11.5 1 95.31 130 TRP B N 1
ATOM 2877 C CA . TRP B 1 130 ? -14.328 3.977 12.633 1 95.31 130 TRP B CA 1
ATOM 2878 C C . TRP B 1 130 ? -13.578 3.736 13.938 1 95.31 130 TRP B C 1
ATOM 2880 O O . TRP B 1 130 ? -13.922 4.309 14.977 1 95.31 130 TRP B O 1
ATOM 2890 N N . LEU B 1 131 ? -12.539 2.953 13.93 1 94.44 131 LEU B N 1
ATOM 2891 C CA . LEU B 1 131 ? -11.812 2.562 15.133 1 94.44 131 LEU B CA 1
ATOM 2892 C C . LEU B 1 131 ? -10.633 3.502 15.391 1 94.44 131 LEU B C 1
ATOM 2894 O O . LEU B 1 131 ? -9.953 3.387 16.406 1 94.44 131 LEU B O 1
ATOM 2898 N N . GLY B 1 132 ? -10.391 4.371 14.492 1 92.56 132 GLY B N 1
ATOM 2899 C CA . GLY B 1 132 ? -9.328 5.348 14.68 1 92.56 132 GLY B CA 1
ATOM 2900 C C . GLY B 1 132 ? -7.938 4.75 14.562 1 92.56 132 GLY B C 1
ATOM 2901 O O . GLY B 1 132 ? -7.031 5.121 15.312 1 92.56 132 GLY B O 1
ATOM 2902 N N . VAL B 1 133 ? -7.75 3.773 13.727 1 94.44 133 VAL B N 1
ATOM 2903 C CA . VAL B 1 133 ? -6.457 3.127 13.516 1 94.44 133 VAL B CA 1
ATOM 2904 C C . VAL B 1 133 ? -6.129 3.096 12.023 1 94.44 133 VAL B C 1
ATOM 2906 O O . VAL B 1 133 ? -5.785 2.045 11.477 1 94.44 133 VAL B O 1
ATOM 2909 N N . MET B 1 134 ? -6.121 4.297 11.43 1 95.06 134 MET B N 1
ATOM 2910 C CA . MET B 1 134 ? -5.898 4.406 9.992 1 95.06 134 MET B CA 1
ATOM 2911 C C . MET B 1 134 ? -4.457 4.059 9.633 1 95.06 134 MET B C 1
ATOM 2913 O O . MET B 1 134 ? -3.521 4.613 10.211 1 95.06 134 MET B O 1
ATOM 2917 N N . HIS B 1 135 ? -4.195 3.184 8.82 1 97.38 135 HIS B N 1
ATOM 2918 C CA . HIS B 1 135 ? -2.951 2.791 8.164 1 97.38 135 HIS B CA 1
ATOM 2919 C C . HIS B 1 135 ? -3.209 2.268 6.758 1 97.38 135 HIS B C 1
ATOM 2921 O O . HIS B 1 135 ? -3.363 1.062 6.559 1 97.38 135 HIS B O 1
ATOM 2927 N N . PRO B 1 136 ? -3.17 3.148 5.781 1 97.44 136 PRO B N 1
ATOM 2928 C CA . PRO B 1 136 ? -3.625 2.844 4.426 1 97.44 136 PRO B CA 1
ATOM 2929 C C . PRO B 1 136 ? -2.994 1.571 3.863 1 97.44 136 PRO B C 1
ATOM 2931 O O . PRO B 1 136 ? -3.691 0.741 3.273 1 97.44 136 PRO B O 1
ATOM 2934 N N . PRO B 1 137 ? -1.764 1.274 4.145 1 97.12 137 PRO B N 1
ATOM 2935 C CA . PRO B 1 137 ? -1.155 0.071 3.57 1 97.12 137 PRO B CA 1
ATOM 2936 C C . PRO B 1 137 ? -1.868 -1.211 3.996 1 97.12 137 PRO B C 1
ATOM 2938 O O . PRO B 1 137 ? -1.859 -2.199 3.258 1 97.12 137 PRO B O 1
ATOM 2941 N N . ALA B 1 138 ? -2.469 -1.212 5.145 1 97.75 138 ALA B N 1
ATOM 2942 C CA . ALA B 1 138 ? -3.109 -2.408 5.688 1 97.75 138 ALA B CA 1
ATOM 2943 C C . ALA B 1 138 ? -4.305 -2.822 4.836 1 97.75 138 ALA B C 1
ATOM 2945 O O . ALA B 1 138 ? -4.754 -3.971 4.898 1 97.75 138 ALA B O 1
ATOM 2946 N N . THR B 1 139 ? -4.836 -1.898 4.09 1 97.56 139 THR B N 1
ATOM 2947 C CA . THR B 1 139 ? -5.977 -2.191 3.229 1 97.56 139 THR B CA 1
ATOM 2948 C C . THR B 1 139 ? -5.605 -3.232 2.176 1 97.56 139 THR B C 1
ATOM 2950 O O . THR B 1 139 ? -6.461 -3.998 1.726 1 97.56 139 THR B O 1
ATOM 2953 N N . GLY B 1 140 ? -4.359 -3.271 1.812 1 95.88 140 GLY B N 1
ATOM 2954 C CA . GLY B 1 140 ? -3.887 -4.305 0.901 1 95.88 140 GLY B CA 1
ATOM 2955 C C . GLY B 1 140 ? -4.082 -5.707 1.438 1 95.88 140 GLY B C 1
ATOM 2956 O O . GLY B 1 140 ? -4.297 -6.648 0.669 1 95.88 140 GLY B O 1
ATOM 2957 N N . LEU B 1 141 ? -4.004 -5.809 2.76 1 94.88 141 LEU B N 1
ATOM 2958 C CA . LEU B 1 141 ? -4.219 -7.094 3.412 1 94.88 141 LEU B CA 1
ATOM 2959 C C . LEU B 1 141 ? -5.656 -7.57 3.221 1 94.88 141 LEU B C 1
ATOM 2961 O O . LEU B 1 141 ? -5.895 -8.75 2.961 1 94.88 141 LEU B O 1
ATOM 2965 N N . ALA B 1 142 ? -6.586 -6.676 3.371 1 97.12 142 ALA B N 1
ATOM 2966 C CA . ALA B 1 142 ? -7.992 -7.035 3.18 1 97.12 142 ALA B CA 1
ATOM 2967 C C . ALA B 1 142 ? -8.234 -7.539 1.761 1 97.12 142 ALA B C 1
ATOM 2969 O O . ALA B 1 142 ? -8.914 -8.555 1.565 1 97.12 142 ALA B O 1
ATOM 2970 N N . PHE B 1 143 ? -7.699 -6.879 0.802 1 96.5 143 PHE B N 1
ATOM 2971 C CA . PHE B 1 143 ? -7.824 -7.277 -0.594 1 96.5 143 PHE B CA 1
ATOM 2972 C C . PHE B 1 143 ? -7.191 -8.641 -0.827 1 96.5 143 PHE B C 1
ATOM 2974 O O . PHE B 1 143 ? -7.824 -9.539 -1.386 1 96.5 143 PHE B O 1
ATOM 2981 N N . SER B 1 144 ? -5.926 -8.758 -0.376 1 93.19 144 SER B N 1
ATOM 2982 C CA . SER B 1 144 ? -5.145 -9.961 -0.666 1 93.19 144 SER B CA 1
ATOM 2983 C C . SER B 1 144 ? -5.766 -11.195 -0.023 1 93.19 144 SER B C 1
ATOM 2985 O O . SER B 1 144 ? -5.84 -12.258 -0.645 1 93.19 144 SER B O 1
ATOM 2987 N N . PHE B 1 145 ? -6.172 -11.086 1.237 1 93.19 145 PHE B N 1
ATOM 2988 C CA . PHE B 1 145 ? -6.738 -12.234 1.942 1 93.19 145 PHE B CA 1
ATOM 2989 C C . PHE B 1 145 ? -8.102 -12.602 1.364 1 93.19 145 PHE B C 1
ATOM 2991 O O . PHE B 1 145 ? -8.469 -13.781 1.347 1 93.19 145 PHE B O 1
ATOM 2998 N N . ALA B 1 146 ? -8.828 -11.633 0.801 1 94.19 146 ALA B N 1
ATOM 2999 C CA . ALA B 1 146 ? -10.133 -11.906 0.204 1 94.19 146 ALA B CA 1
ATOM 3000 C C . ALA B 1 146 ? -9.977 -12.516 -1.188 1 94.19 146 ALA B C 1
ATOM 3002 O O . ALA B 1 146 ? -10.867 -13.227 -1.663 1 94.19 146 ALA B O 1
ATOM 3003 N N . ASN B 1 147 ? -8.93 -12.188 -1.831 1 90.12 147 ASN B N 1
ATOM 3004 C CA . ASN B 1 147 ? -8.695 -12.523 -3.23 1 90.12 147 ASN B CA 1
ATOM 3005 C C . ASN B 1 147 ? -8.445 -14.023 -3.408 1 90.12 147 ASN B C 1
ATOM 3007 O O . ASN B 1 147 ? -8.812 -14.602 -4.434 1 90.12 147 ASN B O 1
ATOM 3011 N N . THR B 1 148 ? -7.738 -14.664 -2.477 1 83.75 148 THR B N 1
ATOM 3012 C CA . THR B 1 148 ? -7.359 -16.062 -2.617 1 83.75 148 THR B CA 1
ATOM 3013 C C . THR B 1 148 ? -7.594 -16.828 -1.313 1 83.75 148 THR B C 1
ATOM 3015 O O . THR B 1 148 ? -7.727 -16.219 -0.25 1 83.75 148 THR B O 1
ATOM 3018 N N . ASP B 1 149 ? -7.676 -18.078 -1.479 1 81.06 149 ASP B N 1
ATOM 3019 C CA . ASP B 1 149 ? -7.891 -18.922 -0.304 1 81.06 149 ASP B CA 1
ATOM 3020 C C . ASP B 1 149 ? -6.566 -19.422 0.254 1 81.06 149 ASP B C 1
ATOM 3022 O O . ASP B 1 149 ? -6.543 -20.391 1.031 1 81.06 149 ASP B O 1
ATOM 3026 N N . ARG B 1 150 ? -5.582 -18.766 -0.064 1 81.19 150 ARG B N 1
ATOM 3027 C CA . ARG B 1 150 ? -4.262 -19.25 0.307 1 81.19 150 ARG B CA 1
ATOM 3028 C C . ARG B 1 150 ? -3.842 -18.719 1.675 1 81.19 150 ARG B C 1
ATOM 3030 O O . ARG B 1 150 ? -2.848 -19.188 2.244 1 81.19 150 ARG B O 1
ATOM 3037 N N . TYR B 1 151 ? -4.562 -17.766 2.176 1 86.69 151 TYR B N 1
ATOM 3038 C CA . TYR B 1 151 ? -4.164 -17.156 3.436 1 86.69 151 TYR B CA 1
ATOM 3039 C C . TYR B 1 151 ? -4.957 -17.734 4.602 1 86.69 151 TYR B C 1
ATOM 3041 O O . TYR B 1 151 ? -6.109 -18.141 4.438 1 86.69 151 TYR B O 1
ATOM 3049 N N . GLN B 1 152 ? -4.281 -17.844 5.727 1 89.44 152 GLN B N 1
ATOM 3050 C CA . GLN B 1 152 ? -4.852 -18.328 6.98 1 89.44 152 GLN B CA 1
ATOM 3051 C C . GLN B 1 152 ? -4.469 -17.422 8.148 1 89.44 152 GLN B C 1
ATOM 3053 O O . GLN B 1 152 ? -3.787 -16.422 7.961 1 89.44 152 GLN B O 1
ATOM 3058 N N . LEU B 1 153 ? -4.973 -17.797 9.305 1 88.75 153 LEU B N 1
ATOM 3059 C CA . LEU B 1 153 ? -4.688 -17.031 10.508 1 88.75 153 LEU B CA 1
ATOM 3060 C C . LEU B 1 153 ? -3.189 -17 10.797 1 88.75 153 LEU B C 1
ATOM 3062 O O . LEU B 1 153 ? -2.68 -16.016 11.352 1 88.75 153 LEU B O 1
ATOM 3066 N N . SER B 1 154 ? -2.523 -17.969 10.367 1 87 154 SER B N 1
ATOM 3067 C CA . SER B 1 154 ? -1.077 -18.016 10.555 1 87 154 SER B CA 1
ATOM 3068 C C . SER B 1 154 ? -0.388 -16.875 9.812 1 87 154 SER B C 1
ATOM 3070 O O . SER B 1 154 ? 0.653 -16.391 10.25 1 87 154 SER B O 1
ATOM 3072 N N . ASN B 1 155 ? -0.991 -16.453 8.68 1 89.38 155 ASN B N 1
ATOM 3073 C CA . ASN B 1 155 ? -0.423 -15.32 7.961 1 89.38 155 ASN B CA 1
ATOM 3074 C C . ASN B 1 155 ? -0.527 -14.031 8.766 1 89.38 155 ASN B C 1
ATOM 3076 O O . ASN B 1 155 ? 0.322 -13.148 8.648 1 89.38 155 ASN B O 1
ATOM 3080 N N . LEU B 1 156 ? -1.545 -13.938 9.539 1 91.62 156 LEU B N 1
ATOM 3081 C CA . LEU B 1 156 ? -1.652 -12.789 10.438 1 91.62 156 LEU B CA 1
ATOM 3082 C C . LEU B 1 156 ? -0.501 -12.766 11.438 1 91.62 156 LEU B C 1
ATOM 3084 O O . LEU B 1 156 ? 0.015 -11.695 11.773 1 91.62 156 LEU B O 1
ATOM 3088 N N . VAL B 1 157 ? -0.117 -13.914 11.914 1 90.06 157 VAL B N 1
ATOM 3089 C CA . VAL B 1 157 ? 0.999 -14 12.844 1 90.06 157 VAL B CA 1
ATOM 3090 C C . VAL B 1 157 ? 2.275 -13.492 12.18 1 90.06 157 VAL B C 1
ATOM 3092 O O . VAL B 1 157 ? 3.047 -12.75 12.789 1 90.06 157 VAL B O 1
ATOM 3095 N N . VAL B 1 158 ? 2.441 -13.914 10.961 1 91.44 158 VAL B N 1
ATOM 3096 C CA . VAL B 1 158 ? 3.617 -13.492 10.211 1 91.44 158 VAL B CA 1
ATOM 3097 C C . VAL B 1 158 ? 3.6 -11.969 10.031 1 91.44 158 VAL B C 1
ATOM 3099 O O . VAL B 1 158 ? 4.633 -11.312 10.164 1 91.44 158 VAL B O 1
ATOM 3102 N N . VAL B 1 159 ? 2.451 -11.398 9.719 1 95 159 VAL B N 1
ATOM 3103 C CA . VAL B 1 159 ? 2.311 -9.961 9.531 1 95 159 VAL B CA 1
ATOM 3104 C C . VAL B 1 159 ? 2.6 -9.234 10.844 1 95 159 VAL B C 1
ATOM 3106 O O . VAL B 1 159 ? 3.277 -8.211 10.859 1 95 159 VAL B O 1
ATOM 3109 N N . MET B 1 160 ? 2.133 -9.805 11.969 1 95.94 160 MET B N 1
ATOM 3110 C CA . MET B 1 160 ? 2.369 -9.203 13.273 1 95.94 160 MET B CA 1
ATOM 3111 C C . MET B 1 160 ? 3.854 -9.219 13.625 1 95.94 160 MET B C 1
ATOM 3113 O O . MET B 1 160 ? 4.379 -8.25 14.172 1 95.94 160 MET B O 1
ATOM 3117 N N . LEU B 1 161 ? 4.469 -10.289 13.336 1 94.44 161 LEU B N 1
ATOM 3118 C CA . LEU B 1 161 ? 5.902 -10.383 13.578 1 94.44 161 LEU B CA 1
ATOM 3119 C C . LEU B 1 161 ? 6.664 -9.367 12.727 1 94.44 161 LEU B C 1
ATOM 3121 O O . LEU B 1 161 ? 7.613 -8.742 13.203 1 94.44 161 LEU B O 1
ATOM 3125 N N . ALA B 1 162 ? 6.258 -9.25 11.492 1 96.81 162 ALA B N 1
ATOM 3126 C CA . ALA B 1 162 ? 6.867 -8.25 10.609 1 96.81 162 ALA B CA 1
ATOM 3127 C C . ALA B 1 162 ? 6.664 -6.844 11.156 1 96.81 162 ALA B C 1
ATOM 3129 O O . ALA B 1 162 ? 7.582 -6.023 11.133 1 96.81 162 ALA B O 1
ATOM 3130 N N . ASP B 1 163 ? 5.457 -6.574 11.656 1 97.75 163 ASP B N 1
ATOM 3131 C CA . ASP B 1 163 ? 5.152 -5.266 12.234 1 97.75 163 ASP B CA 1
ATOM 3132 C C . ASP B 1 163 ? 6.043 -4.973 13.438 1 97.75 163 ASP B C 1
ATOM 3134 O O . ASP B 1 163 ? 6.574 -3.869 13.57 1 97.75 163 ASP B O 1
ATOM 3138 N N . VAL B 1 164 ? 6.121 -5.922 14.312 1 97.5 164 VAL B N 1
ATOM 3139 C CA . VAL B 1 164 ? 6.934 -5.738 15.508 1 97.5 164 VAL B CA 1
ATOM 3140 C C . VAL B 1 164 ? 8.391 -5.492 15.117 1 97.5 164 VAL B C 1
ATOM 3142 O O . VAL B 1 164 ? 9.039 -4.586 15.648 1 97.5 164 VAL B O 1
ATOM 3145 N N . MET B 1 165 ? 8.898 -6.281 14.211 1 97.62 165 MET B N 1
ATOM 3146 C CA . MET B 1 165 ? 10.266 -6.102 13.742 1 97.62 165 MET B CA 1
ATOM 3147 C C . MET B 1 165 ? 10.453 -4.727 13.109 1 97.62 165 MET B C 1
ATOM 3149 O O . MET B 1 165 ? 11.453 -4.051 13.359 1 97.62 165 MET B O 1
ATOM 3153 N N . LEU B 1 166 ? 9.539 -4.328 12.297 1 98.19 166 LEU B N 1
ATOM 3154 C CA . LEU B 1 166 ? 9.586 -3.016 11.664 1 98.19 166 LEU B CA 1
ATOM 3155 C C . LEU B 1 166 ? 9.648 -1.91 12.719 1 98.19 166 LEU B C 1
ATOM 3157 O O . LEU B 1 166 ? 10.453 -0.982 12.602 1 98.19 166 LEU B O 1
ATOM 3161 N N . ILE B 1 167 ? 8.781 -1.984 13.688 1 98.12 167 ILE B N 1
ATOM 3162 C CA . ILE B 1 167 ? 8.688 -0.949 14.711 1 98.12 167 ILE B CA 1
ATOM 3163 C C . ILE B 1 167 ? 10 -0.882 15.5 1 98.12 167 ILE B C 1
ATOM 3165 O O . ILE B 1 167 ? 10.492 0.207 15.797 1 98.12 167 ILE B O 1
ATOM 3169 N N . VAL B 1 168 ? 10.531 -2.018 15.82 1 98.19 168 VAL B N 1
ATOM 3170 C CA . VAL B 1 168 ? 11.805 -2.066 16.531 1 98.19 168 VAL B CA 1
ATOM 3171 C C . VAL B 1 168 ? 12.891 -1.422 15.672 1 98.19 168 VAL B C 1
ATOM 3173 O O . VAL B 1 168 ? 13.625 -0.549 16.141 1 98.19 168 VAL B O 1
ATOM 3176 N N . LEU B 1 169 ? 13.008 -1.81 14.43 1 98.56 169 LEU B N 1
ATOM 3177 C CA . LEU B 1 169 ? 14.016 -1.268 13.523 1 98.56 169 LEU B CA 1
ATOM 3178 C C . LEU B 1 169 ? 13.82 0.232 13.328 1 98.56 169 LEU B C 1
ATOM 3180 O O . LEU B 1 169 ? 14.789 0.994 13.328 1 98.56 169 LEU B O 1
ATOM 3184 N N . ALA B 1 170 ? 12.594 0.593 13.102 1 98.5 170 ALA B N 1
ATOM 3185 C CA . ALA B 1 170 ? 12.305 2.01 12.906 1 98.5 170 ALA B CA 1
ATOM 3186 C C . ALA B 1 170 ? 12.68 2.826 14.133 1 98.5 170 ALA B C 1
ATOM 3188 O O . ALA B 1 170 ? 13.219 3.93 14.016 1 98.5 170 ALA B O 1
ATOM 3189 N N . THR B 1 171 ? 12.352 2.301 15.32 1 97.75 171 THR B N 1
ATOM 3190 C CA . THR B 1 171 ? 12.703 2.988 16.562 1 97.75 171 THR B CA 1
ATOM 3191 C C . THR B 1 171 ? 14.211 3.164 16.672 1 97.75 171 THR B C 1
ATOM 3193 O O . THR B 1 171 ? 14.695 4.23 17.078 1 97.75 171 THR B O 1
ATOM 3196 N N . VAL B 1 172 ? 14.945 2.236 16.312 1 98 172 VAL B N 1
ATOM 3197 C CA . VAL B 1 172 ? 16.406 2.291 16.422 1 98 172 VAL B CA 1
ATOM 3198 C C . VAL B 1 172 ? 16.969 3.18 15.312 1 98 172 VAL B C 1
ATOM 3200 O O . VAL B 1 172 ? 17.688 4.137 15.586 1 98 172 VAL B O 1
ATOM 3203 N N . LEU B 1 173 ? 16.656 2.961 14.062 1 98.06 173 LEU B N 1
ATOM 3204 C CA . LEU B 1 173 ? 17.266 3.598 12.906 1 98.06 173 LEU B CA 1
ATOM 3205 C C . LEU B 1 173 ? 16.875 5.07 12.828 1 98.06 173 LEU B C 1
ATOM 3207 O O . LEU B 1 173 ? 17.703 5.918 12.484 1 98.06 173 LEU B O 1
ATOM 3211 N N . LEU B 1 174 ? 15.68 5.332 13.102 1 97.56 174 LEU B N 1
ATOM 3212 C CA . LEU B 1 174 ? 15.227 6.715 12.977 1 97.56 174 LEU B CA 1
ATOM 3213 C C . LEU B 1 174 ? 15.75 7.562 14.133 1 97.56 174 LEU B C 1
ATOM 3215 O O . LEU B 1 174 ? 16.062 8.742 13.945 1 97.56 174 LEU B O 1
ATOM 3219 N N . ASN B 1 175 ? 15.859 6.969 15.266 1 96 175 ASN B N 1
ATOM 3220 C CA . ASN B 1 175 ? 16.344 7.73 16.406 1 96 175 ASN B CA 1
ATOM 3221 C C . ASN B 1 175 ? 17.875 7.871 16.391 1 96 175 ASN B C 1
ATOM 3223 O O . ASN B 1 175 ? 18.438 8.609 17.188 1 96 175 ASN B O 1
ATOM 3227 N N . LEU B 1 176 ? 18.516 7.223 15.5 1 95.75 176 LEU B N 1
ATOM 3228 C CA . LEU B 1 176 ? 19.938 7.449 15.258 1 95.75 176 LEU B CA 1
ATOM 3229 C C . LEU B 1 176 ? 20.156 8.742 14.469 1 95.75 176 LEU B C 1
ATOM 3231 O O . LEU B 1 176 ? 21.266 9.258 14.414 1 95.75 176 LEU B O 1
ATOM 3235 N N . GLN B 1 177 ? 19.078 9.203 13.883 1 93.06 177 GLN B N 1
ATOM 3236 C CA . GLN B 1 177 ? 19.156 10.453 13.125 1 93.06 177 GLN B CA 1
ATOM 3237 C C . GLN B 1 177 ? 18.922 11.656 14.039 1 93.06 177 GLN B C 1
ATOM 3239 O O . GLN B 1 177 ? 18.094 11.609 14.945 1 93.06 177 GLN B O 1
ATOM 3244 N N . LYS B 1 178 ? 19.672 12.648 14.016 1 86.38 178 LYS B N 1
ATOM 3245 C CA . LYS B 1 178 ? 19.688 13.789 14.93 1 86.38 178 LYS B CA 1
ATOM 3246 C C . LYS B 1 178 ? 18.344 14.5 14.945 1 86.38 178 LYS B C 1
ATOM 3248 O O . LYS B 1 178 ? 17.875 14.945 16 1 86.38 178 LYS B O 1
ATOM 3253 N N . ASN B 1 179 ? 17.609 14.547 13.867 1 85.12 179 ASN B N 1
ATOM 3254 C CA . ASN B 1 179 ? 16.391 15.367 13.82 1 85.12 179 ASN B CA 1
ATOM 3255 C C . ASN B 1 179 ? 15.148 14.516 13.617 1 85.12 179 ASN B C 1
ATOM 3257 O O . ASN B 1 179 ? 14.172 14.969 13.008 1 85.12 179 ASN B O 1
ATOM 3261 N N . LYS B 1 180 ? 15.273 13.336 14.164 1 88.75 180 LYS B N 1
ATOM 3262 C CA . LYS B 1 180 ? 14.109 12.469 14.016 1 88.75 180 LYS B CA 1
ATOM 3263 C C . LYS B 1 180 ? 13.742 11.805 15.336 1 88.75 180 LYS B C 1
ATOM 3265 O O . LYS B 1 180 ? 14.602 11.625 16.203 1 88.75 180 LYS B O 1
ATOM 3270 N N . GLN B 1 181 ? 12.492 11.633 15.523 1 90.62 181 GLN B N 1
ATOM 3271 C CA . GLN B 1 181 ? 11.945 10.859 16.641 1 90.62 181 GLN B CA 1
ATOM 3272 C C . GLN B 1 181 ? 10.875 9.891 16.156 1 90.62 181 GLN B C 1
ATOM 3274 O O . GLN B 1 181 ? 9.953 10.273 15.438 1 90.62 181 GLN B O 1
ATOM 3279 N N . TYR B 1 182 ? 11 8.75 16.531 1 93.5 182 TYR B N 1
ATOM 3280 C CA . TYR B 1 182 ? 10.023 7.699 16.266 1 93.5 182 TYR B CA 1
ATOM 3281 C C . TYR B 1 182 ? 10.016 6.656 17.375 1 93.5 182 TYR B C 1
ATOM 3283 O O . TYR B 1 182 ? 11.078 6.219 17.828 1 93.5 182 TYR B O 1
ATOM 3291 N N . PRO B 1 183 ? 8.93 6.238 17.891 1 93.69 183 PRO B N 1
ATOM 3292 C CA . PRO B 1 183 ? 7.637 6.781 17.484 1 93.69 183 PRO B CA 1
ATOM 3293 C C . PRO B 1 183 ? 7.312 8.109 18.156 1 93.69 183 PRO B C 1
ATOM 3295 O O . PRO B 1 183 ? 7.961 8.477 19.141 1 93.69 183 PRO B O 1
ATOM 3298 N N . ILE B 1 184 ? 6.398 8.805 17.562 1 89.06 184 ILE B N 1
ATOM 3299 C CA . ILE B 1 184 ? 5.887 10.031 18.172 1 89.06 184 ILE B CA 1
ATOM 3300 C C . ILE B 1 184 ? 4.863 9.672 19.25 1 89.06 184 ILE B C 1
ATOM 3302 O O . ILE B 1 184 ? 4.762 10.359 20.266 1 89.06 184 ILE B O 1
ATOM 3306 N N . PHE B 1 185 ? 4.035 8.602 19.047 1 84 185 PHE B N 1
ATOM 3307 C CA . PHE B 1 185 ? 3.139 8.055 20.062 1 84 185 PHE B CA 1
ATOM 3308 C C . PHE B 1 185 ? 3.014 6.547 19.922 1 84 185 PHE B C 1
ATOM 3310 O O . PHE B 1 185 ? 3.219 6 18.828 1 84 185 PHE B O 1
ATOM 3317 N N . TRP B 1 186 ? 2.717 5.941 20.984 1 84.69 186 TRP B N 1
ATOM 3318 C CA . TRP B 1 186 ? 2.576 4.488 21 1 84.69 186 TRP B CA 1
ATOM 3319 C C . TRP B 1 186 ? 1.106 4.086 21.062 1 84.69 186 TRP B C 1
ATOM 3321 O O . TRP B 1 186 ? 0.293 4.539 20.266 1 84.69 186 TRP B O 1
ATOM 3331 N N . PHE B 1 187 ? 0.584 3.27 21.953 1 74.81 187 PHE B N 1
ATOM 3332 C CA . PHE B 1 187 ? -0.779 2.766 22.062 1 74.81 187 PHE B CA 1
ATOM 3333 C C . PHE B 1 187 ? -1.627 3.689 22.938 1 74.81 187 PHE B C 1
ATOM 3335 O O . PHE B 1 187 ? -2.535 3.232 23.625 1 74.81 187 PHE B O 1
ATOM 3342 N N . GLY B 1 188 ? -1.646 5.129 22.562 1 59.88 188 GLY B N 1
ATOM 3343 C CA . GLY B 1 188 ? -2.471 6.066 23.312 1 59.88 188 GLY B CA 1
ATOM 3344 C C . GLY B 1 188 ? -1.826 6.531 24.594 1 59.88 188 GLY B C 1
ATOM 3345 O O . GLY B 1 188 ? -2.432 7.285 25.375 1 59.88 188 GLY B O 1
ATOM 3346 N N . MET B 1 189 ? -0.952 5.734 25.156 1 42.75 189 MET B N 1
ATOM 3347 C CA . MET B 1 189 ? -0.466 6.32 26.391 1 42.75 189 MET B CA 1
ATOM 3348 C C . MET B 1 189 ? 0.194 7.672 26.141 1 42.75 189 MET B C 1
ATOM 3350 O O . MET B 1 189 ? 0.946 7.828 25.172 1 42.75 189 MET B O 1
ATOM 3354 N N . ASN B 1 190 ? -0.397 8.75 26.641 1 38.19 190 ASN B N 1
ATOM 3355 C CA . ASN B 1 190 ? 0.16 10.094 26.75 1 38.19 190 ASN B CA 1
ATOM 3356 C C . ASN B 1 190 ? 1.667 10.062 26.984 1 38.19 190 ASN B C 1
ATOM 3358 O O . ASN B 1 190 ? 2.127 9.539 28.016 1 38.19 190 ASN B O 1
ATOM 3362 N N . TRP B 1 191 ? 2.553 9.578 26.266 1 32.34 191 TRP B N 1
ATOM 3363 C CA . TRP B 1 191 ? 3.93 9.844 26.688 1 32.34 191 TRP B CA 1
ATOM 3364 C C . TRP B 1 191 ? 4.18 11.344 26.797 1 32.34 191 TRP B C 1
ATOM 3366 O O . TRP B 1 191 ? 4.043 12.086 25.828 1 32.34 191 TRP B O 1
ATOM 3376 N N . ASN B 1 192 ? 4.047 11.945 27.906 1 32.84 192 ASN B N 1
ATOM 3377 C CA . ASN B 1 192 ? 4.523 13.266 28.312 1 32.84 192 ASN B CA 1
ATOM 3378 C C . ASN B 1 192 ? 5.922 13.539 27.766 1 32.84 192 ASN B C 1
ATOM 3380 O O . ASN B 1 192 ? 6.91 13.031 28.297 1 32.84 192 ASN B O 1
ATOM 3384 N N . TYR B 1 193 ? 6.266 13.359 26.609 1 33.28 193 TYR B N 1
ATOM 3385 C CA . TYR B 1 193 ? 7.59 13.891 26.297 1 33.28 193 TYR B CA 1
ATOM 3386 C C . TYR B 1 193 ? 7.699 15.352 26.719 1 33.28 193 TYR B C 1
ATOM 3388 O O . TYR B 1 193 ? 6.727 16.109 26.609 1 33.28 193 TYR B O 1
ATOM 3396 N N . PRO B 1 194 ? 8.781 15.781 27.438 1 31.17 194 PRO B N 1
ATOM 3397 C CA . PRO B 1 194 ? 9 17.188 27.797 1 31.17 194 PRO B CA 1
ATOM 3398 C C . PRO B 1 194 ? 8.781 18.141 26.625 1 31.17 194 PRO B C 1
ATOM 3400 O O . PRO B 1 194 ? 9.258 17.891 25.516 1 31.17 194 PRO B O 1
ATOM 3403 N N . SER B 1 195 ? 7.703 18.859 26.516 1 32.56 195 SER B N 1
ATOM 3404 C CA . SER B 1 195 ? 7.078 19.812 25.609 1 32.56 195 SER B CA 1
ATOM 3405 C C . SER B 1 195 ? 8.094 20.828 25.094 1 32.56 195 SER B C 1
ATOM 3407 O O . SER B 1 195 ? 7.746 21.703 24.297 1 32.56 195 SER B O 1
ATOM 3409 N N . GLY B 1 196 ? 9.227 21.016 25.672 1 32.03 196 GLY B N 1
ATOM 3410 C CA . GLY B 1 196 ? 10.039 22.172 25.375 1 32.03 196 GLY B CA 1
ATOM 3411 C C . GLY B 1 196 ? 10.5 22.234 23.922 1 32.03 196 GLY B C 1
ATOM 3412 O O . GLY B 1 196 ? 10.57 23.297 23.328 1 32.03 196 GLY B O 1
ATOM 3413 N N . LYS B 1 197 ? 11.062 21.188 23.469 1 33.38 197 LYS B N 1
ATOM 3414 C CA . LYS B 1 197 ? 11.773 21.328 22.203 1 33.38 197 LYS B CA 1
ATOM 3415 C C . LYS B 1 197 ? 10.812 21.203 21.031 1 33.38 197 LYS B C 1
ATOM 3417 O O . LYS B 1 197 ? 11.148 21.594 19.906 1 33.38 197 LYS B O 1
ATOM 3422 N N . MET B 1 198 ? 9.727 20.625 21.172 1 33.56 198 MET B N 1
ATOM 3423 C CA . MET B 1 198 ? 8.805 20.469 20.047 1 33.56 198 MET B CA 1
ATOM 3424 C C . MET B 1 198 ? 8.078 21.766 19.75 1 33.56 198 MET B C 1
ATOM 3426 O O . MET B 1 198 ? 7.531 21.938 18.656 1 33.56 198 MET B O 1
ATOM 3430 N N . HIS B 1 199 ? 7.879 22.609 20.703 1 32.84 199 HIS B N 1
ATOM 3431 C CA . HIS B 1 199 ? 7.379 23.969 20.516 1 32.84 199 HIS B CA 1
ATOM 3432 C C . HIS B 1 199 ? 8.297 24.766 19.609 1 32.84 199 HIS B C 1
ATOM 3434 O O . HIS B 1 199 ? 7.836 25.641 18.875 1 32.84 199 HIS B O 1
ATOM 3440 N N . GLN B 1 200 ? 9.555 24.516 19.656 1 34.34 200 GLN B N 1
ATOM 3441 C CA . GLN B 1 200 ? 10.492 25.234 18.812 1 34.34 200 GLN B CA 1
ATOM 3442 C C . GLN B 1 200 ? 10.406 24.781 17.359 1 34.34 200 GLN B C 1
ATOM 3444 O O . GLN B 1 200 ? 10.523 25.594 16.438 1 34.34 200 GLN B O 1
ATOM 3449 N N . LEU B 1 201 ? 10.141 23.516 17.156 1 34.62 201 LEU B N 1
ATOM 3450 C CA . LEU B 1 201 ? 10.07 23.031 15.773 1 34.62 201 LEU B CA 1
ATOM 3451 C C . LEU B 1 201 ? 8.734 23.375 15.141 1 34.62 201 LEU B C 1
ATOM 3453 O O . LEU B 1 201 ? 8.68 23.766 13.969 1 34.62 201 LEU B O 1
ATOM 3457 N N . THR B 1 202 ? 7.66 23.312 15.852 1 37.22 202 THR B N 1
ATOM 3458 C CA . THR B 1 202 ? 6.391 23.828 15.352 1 37.22 202 THR B CA 1
ATOM 3459 C C . THR B 1 202 ? 6.43 25.344 15.227 1 37.22 202 THR B C 1
ATOM 3461 O O . THR B 1 202 ? 5.883 25.906 14.273 1 37.22 202 THR B O 1
ATOM 3464 N N . SER B 1 203 ? 7.113 26.062 16.141 1 40.75 203 SER B N 1
ATOM 3465 C CA . SER B 1 203 ? 7.324 27.516 16.031 1 40.75 203 SER B CA 1
ATOM 3466 C C . SER B 1 203 ? 8.258 27.844 14.867 1 40.75 203 SER B C 1
ATOM 3468 O O . SER B 1 203 ? 8.023 28.797 1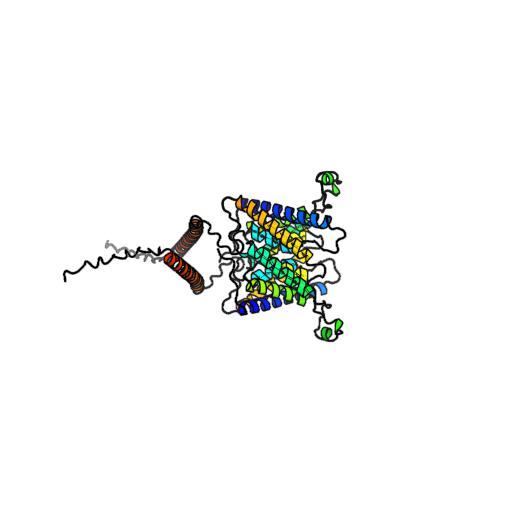4.133 1 40.75 203 SER B O 1
ATOM 3470 N N . LYS B 1 204 ? 9.203 27.031 14.617 1 41.09 20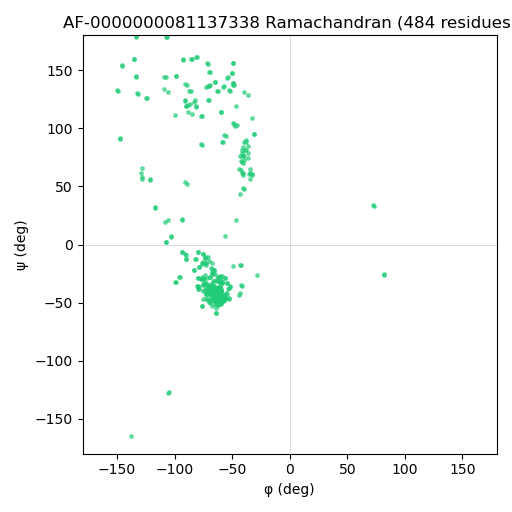4 LYS B N 1
ATOM 3471 C CA . LYS B 1 204 ? 10.117 27.234 13.492 1 41.09 204 LYS B CA 1
ATOM 3472 C C . LYS B 1 204 ? 9.438 26.891 12.172 1 41.09 204 LYS B C 1
ATOM 3474 O O . LYS B 1 204 ? 9.594 27.609 11.18 1 41.09 204 LYS B O 1
ATOM 3479 N N . THR B 1 205 ? 8.719 25.922 12.164 1 40.53 205 THR B N 1
ATOM 3480 C CA . THR B 1 205 ? 7.934 25.609 10.969 1 40.53 205 THR B CA 1
ATOM 3481 C C . THR B 1 205 ? 6.812 26.625 10.789 1 40.53 205 THR B C 1
ATOM 3483 O O . THR B 1 205 ? 6.543 27.062 9.664 1 40.53 205 THR B O 1
ATOM 3486 N N . ARG B 1 206 ? 6.262 27.094 11.844 1 40.56 206 ARG B N 1
ATOM 3487 C CA . ARG B 1 206 ? 5.328 28.219 11.773 1 40.56 206 ARG B CA 1
ATOM 3488 C C . ARG B 1 206 ? 6.043 29.516 11.398 1 40.56 206 ARG B C 1
ATOM 3490 O O . ARG B 1 206 ? 5.547 30.281 10.586 1 40.56 206 ARG B O 1
ATOM 3497 N N . ASN B 1 207 ? 7.215 29.719 11.953 1 44.81 207 ASN B N 1
ATOM 3498 C CA . ASN B 1 207 ? 8.016 30.891 11.586 1 44.81 207 ASN B CA 1
ATOM 3499 C C . ASN B 1 207 ? 8.539 30.781 10.156 1 44.81 207 ASN B C 1
ATOM 3501 O O . ASN B 1 207 ? 8.547 31.766 9.414 1 44.81 207 ASN B O 1
ATOM 3505 N N . THR B 1 208 ? 8.914 29.688 9.773 1 45.44 208 THR B N 1
ATOM 3506 C CA . THR B 1 208 ? 9.336 29.5 8.391 1 45.44 208 THR B CA 1
ATOM 3507 C C . THR B 1 208 ? 8.133 29.594 7.449 1 45.44 208 THR B C 1
ATOM 3509 O O . THR B 1 208 ? 8.211 30.219 6.395 1 45.44 208 THR B O 1
ATOM 3512 N N . THR B 1 209 ? 7.027 29.094 7.859 1 45.5 209 THR B N 1
ATOM 3513 C CA . THR B 1 209 ? 5.812 29.281 7.074 1 45.5 209 THR B CA 1
ATOM 3514 C C . THR B 1 209 ? 5.324 30.734 7.16 1 45.5 209 THR B C 1
ATOM 3516 O O . THR B 1 209 ? 4.906 31.312 6.16 1 45.5 209 THR B O 1
ATOM 3519 N N . ALA B 1 210 ? 5.387 31.328 8.352 1 47.72 210 ALA B N 1
ATOM 3520 C CA . ALA B 1 210 ? 5.059 32.719 8.523 1 47.72 210 ALA B CA 1
ATOM 3521 C C . ALA B 1 210 ? 6.062 33.625 7.789 1 47.72 210 ALA B C 1
ATOM 3523 O O . ALA B 1 210 ? 5.68 34.562 7.109 1 47.72 210 ALA B O 1
ATOM 3524 N N . GLU B 1 211 ? 7.375 33.375 7.883 1 48.78 211 GLU B N 1
ATOM 3525 C CA . GLU B 1 211 ? 8.391 34.094 7.121 1 48.78 211 GLU B CA 1
ATOM 3526 C C . GLU B 1 211 ? 8.188 33.906 5.621 1 48.78 211 GLU B C 1
ATOM 3528 O O . GLU B 1 211 ? 8.312 34.844 4.852 1 48.78 211 GLU B O 1
ATOM 3533 N N . LEU B 1 212 ? 7.824 32.812 5.285 1 47.38 212 LEU B N 1
ATOM 3534 C CA . LEU B 1 212 ? 7.539 32.531 3.885 1 47.38 212 LEU B CA 1
ATOM 3535 C C . LEU B 1 212 ? 6.238 33.188 3.445 1 47.38 212 LEU B C 1
ATOM 3537 O O . LEU B 1 212 ? 6.168 33.781 2.365 1 47.38 212 LEU B O 1
ATOM 3541 N N . THR B 1 213 ? 5.242 33.125 4.262 1 49 213 THR B N 1
ATOM 3542 C CA . THR B 1 213 ? 4.012 33.844 3.99 1 49 213 THR B CA 1
ATOM 3543 C C . THR B 1 213 ? 4.266 35.375 3.973 1 49 213 THR B C 1
ATOM 3545 O O . THR B 1 213 ? 3.752 36.062 3.107 1 49 213 THR B O 1
ATOM 3548 N N . GLU B 1 214 ? 5.094 35.844 4.934 1 49.72 214 GLU B N 1
ATOM 3549 C CA . GLU B 1 214 ? 5.488 37.25 4.961 1 49.72 214 GLU B CA 1
ATOM 3550 C C . GLU B 1 214 ? 6.297 37.625 3.721 1 49.72 214 GLU B C 1
ATOM 3552 O O . GLU B 1 214 ? 6.078 38.656 3.123 1 49.72 214 GLU B O 1
ATOM 3557 N N . ARG B 1 215 ? 7.121 36.719 3.305 1 53.16 215 ARG B N 1
ATOM 3558 C CA . ARG B 1 215 ? 7.898 36.969 2.094 1 53.16 215 ARG B CA 1
ATOM 3559 C C . ARG B 1 215 ? 7.008 36.969 0.857 1 53.16 215 ARG B C 1
ATOM 3561 O O . ARG B 1 215 ? 7.16 37.781 -0.033 1 53.16 215 ARG B O 1
ATOM 3568 N N . ILE B 1 216 ? 6.086 36.156 0.89 1 50.41 216 ILE B N 1
ATOM 3569 C CA . ILE B 1 216 ? 5.141 36.062 -0.216 1 50.41 216 ILE B CA 1
ATOM 3570 C C . ILE B 1 216 ? 4.199 37.281 -0.2 1 50.41 216 ILE B C 1
ATOM 3572 O O . ILE B 1 216 ? 3.928 37.875 -1.244 1 50.41 216 ILE B O 1
ATOM 3576 N N . THR B 1 217 ? 3.654 37.625 0.958 1 49.06 217 THR B N 1
ATOM 3577 C CA . THR B 1 217 ? 2.816 38.812 1.091 1 49.06 217 THR B CA 1
ATOM 3578 C C . THR B 1 217 ? 3.596 40.062 0.719 1 49.06 217 THR B C 1
ATOM 3580 O O . THR B 1 217 ? 3.078 40.938 0.015 1 49.06 217 THR B O 1
ATOM 3583 N N . ARG B 1 218 ? 4.871 40.156 1.099 1 51.72 218 ARG B N 1
ATOM 3584 C CA . ARG B 1 218 ? 5.719 41.281 0.749 1 51.72 218 ARG B CA 1
ATOM 3585 C C . ARG B 1 218 ? 5.977 41.344 -0.754 1 51.72 218 ARG B C 1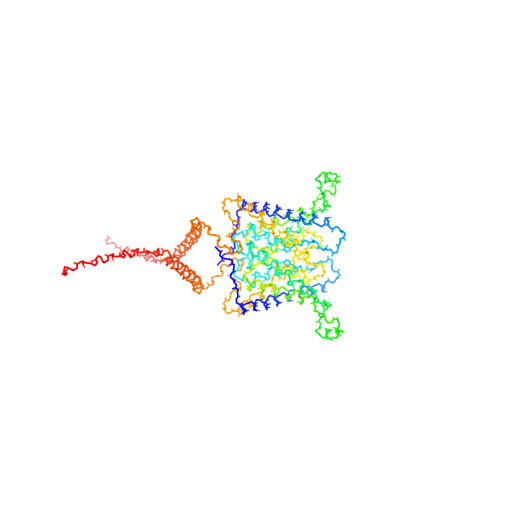
ATOM 3587 O O . ARG B 1 218 ? 5.98 42.406 -1.353 1 51.72 218 ARG B O 1
ATOM 3594 N N . ARG B 1 219 ? 6.168 40.188 -1.318 1 51.19 219 ARG B N 1
ATOM 3595 C CA . ARG B 1 219 ? 6.391 40.125 -2.76 1 51.19 219 ARG B CA 1
ATOM 3596 C C . ARG B 1 219 ? 5.125 40.5 -3.525 1 51.19 219 ARG B C 1
ATOM 3598 O O . ARG B 1 219 ? 5.188 41.156 -4.555 1 51.19 219 ARG B O 1
ATOM 3605 N N . ASN B 1 220 ? 4.004 40.031 -3.055 1 46.69 220 ASN B N 1
ATOM 3606 C CA . ASN B 1 220 ? 2.732 40.375 -3.689 1 46.69 220 ASN B CA 1
ATOM 3607 C C . ASN B 1 220 ? 2.365 41.812 -3.48 1 46.69 220 ASN B C 1
ATOM 3609 O O . ASN B 1 220 ? 1.782 42.469 -4.363 1 46.69 220 ASN B O 1
ATOM 3613 N N . ILE B 1 221 ? 2.605 42.406 -2.34 1 47.16 221 ILE B N 1
ATOM 3614 C CA . ILE B 1 221 ? 2.395 43.812 -2.084 1 47.16 221 ILE B CA 1
ATOM 3615 C C . ILE B 1 221 ? 3.369 44.656 -2.922 1 47.16 221 ILE B C 1
ATOM 3617 O O . ILE B 1 221 ? 2.998 45.688 -3.475 1 47.16 221 ILE B O 1
ATOM 3621 N N . GLY B 1 222 ? 4.645 44.125 -2.992 1 48.09 222 GLY B N 1
ATOM 3622 C CA . GLY B 1 222 ? 5.566 44.844 -3.854 1 48.09 222 GLY B CA 1
ATOM 3623 C C . GLY B 1 222 ? 5.117 44.875 -5.301 1 48.09 222 GLY B C 1
ATOM 3624 O O . GLY B 1 222 ? 5.406 45.844 -6.016 1 48.09 222 GLY B O 1
ATOM 3625 N N . LYS B 1 223 ? 4.441 43.812 -5.699 1 48.66 223 LYS B N 1
ATOM 3626 C CA . LYS B 1 223 ? 4.008 43.812 -7.094 1 48.66 223 LYS B CA 1
ATOM 3627 C C . LYS B 1 223 ? 2.758 44.656 -7.281 1 48.66 223 LYS B C 1
ATOM 3629 O O . LYS B 1 223 ? 2.459 45.094 -8.398 1 48.66 223 LYS B O 1
ATOM 3634 N N . ARG B 1 224 ? 1.832 44.656 -6.297 1 43.5 224 ARG B N 1
ATOM 3635 C CA . ARG B 1 224 ? 0.626 45.469 -6.48 1 43.5 224 ARG B CA 1
ATOM 3636 C C . ARG B 1 224 ? 0.938 46.969 -6.379 1 43.5 224 ARG B C 1
ATOM 3638 O O . ARG B 1 224 ? 0.032 47.781 -6.434 1 43.5 224 ARG B O 1
ATOM 3645 N N . GLN B 1 225 ? 2.178 47.25 -5.922 1 40.44 225 GLN B N 1
ATOM 3646 C CA . GLN B 1 225 ? 2.324 48.688 -6.082 1 40.44 225 GLN B CA 1
ATOM 3647 C C . GLN B 1 225 ? 2.145 49.094 -7.543 1 40.44 225 GLN B C 1
ATOM 3649 O O . GLN B 1 225 ? 2.84 48.594 -8.422 1 40.44 225 GLN B O 1
ATOM 3654 N N . PRO B 1 226 ? 0.876 49.344 -7.875 1 39.22 226 PRO B N 1
ATOM 3655 C CA . PRO B 1 226 ? 0.661 49.969 -9.195 1 39.22 226 PRO B CA 1
ATOM 3656 C C . PRO B 1 226 ? 1.812 50.875 -9.625 1 39.22 226 PRO B C 1
ATOM 3658 O O . PRO B 1 226 ? 2.334 51.625 -8.82 1 39.22 226 PRO B O 1
ATOM 3661 N N . GLN B 1 227 ? 2.758 50.344 -10.422 1 38.16 227 GLN B N 1
ATOM 3662 C CA . GLN B 1 227 ? 3.594 51.312 -11.102 1 38.16 227 GLN B CA 1
ATOM 3663 C C . GLN B 1 227 ? 2.787 52.562 -11.484 1 38.16 227 GLN B C 1
ATOM 3665 O O . GLN B 1 227 ? 1.873 52.469 -12.305 1 38.16 227 GLN B O 1
ATOM 3670 N N . ASP B 1 228 ? 2.193 53.312 -10.523 1 35.62 228 ASP B N 1
ATOM 3671 C CA . ASP B 1 228 ? 1.699 54.656 -10.805 1 35.62 228 ASP B CA 1
ATOM 3672 C C . ASP B 1 228 ? 2.59 55.375 -11.82 1 35.62 228 ASP B C 1
ATOM 3674 O O . ASP B 1 228 ? 3.738 55.688 -11.523 1 35.62 228 ASP B O 1
ATOM 3678 N N . HIS B 1 229 ? 2.668 54.75 -13.078 1 37.25 229 HIS B N 1
ATOM 3679 C CA . HIS B 1 229 ? 3.201 55.562 -14.164 1 37.25 229 HIS B CA 1
ATOM 3680 C C . HIS B 1 229 ? 2.672 57 -14.094 1 37.25 229 HIS B C 1
ATOM 3682 O O . HIS B 1 229 ? 1.497 57.25 -14.383 1 37.25 229 HIS B O 1
ATOM 3688 N N . THR B 1 230 ? 2.949 57.719 -12.961 1 35.38 230 THR B N 1
ATOM 3689 C CA . THR B 1 230 ? 2.727 59.156 -13 1 35.38 230 THR B CA 1
ATOM 3690 C C . THR B 1 230 ? 3.158 59.75 -14.344 1 35.38 230 THR B C 1
ATOM 3692 O O . THR B 1 230 ? 4.312 59.594 -14.75 1 35.38 230 THR B O 1
ATOM 3695 N N . PRO B 1 231 ? 2.178 59.75 -15.305 1 37.41 231 PRO B N 1
ATOM 3696 C CA . PRO B 1 231 ? 2.49 60.438 -16.578 1 37.41 231 PRO B CA 1
ATOM 3697 C C . PRO B 1 231 ? 3.295 61.719 -16.391 1 37.41 231 PRO B C 1
ATOM 3699 O O . PRO B 1 231 ? 2.92 62.562 -15.586 1 37.41 231 PRO B O 1
ATOM 3702 N N . THR B 1 232 ? 4.629 61.594 -16.219 1 31.8 232 THR B N 1
ATOM 3703 C CA . THR B 1 232 ? 5.484 62.781 -16.188 1 31.8 232 THR B CA 1
ATOM 3704 C C . THR B 1 232 ? 5.062 63.781 -17.25 1 31.8 232 THR B C 1
ATOM 3706 O O . THR B 1 232 ? 5.047 63.469 -18.438 1 31.8 232 THR B O 1
ATOM 3709 N N . SER B 1 233 ? 3.949 64.562 -16.953 1 31.95 233 SER B N 1
ATOM 3710 C CA . SER B 1 233 ? 3.576 65.75 -17.734 1 31.95 233 SER B CA 1
ATOM 3711 C C . SER B 1 233 ? 4.809 66.5 -18.203 1 31.95 233 SER B C 1
ATOM 3713 O O . SER B 1 233 ? 5.617 66.938 -17.375 1 31.95 233 SER B O 1
ATOM 3715 N N . THR B 1 234 ? 5.473 66 -19.297 1 31.67 234 THR B N 1
ATOM 3716 C CA . THR B 1 234 ? 6.508 66.75 -19.969 1 31.67 234 THR B CA 1
ATOM 3717 C C . THR B 1 234 ? 6.102 68.25 -20.047 1 31.67 234 THR B C 1
ATOM 3719 O O . THR B 1 234 ? 5.105 68.562 -20.688 1 31.67 234 THR B O 1
ATOM 3722 N N . ALA B 1 235 ? 6.211 69 -18.906 1 30.14 235 ALA B N 1
ATOM 3723 C CA . ALA B 1 235 ? 6.09 70.438 -18.922 1 30.14 235 ALA B CA 1
ATOM 3724 C C . ALA B 1 235 ? 6.805 71.062 -20.141 1 30.14 235 ALA B C 1
ATOM 3726 O O . ALA B 1 235 ? 7.996 70.812 -20.344 1 30.14 235 ALA B O 1
ATOM 3727 N N . ALA B 1 236 ? 6.031 71.062 -21.281 1 30.03 236 ALA B N 1
ATOM 3728 C CA . ALA B 1 236 ? 6.445 71.812 -22.453 1 30.03 236 ALA B CA 1
ATOM 3729 C C . ALA B 1 236 ? 7 73.188 -22.031 1 30.03 236 ALA B C 1
ATOM 3731 O O . ALA B 1 236 ? 6.309 74 -21.375 1 30.03 236 ALA B O 1
ATOM 3732 N N . ASN B 1 237 ? 8.305 73.188 -21.484 1 27.88 237 ASN B N 1
ATOM 3733 C CA . ASN B 1 237 ? 9.023 74.438 -21.281 1 27.88 237 ASN B CA 1
ATOM 3734 C C . ASN B 1 237 ? 8.82 75.438 -22.453 1 27.88 237 ASN B C 1
ATOM 3736 O O . ASN B 1 237 ? 9.211 75.125 -23.594 1 27.88 237 ASN B O 1
ATOM 3740 N N . SER B 1 238 ? 7.547 76 -22.547 1 28.98 238 SER B N 1
ATOM 3741 C CA . SER B 1 238 ? 7.379 77.125 -23.453 1 28.98 238 SER B CA 1
ATOM 3742 C C . SER B 1 238 ? 8.539 78.125 -23.312 1 28.98 238 SER B C 1
ATOM 3744 O O . SER B 1 238 ? 8.734 78.688 -22.25 1 28.98 238 SER B O 1
ATOM 3746 N N . GLY B 1 239 ? 9.766 77.625 -23.688 1 27.09 239 GLY B N 1
ATOM 3747 C CA . GLY B 1 239 ? 10.797 78.625 -23.891 1 27.09 239 GLY B CA 1
ATOM 3748 C C . GLY B 1 239 ? 10.297 79.875 -24.609 1 27.09 239 GLY B C 1
ATOM 3749 O O . GLY B 1 239 ? 9.906 79.812 -25.766 1 27.09 239 GLY B O 1
ATOM 3750 N N . GLY B 1 240 ? 9.312 80.562 -23.938 1 27.19 240 GLY B N 1
ATOM 3751 C CA . GLY B 1 240 ? 9.047 81.938 -24.469 1 27.19 240 GLY B CA 1
ATOM 3752 C C . GLY B 1 240 ? 10.297 82.625 -24.938 1 27.19 240 GLY B C 1
ATOM 3753 O O . GLY B 1 240 ? 11.414 82.25 -24.531 1 27.19 240 GLY B O 1
ATOM 3754 N N . VAL B 1 241 ? 10.195 83.125 -26.172 1 30.7 241 VAL B N 1
ATOM 3755 C CA . VAL B 1 241 ? 10.93 84.062 -26.984 1 30.7 241 VAL B CA 1
ATOM 3756 C C . VAL B 1 241 ? 11.328 85.312 -26.156 1 30.7 241 VAL B C 1
ATOM 3758 O O . VAL B 1 241 ? 10.477 85.938 -25.562 1 30.7 241 VAL B O 1
ATOM 3761 N N . GLU B 1 242 ? 12.398 85.125 -25.281 1 24.09 242 GLU B N 1
ATOM 3762 C CA . GLU B 1 242 ? 13.062 86.375 -24.812 1 24.09 242 GLU B CA 1
ATOM 3763 C C . GLU B 1 242 ? 13.188 87.375 -25.922 1 24.09 242 GLU B C 1
ATOM 3765 O O . GLU B 1 242 ? 13.383 87.062 -27.094 1 24.09 242 GLU B O 1
ATOM 3770 N N . ASN B 1 243 ? 12.766 88.625 -25.578 1 27.36 243 ASN B N 1
ATOM 3771 C CA . ASN B 1 243 ? 12.906 90 -26.062 1 27.36 243 ASN B CA 1
ATOM 3772 C C . ASN B 1 243 ? 14.359 90.312 -26.391 1 27.36 243 ASN B C 1
ATOM 3774 O O . ASN B 1 243 ? 14.664 91.438 -26.844 1 27.36 243 ASN B O 1
ATOM 3778 N N . VAL B 1 244 ? 15.305 89.375 -26.656 1 25.06 244 VAL B N 1
ATOM 3779 C CA . VAL B 1 244 ? 16.281 90.312 -27.25 1 25.06 244 VAL B CA 1
ATOM 3780 C C . VAL B 1 244 ? 15.805 90.688 -28.641 1 25.06 244 VAL B C 1
ATOM 3782 O O . VAL B 1 244 ? 15.273 89.875 -29.391 1 25.06 244 VAL B O 1
#

Nearest PDB structures (foldseek):
  1rxq-assembly1_B  TM=1.766E-01  e=6.820E+00  Bacillus subtilis

Radius of gyration: 29.76 Å; Cα contacts (8 Å, |Δi|>4): 661; chains: 2; bounding box: 60×120×116 Å

pLDDT: mean 76.06, std 24.27, range [23.86, 98.75]

Foldseek 3Di:
DDDDDDDDPVLVVLLVVLLVVLLVVLVVVLVVVCVVAPVHPADQDDDVVLVSVLSCCCRVVVADPCNALQLQLVLLVLLLVLLQVLLPFDAADDDPDPVVLVVDDPVRNTHHLVVSLVVSLVSSQVVCVVVVNDHPSSSVNNNVSNNDVNHDPSNSVSSNVSSVSSLVSSQVSQVVDPPGHPPPDHNPDPPPDPPPPVCVVVVVVVVVVVVVVVVVVVVVVVVPPPPCVVVPPPPPPPPPPPDD/DDPDDDDDPVLVVLLVVLLVVLLVVLVVVLVVVCVVPPDDDADSDDDVVLVSVLSCCCRVVVADPCNALQLQLVLLVLLLVLLQVLLPFDAADDDPDPVVLVVDDPVRNTHHLVVSLVVSLVVSQVVCVVVVNDHPSSSVNNNVSNNDVNHDVSNSVSSNVSSVSSLVSSQVSQVVDPPGHPPPDHNPDPPPDPPPPVCVVVVVVVVVVVVVVVVVVVVVVVVPPPPCVVVPPPPPPPPPDPPD

Sequence (488 aa):
MKGPARMSAPDCAIIFIMVTLAMLTILRMNDAFEDAHPDNIYKWHLNGGWYASTMCIVFALSSAPVGQPRQIIGAHIINALVGLAFQQIPSTPAMDNFSDFAKLPPGQRGMPLFWKESFAVGVGVSLQAWLGVMHPPATGLAFSFANTDRYQLSNLVVVMLADVMLIVLATVLLNLQKNKQYPIFWFGMNWNYPSGKMHQLTSKTRNTTAELTERITRRNIGKRQPQDHTPTSTAANSGGVENVMKGPARMSAPDCAIIFIMVTLAMLTILRMNDAFEDAHPDNIYKWHLNGGWYASTMCIVFALSSAPVGQPRQIIGAHIINALVGLAFQQIPSTPAMDNFSDFAKLPPGQRGMPLFWKESFAVGVGVSLQAWLGVMHPPATGLAFSFANTDRYQLSNLVVVMLADVMLIVLATVLLNLQKNKQYPIFWFGMNWNYPSGKMHQLTSKTRNTTAELTERITRRNIGKRQPQDHTPTSTAANSGGVENV

InterPro domains:
  IPR007065 HPP [PTHR33741] (4-188)
  IPR058581 HPP, transmembrane region [PF04982] (7-183)